Protein AF-A0A239QR92-F1 (afdb_monomer_lite)

Foldseek 3Di:
DDDDDDDDDDDDDDDDDDDDDDDDDDDPDDPVPVVVLLVVLLVQLVVLLVLQDDDDPDPDDDDDPDPPPPDDLVVSQWWGDRPCWTDGFLFAIESDTDDDDPCLPPPPDAQLAAAQFPVNVVVVLVPDDSVVNSVSRNVRSVLCSLCVLLVVLLVCLLVQHDDRVCSQVVHDCSVVLCVLVVVDPTSQPPPDLFDWDFLDDDPPFAFAPDLNQLLLSQVLRLCCRQPPRNVPDDSDSVVSCVQQVQDRSHGYVSSSQVCCQVHSVRLCVLSPRKGKHACQPRDLSSLVSVQCSRCPVSVHKKWAWFWDAVVLWPQDDDNSDISQTGIKIFGIKTHHPVAIWTWIQGSDDPPPP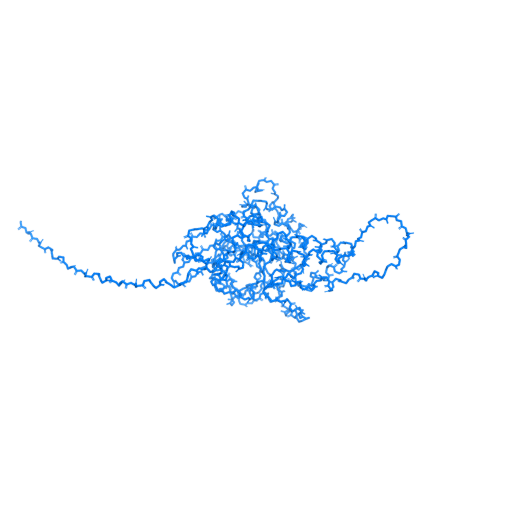GDSIDIGGSSSSQVRLVVNVSRNIIID

Sequence (380 aa):
MFTRRFRSRAAGVMAVSFAIVLTGGPATASSSDADSRVEEVTAALEDAIAALPEFVNTGSPAISSHSAKEFSLDTALTCIPVEDLFYCPLDAWREQPLVRTNDEGRSTSVHTSGDLTWNQYTSGLRALPVEEQVELLREDLEGAISSVGKVLADTAVLRGEALDAELIEGLPGAADYLADFSDSASVVPMIDPNFTHRLMTSTSAKKQEKPNYCGPASLAFMSYHDPKVKNDITHKQSDWAGFVKTDASGSSITYMTKVINDKLKGYSANVGDYAIAGISSWSEGTWQARFYTTTYVKKSPILLHPVLTKKNSSYIPSASWNTGGHFNVGVGFKTQSSGSHAWIFEPYAADGSISKFVWESMKNVRQQNLDNTGHRNIAY

Radius of gyration: 24.18 Å; chains: 1; bounding box: 58×57×105 Å

Structure (mmCIF, N/CA/C/O backbone):
data_AF-A0A239QR92-F1
#
_entry.id   AF-A0A239QR92-F1
#
loop_
_atom_site.group_PDB
_atom_site.id
_atom_site.type_symbol
_atom_site.label_atom_id
_atom_site.label_alt_id
_atom_site.label_comp_id
_atom_site.label_asym_id
_atom_site.label_entity_id
_atom_site.label_seq_id
_atom_site.pdbx_PDB_ins_code
_atom_site.Cartn_x
_atom_site.Cartn_y
_atom_site.Cartn_z
_atom_site.occupancy
_atom_site.B_iso_or_equiv
_atom_site.auth_seq_id
_atom_site.auth_comp_id
_atom_site.auth_asym_id
_atom_site.auth_atom_id
_atom_site.pdbx_PDB_model_num
ATOM 1 N N . MET A 1 1 ? 6.874 27.045 70.118 1.00 38.62 1 MET A N 1
ATOM 2 C CA . MET A 1 1 ? 5.462 26.620 70.004 1.00 38.62 1 MET A CA 1
ATOM 3 C C . MET A 1 1 ? 4.738 27.649 69.135 1.00 38.62 1 MET A C 1
ATOM 5 O O . MET A 1 1 ? 4.414 28.717 69.624 1.00 38.62 1 MET A O 1
ATOM 9 N N . PHE A 1 2 ? 4.601 27.404 67.828 1.00 32.25 2 PHE A N 1
ATOM 10 C CA . PHE A 1 2 ? 3.885 28.289 66.895 1.00 32.25 2 PHE A CA 1
ATOM 11 C C . PHE A 1 2 ? 3.022 27.409 65.989 1.00 32.25 2 PHE A C 1
ATOM 13 O O . PHE A 1 2 ? 3.547 26.621 65.208 1.00 32.25 2 PHE A O 1
ATOM 20 N N . THR A 1 3 ? 1.702 27.512 66.117 1.00 38.44 3 THR A N 1
ATOM 21 C CA . THR A 1 3 ? 0.728 26.787 65.296 1.00 38.44 3 THR A CA 1
ATOM 22 C C . THR A 1 3 ? 0.234 27.700 64.172 1.00 38.44 3 THR A C 1
ATOM 24 O O . THR A 1 3 ? -0.434 28.704 64.409 1.00 38.44 3 THR A O 1
ATOM 27 N N . ARG A 1 4 ? 0.570 27.365 62.918 1.00 39.25 4 ARG A N 1
ATOM 28 C CA . ARG A 1 4 ? -0.011 27.995 61.720 1.00 39.25 4 ARG A CA 1
ATOM 29 C C . ARG A 1 4 ? -1.285 27.249 61.317 1.00 39.25 4 ARG A C 1
ATOM 31 O O . ARG A 1 4 ? -1.247 26.053 61.049 1.00 39.25 4 ARG A O 1
ATOM 38 N N . ARG A 1 5 ? -2.402 27.978 61.245 1.00 39.34 5 ARG A N 1
ATOM 39 C CA . ARG A 1 5 ? -3.668 27.536 60.639 1.00 39.34 5 ARG A CA 1
ATOM 40 C C . ARG A 1 5 ? -3.573 27.641 59.113 1.00 39.34 5 ARG A C 1
ATOM 42 O O . ARG A 1 5 ? -3.346 28.733 58.600 1.00 39.34 5 ARG A O 1
ATOM 49 N N . PHE A 1 6 ? -3.816 26.542 58.403 1.00 38.97 6 PHE A N 1
ATOM 50 C CA . PHE A 1 6 ? -4.138 26.552 56.973 1.00 38.97 6 PHE A CA 1
ATOM 51 C C . PHE A 1 6 ? -5.662 26.623 56.800 1.00 38.97 6 PHE A C 1
ATOM 53 O O . PHE A 1 6 ? -6.397 25.834 57.387 1.00 38.97 6 PHE A O 1
ATOM 60 N N . ARG A 1 7 ? -6.138 27.592 56.010 1.00 36.66 7 ARG A N 1
ATOM 61 C CA . ARG A 1 7 ? -7.524 27.682 55.523 1.00 36.66 7 ARG A CA 1
ATOM 62 C C . ARG A 1 7 ? -7.589 27.003 54.153 1.00 36.66 7 ARG A C 1
ATOM 64 O O . ARG A 1 7 ? -6.932 27.478 53.231 1.00 36.66 7 ARG A O 1
ATOM 71 N N . SER A 1 8 ? -8.388 25.945 54.003 1.00 33.28 8 SER A N 1
ATOM 72 C CA . SER A 1 8 ? -8.743 25.396 52.689 1.00 33.28 8 SER A CA 1
ATOM 73 C C . SER A 1 8 ? -9.857 26.234 52.062 1.00 33.28 8 SER A C 1
ATOM 75 O O . SER A 1 8 ? -10.903 26.447 52.677 1.00 33.28 8 SER A O 1
ATOM 77 N N . ARG A 1 9 ? -9.649 26.701 50.830 1.00 35.09 9 ARG A N 1
ATOM 78 C CA . ARG A 1 9 ? -10.721 27.198 49.962 1.00 35.09 9 ARG A CA 1
ATOM 79 C C . ARG A 1 9 ? -11.268 26.010 49.173 1.00 35.09 9 ARG A C 1
ATOM 81 O O . ARG A 1 9 ? -10.519 25.386 48.431 1.00 35.09 9 ARG A O 1
ATOM 88 N N . ALA A 1 10 ? -12.547 25.703 49.360 1.00 33.88 10 ALA A N 1
ATOM 89 C CA . ALA A 1 10 ? -13.284 24.776 48.513 1.00 33.88 10 ALA A CA 1
ATOM 90 C C . ALA A 1 10 ? -13.608 25.475 47.183 1.00 33.88 10 ALA A C 1
ATOM 92 O O . ALA A 1 10 ? -14.219 26.544 47.184 1.00 33.88 10 ALA A O 1
ATOM 93 N N . ALA A 1 11 ? -13.173 24.893 46.066 1.00 37.09 11 ALA A N 1
ATOM 94 C CA . ALA A 1 11 ? -13.649 25.245 44.735 1.00 37.09 11 ALA A CA 1
ATOM 95 C C . ALA A 1 11 ? -14.834 24.326 44.410 1.00 37.09 11 ALA A C 1
ATOM 97 O O . ALA A 1 11 ? -14.697 23.104 44.436 1.00 37.09 11 ALA A O 1
ATOM 98 N N . GLY A 1 12 ? -16.004 24.920 44.177 1.00 29.88 12 GLY A N 1
ATOM 99 C CA . GLY A 1 12 ? -17.200 24.203 43.751 1.00 29.88 12 GLY A CA 1
ATOM 100 C C . GLY A 1 12 ? -17.048 23.726 42.310 1.00 29.88 12 GLY A C 1
ATOM 101 O O . GLY A 1 12 ? -16.786 24.525 41.415 1.00 29.88 12 GLY A O 1
ATOM 102 N N . VAL A 1 13 ? -17.217 22.424 42.099 1.00 34.22 13 VAL A N 1
ATOM 103 C CA . VAL A 1 13 ? -17.363 21.816 40.776 1.00 34.22 13 VAL A CA 1
ATOM 104 C C . VAL A 1 13 ? -18.846 21.895 40.411 1.00 34.22 13 VAL A C 1
ATOM 106 O O . VAL A 1 13 ? -19.678 21.285 41.080 1.00 34.22 13 VAL A O 1
ATOM 109 N N . MET A 1 14 ? -19.193 22.679 39.385 1.00 31.28 14 MET A N 1
ATOM 110 C CA . MET A 1 14 ? -20.515 22.607 38.759 1.00 31.28 14 MET A CA 1
ATOM 111 C C . MET A 1 14 ? -20.598 21.317 37.942 1.00 31.28 14 MET A C 1
ATOM 113 O O . MET A 1 14 ? -19.871 21.154 36.964 1.00 31.28 14 MET A O 1
ATOM 117 N N . ALA A 1 15 ? -21.498 20.419 38.330 1.00 30.00 15 ALA A N 1
ATOM 118 C CA . ALA A 1 15 ? -21.910 19.299 37.500 1.00 30.00 15 ALA A CA 1
ATOM 119 C C . ALA A 1 15 ? -22.884 19.810 36.426 1.00 30.00 15 ALA A C 1
ATOM 121 O O . ALA A 1 15 ? -24.020 20.174 36.729 1.00 30.00 15 ALA A O 1
ATOM 122 N N . VAL A 1 16 ? -22.436 19.854 35.171 1.00 29.50 16 VAL A N 1
ATOM 123 C CA . VAL A 1 16 ? -23.316 20.042 34.012 1.00 29.50 16 VAL A CA 1
ATOM 124 C C . VAL A 1 16 ? -23.932 18.682 33.699 1.00 29.50 16 VAL A C 1
ATOM 126 O O . VAL A 1 16 ? -23.247 17.776 33.233 1.00 29.50 16 VAL A O 1
ATOM 129 N N . SER A 1 17 ? -25.218 18.521 34.006 1.00 27.19 17 SER A N 1
ATOM 130 C CA . SER A 1 17 ? -25.990 17.342 33.606 1.00 27.19 17 SER A CA 1
ATOM 131 C C . SER A 1 17 ? -26.412 17.511 32.148 1.00 27.19 17 SER A C 1
ATOM 133 O O . SER A 1 17 ? -27.256 18.352 31.847 1.00 27.19 17 SER A O 1
ATOM 135 N N . PHE A 1 18 ? -25.813 16.740 31.240 1.00 29.80 18 PHE A N 1
ATOM 136 C CA . PHE A 1 18 ? -26.317 16.594 29.877 1.00 29.80 18 PHE A CA 1
ATOM 137 C C . PHE A 1 18 ? -27.488 15.608 29.889 1.00 29.80 18 PHE A C 1
ATOM 139 O O . PHE A 1 18 ? -27.337 14.453 30.281 1.00 29.80 18 PHE A O 1
ATOM 146 N N . ALA A 1 19 ? -28.663 16.080 29.478 1.00 28.61 19 ALA A N 1
ATOM 147 C CA . ALA A 1 19 ? -29.805 15.225 29.203 1.00 28.61 19 ALA A CA 1
ATOM 148 C C . ALA A 1 19 ? -29.523 14.421 27.924 1.00 28.61 19 ALA A C 1
ATOM 150 O O . ALA A 1 19 ? -29.350 14.997 26.850 1.00 28.61 19 ALA A O 1
ATOM 151 N N . ILE A 1 20 ? -29.463 13.096 28.053 1.00 28.94 20 ILE A N 1
ATOM 152 C CA . ILE A 1 20 ? -29.404 12.165 26.925 1.00 28.94 20 ILE A CA 1
ATOM 153 C C . ILE A 1 20 ? -30.806 12.106 26.314 1.00 28.94 20 ILE A C 1
ATOM 155 O O . ILE A 1 20 ? -31.747 11.612 26.933 1.00 28.94 20 ILE A O 1
ATOM 159 N N . VAL A 1 21 ? -30.945 12.635 25.101 1.00 28.62 21 VAL A N 1
ATOM 160 C CA . VAL A 1 21 ? -32.123 12.431 24.256 1.00 28.62 21 VAL A CA 1
ATOM 161 C C . VAL A 1 21 ? -31.959 11.070 23.577 1.00 28.62 21 VAL A C 1
ATOM 163 O O . VAL A 1 21 ? -31.150 10.918 22.668 1.00 28.62 21 VAL A O 1
ATOM 166 N N . LEU A 1 22 ? -32.695 10.066 24.054 1.00 32.28 22 LEU A N 1
ATOM 167 C CA . LEU A 1 22 ? -32.844 8.766 23.394 1.00 32.28 22 LEU A CA 1
ATOM 168 C C . LEU A 1 22 ? -33.882 8.907 22.274 1.00 32.28 22 LEU A C 1
ATOM 170 O O . LEU A 1 22 ? -35.082 8.786 22.515 1.00 32.28 22 LEU A O 1
ATOM 174 N N . THR A 1 23 ? -33.434 9.183 21.052 1.00 35.12 23 THR A N 1
ATOM 175 C CA . THR A 1 23 ? -34.278 9.126 19.850 1.00 35.12 23 THR A CA 1
ATOM 176 C C . THR A 1 23 ? -33.749 8.065 18.896 1.00 35.12 23 THR A C 1
ATOM 178 O O . THR A 1 23 ? -32.654 8.225 18.372 1.00 35.12 23 THR A O 1
ATOM 181 N N . GLY A 1 24 ? -34.565 7.033 18.654 1.00 31.94 24 GLY A N 1
ATOM 182 C CA . GLY A 1 24 ? -34.429 6.087 17.541 1.00 31.94 24 GLY A CA 1
ATOM 183 C C . GLY A 1 24 ? -33.430 4.956 17.774 1.00 31.94 24 GLY A C 1
ATOM 184 O O . GLY A 1 24 ? -32.230 5.150 17.629 1.00 31.94 24 GLY A O 1
ATOM 185 N N . GLY A 1 25 ? -33.925 3.756 18.090 1.00 33.69 25 GLY A N 1
ATOM 186 C CA . GLY A 1 25 ? -33.128 2.539 17.911 1.00 33.69 25 GLY A CA 1
ATOM 187 C C . GLY A 1 25 ? -32.833 2.317 16.419 1.00 33.69 25 GLY A C 1
ATOM 188 O O . GLY A 1 25 ? -33.662 2.709 15.591 1.00 33.69 25 GLY A O 1
ATOM 189 N N . PRO A 1 26 ? -31.678 1.732 16.058 1.00 42.12 26 PRO A N 1
ATOM 190 C CA . PRO A 1 26 ? -31.352 1.452 14.666 1.00 42.12 26 PRO A CA 1
ATOM 191 C C . PRO A 1 26 ? -32.401 0.507 14.071 1.00 42.12 26 PRO A C 1
ATOM 193 O O . PRO A 1 26 ? -32.810 -0.466 14.708 1.00 42.12 26 PRO A O 1
ATOM 196 N N . ALA A 1 27 ? -32.859 0.822 12.859 1.00 42.53 27 ALA A N 1
ATOM 197 C CA . ALA A 1 27 ? -33.640 -0.108 12.063 1.00 42.53 27 ALA A CA 1
ATOM 198 C C . ALA A 1 27 ? -32.787 -1.362 11.844 1.00 42.53 27 ALA A C 1
ATOM 200 O O . ALA A 1 27 ? -31.663 -1.270 11.358 1.00 42.53 27 ALA A O 1
ATOM 201 N N . THR A 1 28 ? -33.302 -2.518 12.247 1.00 42.19 28 THR A N 1
ATOM 202 C CA . THR A 1 28 ? -32.715 -3.814 11.914 1.00 42.19 28 THR A CA 1
ATOM 203 C C . THR A 1 28 ? -32.769 -3.967 10.397 1.00 42.19 28 THR A C 1
ATOM 205 O O . THR A 1 28 ? -33.862 -4.123 9.846 1.00 42.19 28 THR A O 1
ATOM 208 N N . ALA A 1 29 ? -31.617 -3.858 9.731 1.00 48.44 29 ALA A N 1
ATOM 209 C CA . ALA A 1 29 ? -31.462 -4.313 8.355 1.00 48.44 29 ALA A CA 1
ATOM 210 C C . ALA A 1 29 ? -31.889 -5.788 8.283 1.00 48.44 29 ALA A C 1
ATOM 212 O O . ALA A 1 29 ? -31.700 -6.537 9.245 1.00 48.44 29 ALA A O 1
ATOM 213 N N . SER A 1 30 ? -32.588 -6.166 7.213 1.00 46.25 30 SER A N 1
ATOM 214 C CA . SER A 1 30 ? -33.106 -7.524 7.063 1.00 46.25 30 SER A CA 1
ATOM 215 C C . SER A 1 30 ? -32.008 -8.437 6.535 1.00 46.25 30 SER A C 1
ATOM 217 O O . SER A 1 30 ? -31.258 -8.034 5.648 1.00 46.25 30 SER A O 1
ATOM 219 N N . SER A 1 31 ? -31.953 -9.668 7.044 1.00 50.00 31 SER A N 1
ATOM 220 C CA . SER A 1 31 ? -30.824 -10.571 6.815 1.00 50.00 31 SER A CA 1
ATOM 221 C C . SER A 1 31 ? -30.661 -11.114 5.397 1.00 50.00 31 SER A C 1
ATOM 223 O O . SER A 1 31 ? -29.825 -11.963 5.125 1.00 50.00 31 SER A O 1
ATOM 225 N N . SER A 1 32 ? -31.557 -10.732 4.491 1.00 54.75 32 SER A N 1
ATOM 226 C CA . SER A 1 32 ? -31.480 -11.100 3.079 1.00 54.75 32 SER A CA 1
ATOM 227 C C . SER A 1 32 ? -30.732 -10.065 2.248 1.00 54.75 32 SER A C 1
ATOM 229 O O . SER A 1 32 ? -30.344 -10.367 1.123 1.00 54.75 32 SER A O 1
ATOM 231 N N . ASP A 1 33 ? -30.556 -8.846 2.767 1.00 63.31 33 ASP A N 1
ATOM 232 C CA . ASP A 1 33 ? -29.992 -7.747 1.990 1.00 63.31 33 ASP A CA 1
ATOM 233 C C . ASP A 1 33 ? -28.455 -7.797 1.979 1.00 63.31 33 ASP A C 1
ATOM 235 O O . ASP A 1 33 ? -27.866 -7.567 0.926 1.00 63.31 33 ASP A O 1
ATOM 239 N N . ALA A 1 34 ? -27.793 -8.153 3.087 1.00 59.06 34 ALA A N 1
ATOM 240 C CA . ALA A 1 34 ? -26.327 -8.161 3.174 1.00 59.06 34 ALA A CA 1
ATOM 241 C C . ALA A 1 34 ? -25.673 -9.367 2.477 1.00 59.06 34 ALA A C 1
ATOM 243 O O . ALA A 1 34 ? -24.669 -9.199 1.782 1.00 59.06 34 ALA A O 1
ATOM 244 N N . ASP A 1 35 ? -26.264 -10.559 2.593 1.00 60.25 35 ASP A N 1
ATOM 245 C CA . ASP A 1 35 ? -25.806 -11.746 1.857 1.00 60.25 35 ASP A CA 1
ATOM 246 C C . ASP A 1 35 ? -25.904 -11.515 0.342 1.00 60.25 35 ASP A C 1
ATOM 248 O O . ASP A 1 35 ? -24.943 -11.753 -0.391 1.00 60.25 35 ASP A O 1
ATOM 252 N N . SER A 1 36 ? -27.017 -10.930 -0.126 1.00 67.81 36 SER A N 1
ATOM 253 C CA . SER A 1 36 ? -27.176 -10.595 -1.549 1.00 67.81 36 SER A CA 1
ATOM 254 C C . SER A 1 36 ? -26.146 -9.570 -2.032 1.00 67.81 36 SER A C 1
ATOM 256 O O . SER A 1 36 ? -25.708 -9.619 -3.178 1.00 67.81 36 SER A O 1
ATOM 258 N N . ARG A 1 37 ? -25.719 -8.670 -1.140 1.00 68.62 37 ARG A N 1
ATOM 259 C CA . ARG A 1 37 ? -24.745 -7.616 -1.421 1.00 68.62 37 ARG A CA 1
ATOM 260 C C . ARG A 1 37 ? -23.339 -8.166 -1.613 1.00 68.62 37 ARG A C 1
ATOM 262 O O . ARG A 1 37 ? -22.695 -7.854 -2.609 1.00 68.62 37 ARG A O 1
ATOM 269 N N . VAL A 1 38 ? -22.870 -9.022 -0.704 1.00 68.62 38 VAL A N 1
ATOM 270 C CA . VAL A 1 38 ? -21.552 -9.669 -0.836 1.00 68.62 38 VAL A CA 1
ATOM 271 C C . VAL A 1 38 ? -21.511 -10.590 -2.059 1.00 68.62 38 VAL A C 1
ATOM 273 O O . VAL A 1 38 ? -20.499 -10.616 -2.766 1.00 68.62 38 VAL A O 1
ATOM 276 N N . GLU A 1 39 ? -22.604 -11.303 -2.346 1.00 75.25 39 GLU A N 1
ATOM 277 C CA . GLU A 1 39 ? -22.735 -12.117 -3.558 1.00 75.25 39 GLU A CA 1
ATOM 278 C C . GLU A 1 39 ? -22.698 -11.257 -4.833 1.00 75.25 39 GLU A C 1
ATOM 280 O O . GLU A 1 39 ? -21.944 -11.579 -5.747 1.00 75.25 39 GLU A O 1
ATOM 285 N N . GLU A 1 40 ? -23.426 -10.135 -4.892 1.00 80.75 40 GLU A N 1
ATOM 286 C CA . GLU A 1 40 ? -23.439 -9.226 -6.054 1.00 80.75 40 GLU A CA 1
ATOM 287 C C . GLU A 1 40 ? -22.054 -8.610 -6.322 1.00 80.75 40 GLU A C 1
ATOM 289 O O . GLU A 1 40 ? -21.559 -8.591 -7.452 1.00 80.75 40 GLU A O 1
ATOM 294 N N . VAL A 1 41 ? -21.401 -8.150 -5.257 1.00 78.69 41 VAL A N 1
ATOM 295 C CA . VAL A 1 41 ? -20.043 -7.588 -5.249 1.00 78.69 41 VAL A CA 1
ATOM 296 C C . VAL A 1 41 ? -19.012 -8.591 -5.758 1.00 78.69 41 VAL A C 1
ATOM 298 O O . VAL A 1 41 ? -18.141 -8.243 -6.559 1.00 78.69 41 VAL A O 1
ATOM 301 N N . THR A 1 42 ? -19.100 -9.835 -5.290 1.00 83.94 42 THR A N 1
ATOM 302 C CA . THR A 1 42 ? -18.171 -10.902 -5.670 1.00 83.94 42 THR A CA 1
ATOM 303 C C . THR A 1 42 ? -18.434 -11.358 -7.105 1.00 83.94 42 THR A C 1
ATOM 305 O O . THR A 1 42 ? -17.486 -11.479 -7.882 1.00 83.94 42 THR A O 1
ATOM 308 N N . ALA A 1 43 ? -19.705 -11.481 -7.501 1.00 88.00 43 ALA A N 1
ATOM 309 C CA . ALA A 1 43 ? -20.113 -11.846 -8.855 1.00 88.00 43 ALA A CA 1
ATOM 310 C C . ALA A 1 43 ? -19.565 -10.881 -9.917 1.00 88.00 43 ALA A C 1
ATOM 312 O O . ALA A 1 43 ? -19.109 -11.330 -10.961 1.00 88.00 43 ALA A O 1
ATOM 313 N N . ALA A 1 44 ? -19.521 -9.569 -9.654 1.00 89.62 44 ALA A N 1
ATOM 314 C CA . ALA A 1 44 ? -18.961 -8.603 -10.606 1.00 89.62 44 ALA A CA 1
ATOM 315 C C . ALA A 1 44 ? -17.465 -8.844 -10.909 1.00 89.62 44 ALA A C 1
ATOM 317 O O . ALA A 1 44 ? -17.009 -8.640 -12.039 1.00 89.62 44 ALA A O 1
ATOM 318 N N . LEU A 1 45 ? -16.689 -9.280 -9.911 1.00 92.06 45 LEU A N 1
ATOM 319 C CA . LEU A 1 45 ? -15.276 -9.630 -10.079 1.00 92.06 45 LEU A CA 1
ATOM 320 C C . LEU A 1 45 ? -15.107 -11.018 -10.711 1.00 92.06 45 LEU A C 1
ATOM 322 O O . LEU A 1 45 ? -14.243 -11.194 -11.569 1.00 92.06 45 LEU A O 1
ATOM 326 N N . GLU A 1 46 ? -15.942 -11.987 -10.335 1.00 92.38 46 GLU A N 1
ATOM 327 C CA . GLU A 1 46 ? -15.966 -13.319 -10.950 1.00 92.38 46 GLU A CA 1
ATOM 328 C C . GLU A 1 46 ? -16.341 -13.250 -12.435 1.00 92.38 46 GLU A C 1
ATOM 330 O O . GLU A 1 46 ? -15.689 -13.886 -13.261 1.00 92.38 46 GLU A O 1
ATOM 335 N N . ASP A 1 47 ? -17.307 -12.406 -12.801 1.00 90.75 47 ASP A N 1
ATOM 336 C CA . ASP A 1 47 ? -17.671 -12.112 -14.188 1.00 90.75 47 ASP A CA 1
ATOM 337 C C . ASP A 1 47 ? -16.492 -11.499 -14.953 1.00 90.75 47 ASP A C 1
ATOM 339 O O . ASP A 1 47 ? -16.257 -11.832 -16.119 1.00 90.75 47 ASP A O 1
ATOM 343 N N . ALA A 1 48 ? -15.707 -10.629 -14.307 1.00 90.94 48 ALA A N 1
ATOM 344 C CA . ALA A 1 48 ? -14.500 -10.072 -14.907 1.00 90.94 48 ALA A CA 1
ATOM 345 C C . ALA A 1 48 ? -13.419 -11.142 -15.136 1.00 90.94 48 ALA A C 1
ATOM 347 O O . ALA A 1 48 ? -12.778 -11.128 -16.187 1.00 90.94 48 ALA A O 1
ATOM 348 N N . ILE A 1 49 ? -13.253 -12.097 -14.211 1.00 91.69 49 ILE A N 1
ATOM 349 C CA . ILE A 1 49 ? -12.365 -13.258 -14.388 1.00 91.69 49 ILE A CA 1
ATOM 350 C C . ILE A 1 49 ? -12.874 -14.158 -15.518 1.00 91.69 49 ILE A C 1
ATOM 352 O O . ILE A 1 49 ? -12.091 -14.546 -16.383 1.00 91.69 49 ILE A O 1
ATOM 356 N N . ALA A 1 50 ? -14.172 -14.464 -15.549 1.00 89.56 50 ALA A N 1
ATOM 357 C CA . ALA A 1 50 ? -14.797 -15.296 -16.577 1.00 89.56 50 ALA A CA 1
ATOM 358 C C . ALA A 1 50 ? -14.755 -14.644 -17.972 1.00 89.56 50 ALA A C 1
ATOM 360 O O . ALA A 1 50 ? -14.770 -15.336 -18.990 1.00 89.56 50 ALA A O 1
ATOM 361 N N . ALA A 1 51 ? -14.677 -13.311 -18.032 1.00 87.12 51 ALA A N 1
ATOM 362 C CA . ALA A 1 51 ? -14.474 -12.561 -19.266 1.00 87.12 51 ALA A CA 1
ATOM 363 C C . ALA A 1 51 ? -13.018 -12.585 -19.767 1.00 87.12 51 ALA A C 1
ATOM 365 O O . ALA A 1 51 ? -12.776 -12.240 -20.931 1.00 87.12 51 ALA A O 1
ATOM 366 N N . LEU A 1 52 ? -12.047 -12.987 -18.934 1.00 87.56 52 LEU A N 1
ATOM 367 C CA . LEU A 1 52 ? -10.685 -13.243 -19.397 1.00 87.56 52 LEU A CA 1
ATOM 368 C C . LEU A 1 52 ? -10.675 -14.515 -20.258 1.00 87.56 52 LEU A C 1
ATOM 370 O O . LEU A 1 52 ? -11.299 -15.513 -19.901 1.00 87.56 52 LEU A O 1
ATOM 374 N N . PRO A 1 53 ? -9.961 -14.526 -21.395 1.00 80.94 53 PRO A N 1
ATOM 375 C CA . PRO A 1 53 ? -9.929 -15.698 -22.259 1.00 80.94 53 PRO A CA 1
ATOM 376 C C . PRO A 1 53 ? -9.319 -16.909 -21.537 1.00 80.94 53 PRO A C 1
ATOM 378 O O . PRO A 1 53 ? -8.280 -16.814 -20.875 1.00 80.94 53 PRO A O 1
ATOM 381 N N . GLU A 1 54 ? -9.942 -18.073 -21.718 1.00 66.62 54 GLU A N 1
ATOM 382 C CA . GLU A 1 54 ? -9.364 -19.352 -21.316 1.00 66.62 54 GLU A CA 1
ATOM 383 C C . GLU A 1 54 ? -8.228 -19.725 -22.276 1.00 66.62 54 GLU A C 1
ATOM 385 O O . GLU A 1 54 ? -8.451 -20.108 -23.427 1.00 66.62 54 GLU A O 1
ATOM 390 N N . PHE A 1 55 ? -6.984 -19.637 -21.807 1.00 55.69 55 PHE A N 1
ATOM 391 C CA . PHE A 1 55 ? -5.839 -20.173 -22.536 1.00 55.69 55 PHE A CA 1
ATOM 392 C C . PHE A 1 55 ? -5.620 -21.627 -22.140 1.00 55.69 55 PHE A C 1
ATOM 394 O O . PHE A 1 55 ? -4.878 -21.943 -21.210 1.00 55.69 55 PHE A O 1
ATOM 401 N N . VAL A 1 56 ? -6.271 -22.542 -22.856 1.00 49.44 56 VAL A N 1
ATOM 402 C CA . VAL A 1 56 ? -5.972 -23.965 -22.700 1.00 49.44 56 VAL A CA 1
ATOM 403 C C . VAL A 1 56 ? -4.680 -24.258 -23.453 1.00 49.44 56 VAL A C 1
ATOM 405 O O . VAL A 1 56 ? -4.625 -24.164 -24.680 1.00 49.44 56 VAL A O 1
ATOM 408 N N . ASN A 1 57 ? -3.644 -24.635 -22.704 1.00 44.47 57 ASN A N 1
ATOM 409 C CA . ASN A 1 57 ? -2.323 -25.030 -23.189 1.00 44.47 57 ASN A CA 1
ATOM 410 C C . ASN A 1 57 ? -2.407 -26.376 -23.942 1.00 44.47 57 ASN A C 1
ATOM 412 O O . ASN A 1 57 ? -1.887 -27.404 -23.509 1.00 44.47 57 ASN A O 1
ATOM 416 N N . THR A 1 58 ? -3.155 -26.413 -25.043 1.00 40.03 58 THR A N 1
ATOM 417 C CA . THR A 1 58 ? -3.250 -27.586 -25.904 1.00 40.03 58 THR A CA 1
ATOM 418 C C . THR A 1 58 ? -2.198 -27.451 -26.990 1.00 40.03 58 THR A C 1
ATOM 420 O O . THR A 1 58 ? -2.288 -26.612 -27.881 1.00 40.03 58 THR A O 1
ATOM 423 N N . GLY A 1 59 ? -1.173 -28.299 -26.929 1.00 44.06 59 GLY A N 1
ATOM 424 C CA . GLY A 1 59 ? -0.225 -28.508 -28.022 1.00 44.06 59 GLY A CA 1
ATOM 425 C C . GLY A 1 59 ? -0.887 -29.161 -29.243 1.00 44.06 59 GLY A C 1
ATOM 426 O O . GLY A 1 59 ? -0.447 -30.216 -29.693 1.00 44.06 59 GLY A O 1
ATOM 427 N N . SER A 1 60 ? -1.975 -28.592 -29.766 1.00 36.66 60 SER A N 1
ATOM 428 C CA . SER A 1 60 ? -2.654 -29.066 -30.969 1.00 36.66 60 SER A CA 1
ATOM 429 C C . SER A 1 60 ? -3.200 -27.908 -31.807 1.00 36.66 60 SER A C 1
ATOM 431 O O . SER A 1 60 ? -3.962 -27.084 -31.307 1.00 36.66 60 SER A O 1
ATOM 433 N N . PRO A 1 61 ? -2.854 -27.851 -33.105 1.00 49.75 61 PRO A N 1
ATOM 434 C CA . PRO A 1 61 ? -3.384 -26.857 -34.018 1.00 49.75 61 PRO A CA 1
ATOM 435 C C . PRO A 1 61 ? -4.734 -27.344 -34.554 1.00 49.75 61 PRO A C 1
ATOM 437 O O . PRO A 1 61 ? -4.775 -28.101 -35.520 1.00 49.75 61 PRO A O 1
ATOM 440 N N . ALA A 1 62 ? -5.848 -26.931 -33.948 1.00 43.94 62 ALA A N 1
ATOM 441 C CA . ALA A 1 62 ? -7.165 -27.086 -34.570 1.00 43.94 62 ALA A CA 1
ATOM 442 C C . ALA A 1 62 ? -8.213 -26.121 -33.990 1.00 43.94 62 ALA A C 1
ATOM 444 O O . ALA A 1 62 ? -8.827 -26.382 -32.965 1.00 43.94 62 ALA A O 1
ATOM 445 N N . ILE A 1 63 ? -8.394 -25.006 -34.700 1.00 54.38 63 ILE A N 1
ATOM 446 C CA . ILE A 1 63 ? -9.665 -24.354 -35.058 1.00 54.38 63 ILE A CA 1
ATOM 447 C C . ILE A 1 63 ? -10.856 -24.610 -34.110 1.00 54.38 63 ILE A C 1
ATOM 449 O O . ILE A 1 63 ? -11.508 -25.649 -34.185 1.00 54.38 63 ILE A O 1
ATOM 453 N N . SER A 1 64 ? -11.293 -23.564 -33.404 1.00 39.84 64 SER A N 1
ATOM 454 C CA . SER A 1 64 ? -12.730 -23.300 -33.288 1.00 39.84 64 SER A CA 1
ATOM 455 C C . SER A 1 64 ? -13.001 -21.803 -33.453 1.00 39.84 64 SER A C 1
ATOM 457 O O . SER A 1 64 ? -12.461 -20.951 -32.754 1.00 39.84 64 SER A O 1
ATOM 459 N N . SER A 1 65 ? -13.793 -21.487 -34.472 1.00 39.56 65 SER A N 1
ATOM 460 C CA . SER A 1 65 ? -14.197 -20.148 -34.888 1.00 39.56 65 SER A CA 1
ATOM 461 C C . SER A 1 65 ? -15.392 -19.660 -34.070 1.00 39.56 65 SER A C 1
ATOM 463 O O . SER A 1 65 ? -16.451 -19.350 -34.618 1.00 39.56 65 SER A O 1
ATOM 465 N N . HIS A 1 66 ? -15.262 -19.634 -32.747 1.00 43.31 66 HIS A N 1
ATOM 466 C CA . HIS A 1 66 ? -16.042 -18.670 -31.981 1.00 43.31 66 HIS A CA 1
ATOM 467 C C . HIS A 1 66 ? -15.378 -17.316 -32.178 1.00 43.31 66 HIS A C 1
ATOM 469 O O . HIS A 1 66 ? -14.162 -17.242 -32.328 1.00 43.31 66 HIS A O 1
ATOM 475 N N . SER A 1 67 ? -16.184 -16.263 -32.283 1.00 41.81 67 SER A N 1
ATOM 476 C CA . SER A 1 67 ? -15.736 -14.872 -32.292 1.00 41.81 67 SER A CA 1
ATOM 477 C C . SER A 1 67 ? -14.962 -14.610 -30.995 1.00 41.81 67 SER A C 1
ATOM 479 O O . SER A 1 67 ? -15.514 -14.064 -30.040 1.00 41.81 67 SER A O 1
ATOM 481 N N . ALA A 1 68 ? -13.712 -15.062 -30.935 1.00 49.56 68 ALA A N 1
ATOM 482 C CA . ALA A 1 68 ? -12.795 -14.797 -29.855 1.00 49.56 68 ALA A CA 1
ATOM 483 C C . ALA A 1 68 ? -12.579 -13.295 -29.917 1.00 49.56 68 ALA A C 1
ATOM 485 O O . ALA A 1 68 ? -11.892 -12.798 -30.811 1.00 49.56 68 ALA A O 1
ATOM 486 N N . LYS A 1 69 ? -13.268 -12.557 -29.042 1.00 56.16 69 LYS A N 1
ATOM 487 C CA . LYS A 1 69 ? -12.899 -11.173 -28.787 1.00 56.16 69 LYS A CA 1
ATOM 488 C C . LYS A 1 69 ? -11.405 -11.211 -28.493 1.00 56.16 69 LYS A C 1
ATOM 490 O O . LYS A 1 69 ? -10.979 -11.904 -27.572 1.00 56.16 69 LYS A O 1
ATOM 495 N N . GLU A 1 70 ? -10.631 -10.556 -29.346 1.00 72.44 70 GLU A N 1
ATOM 496 C CA . GLU A 1 70 ? -9.199 -10.415 -29.146 1.00 72.44 70 GLU A CA 1
ATOM 497 C C . GLU A 1 70 ? -8.986 -9.805 -27.759 1.00 72.44 70 GLU A C 1
ATOM 499 O O . GLU A 1 70 ? -9.664 -8.839 -27.390 1.00 72.44 70 GLU A O 1
ATOM 504 N N . PHE A 1 71 ? -8.114 -10.419 -26.960 1.00 82.06 71 PHE A N 1
ATOM 505 C CA . PHE A 1 71 ? -7.824 -9.922 -25.625 1.00 82.06 71 PHE A CA 1
ATOM 506 C C . PHE A 1 71 ? -7.319 -8.480 -25.718 1.00 82.06 71 PHE A C 1
ATOM 508 O O . PHE A 1 71 ? -6.337 -8.190 -26.399 1.00 82.06 71 PHE A O 1
ATOM 515 N N . SER A 1 72 ? -7.996 -7.578 -25.014 1.00 86.56 72 SER A N 1
ATOM 516 C CA . SER A 1 72 ? -7.612 -6.176 -24.917 1.00 86.56 72 SER A CA 1
ATOM 517 C C . SER A 1 72 ? -7.242 -5.876 -23.474 1.00 86.56 72 SER A C 1
ATOM 519 O O . SER A 1 72 ? -8.123 -5.760 -22.620 1.00 86.56 72 SER A O 1
ATOM 521 N N . LEU A 1 73 ? -5.942 -5.705 -23.218 1.00 86.44 73 LEU A N 1
ATOM 522 C CA . LEU A 1 73 ? -5.442 -5.313 -21.901 1.00 86.44 73 LEU A CA 1
ATOM 523 C C . LEU A 1 73 ? -6.117 -4.022 -21.415 1.00 86.44 73 LEU A C 1
ATOM 525 O O . LEU A 1 73 ? -6.534 -3.940 -20.269 1.00 86.44 73 LEU A O 1
ATOM 529 N N . ASP A 1 74 ? -6.289 -3.029 -22.290 1.00 86.75 74 ASP A N 1
ATOM 530 C CA . ASP A 1 74 ? -6.911 -1.754 -21.912 1.00 86.75 74 ASP A CA 1
ATOM 531 C C . ASP A 1 74 ? -8.367 -1.929 -21.458 1.00 86.75 74 ASP A C 1
ATOM 533 O O . ASP A 1 74 ? -8.793 -1.283 -20.501 1.00 86.75 74 ASP A O 1
ATOM 537 N N . THR A 1 75 ? -9.110 -2.842 -22.095 1.00 87.19 75 THR A N 1
ATOM 538 C CA . THR A 1 75 ? -10.473 -3.193 -21.668 1.00 87.19 75 THR A CA 1
ATOM 539 C C . THR A 1 75 ? -10.445 -3.912 -20.321 1.00 87.19 75 THR A C 1
ATOM 541 O O . THR A 1 75 ? -11.190 -3.530 -19.422 1.00 87.19 75 THR A O 1
ATOM 544 N N . ALA A 1 76 ? -9.551 -4.894 -20.159 1.00 89.44 76 ALA A N 1
ATOM 545 C CA . ALA A 1 76 ? -9.414 -5.681 -18.933 1.00 89.44 76 ALA A CA 1
ATOM 546 C C . ALA A 1 76 ? -8.943 -4.854 -17.723 1.00 89.44 76 ALA A C 1
ATOM 548 O O . ALA A 1 76 ? -9.211 -5.218 -16.587 1.00 89.44 76 ALA A O 1
ATOM 549 N N . LEU A 1 77 ? -8.276 -3.721 -17.954 1.00 91.31 77 LEU A N 1
ATOM 550 C CA . LEU A 1 77 ? -7.850 -2.800 -16.901 1.00 91.31 77 LEU A CA 1
ATOM 551 C C . LEU A 1 77 ? -8.902 -1.729 -16.564 1.00 91.31 77 LEU A C 1
ATOM 553 O O . LEU A 1 77 ? -8.574 -0.780 -15.844 1.00 91.31 77 LEU A O 1
ATOM 557 N N . THR A 1 78 ? -10.118 -1.810 -17.110 1.00 91.44 78 THR A N 1
ATOM 558 C CA . THR A 1 78 ? -11.221 -0.903 -16.753 1.00 91.44 78 THR A CA 1
ATOM 559 C C . THR A 1 78 ? -11.656 -1.166 -15.316 1.00 91.44 78 THR A C 1
ATOM 561 O O . THR A 1 78 ? -11.710 -2.314 -14.888 1.00 91.44 78 THR A O 1
ATOM 564 N N . CYS A 1 79 ? -11.966 -0.110 -14.562 1.00 93.75 79 CYS A N 1
ATOM 565 C CA . CYS A 1 79 ? -12.444 -0.287 -13.196 1.00 93.75 79 CYS A CA 1
ATOM 566 C C . CYS A 1 79 ? -13.814 -0.973 -13.182 1.00 93.75 79 CYS A C 1
ATOM 568 O O . CYS A 1 79 ? -14.733 -0.561 -13.891 1.00 93.75 79 CYS A O 1
ATOM 570 N N . ILE A 1 80 ? -13.930 -1.990 -12.341 1.00 93.94 80 ILE A N 1
ATOM 571 C CA . ILE A 1 80 ? -15.122 -2.795 -12.124 1.00 93.94 80 ILE A CA 1
ATOM 572 C C . ILE A 1 80 ? -15.905 -2.131 -10.985 1.00 93.94 80 ILE A C 1
ATOM 574 O O . ILE A 1 80 ? -15.329 -1.924 -9.913 1.00 93.94 80 ILE A O 1
ATOM 578 N N . PRO A 1 81 ? -17.165 -1.719 -11.201 1.00 91.62 81 PRO A N 1
ATOM 579 C CA . PRO A 1 81 ? -18.001 -1.194 -10.129 1.00 91.62 81 PRO A CA 1
ATOM 580 C C . PRO A 1 81 ? -18.336 -2.311 -9.139 1.00 91.62 81 PRO A C 1
ATOM 582 O O . PRO A 1 81 ? -18.651 -3.428 -9.542 1.00 91.62 81 PRO A O 1
ATOM 585 N N . VAL A 1 82 ? -18.259 -1.994 -7.851 1.00 86.06 82 VAL A N 1
ATOM 586 C CA . VAL A 1 82 ? -18.481 -2.921 -6.744 1.00 86.06 82 VAL A CA 1
ATOM 587 C C . VAL A 1 82 ? -19.185 -2.140 -5.627 1.00 86.06 82 VAL A C 1
ATOM 589 O O . VAL A 1 82 ? -18.527 -1.473 -4.830 1.00 86.06 82 VAL A O 1
ATOM 592 N N . GLU A 1 83 ? -20.522 -2.162 -5.606 1.00 83.38 83 GLU A N 1
ATOM 593 C CA . GLU A 1 83 ? -21.360 -1.260 -4.787 1.00 83.38 83 GLU A CA 1
ATOM 594 C C . GLU A 1 83 ? -20.984 0.231 -4.959 1.00 83.38 83 GLU A C 1
ATOM 596 O O . GLU A 1 83 ? -20.971 0.759 -6.071 1.00 83.38 83 GLU A O 1
ATOM 601 N N . ASP A 1 84 ? -20.661 0.906 -3.850 1.00 82.88 84 ASP A N 1
ATOM 602 C CA . ASP A 1 84 ? -20.220 2.298 -3.762 1.00 82.88 84 ASP A CA 1
ATOM 603 C C . ASP A 1 84 ? -18.704 2.445 -3.986 1.00 82.88 84 ASP A C 1
ATOM 605 O O . ASP A 1 84 ? -18.126 3.516 -3.766 1.00 82.88 84 ASP A O 1
ATOM 609 N N . LEU A 1 85 ? -18.038 1.355 -4.368 1.00 89.94 85 LEU A N 1
ATOM 610 C CA . LEU A 1 85 ? -16.620 1.292 -4.668 1.00 89.94 85 LEU A CA 1
ATOM 611 C C . LEU A 1 85 ? -16.385 0.858 -6.116 1.00 89.94 85 LEU A C 1
ATOM 613 O O . LEU A 1 85 ? -17.273 0.487 -6.879 1.00 89.94 85 LEU A O 1
ATOM 617 N N . PHE A 1 86 ? -15.120 0.927 -6.495 1.00 93.75 86 PHE A N 1
ATOM 618 C CA . PHE A 1 86 ? -14.594 0.464 -7.759 1.00 93.75 86 PHE A CA 1
ATOM 619 C C . PHE A 1 86 ? -13.331 -0.328 -7.471 1.00 93.75 86 PHE A C 1
ATOM 621 O O . PHE A 1 86 ? -12.447 0.158 -6.761 1.00 93.75 86 PHE A O 1
ATOM 628 N N . TYR A 1 87 ? -13.203 -1.508 -8.060 1.00 95.06 87 TYR A N 1
ATOM 629 C CA . TYR A 1 87 ? -11.914 -2.170 -8.149 1.00 95.06 87 TYR A CA 1
ATOM 630 C C . TYR A 1 87 ? -11.269 -1.835 -9.488 1.00 95.06 87 TYR A C 1
ATOM 632 O O . TYR A 1 87 ? -11.834 -2.110 -10.542 1.00 95.06 87 TYR A O 1
ATOM 640 N N . CYS A 1 88 ? -10.097 -1.208 -9.470 1.00 94.31 88 CYS A N 1
ATOM 641 C CA . CYS A 1 88 ? -9.330 -0.914 -10.674 1.00 94.31 88 CYS A CA 1
ATOM 642 C C . CYS A 1 88 ? -8.191 -1.937 -10.795 1.00 94.31 88 CYS A C 1
ATOM 644 O O . CYS A 1 88 ? -7.241 -1.841 -10.009 1.00 94.31 88 CYS A O 1
ATOM 646 N N . PRO A 1 89 ? -8.257 -2.882 -11.758 1.00 93.62 89 PRO A N 1
ATOM 647 C CA . PRO A 1 89 ? -7.286 -3.967 -11.859 1.00 93.62 89 PRO A CA 1
ATOM 648 C C . PRO A 1 89 ? -5.842 -3.473 -11.961 1.00 93.62 89 PRO A C 1
ATOM 650 O O . PRO A 1 89 ? -5.539 -2.501 -12.668 1.00 93.62 89 PRO A O 1
ATOM 653 N N . LEU A 1 90 ? -4.970 -4.165 -11.230 1.00 91.25 90 LEU A N 1
ATOM 654 C CA . LEU A 1 90 ? -3.549 -3.918 -11.012 1.00 91.25 90 LEU A CA 1
ATOM 655 C C . LEU A 1 90 ? -3.227 -2.535 -10.433 1.00 91.25 90 LEU A C 1
ATOM 657 O O . LEU A 1 90 ? -2.088 -2.076 -10.545 1.00 91.25 90 LEU A O 1
ATOM 661 N N . ASP A 1 91 ? -4.206 -1.869 -9.822 1.00 91.25 91 ASP A N 1
ATOM 662 C CA . ASP A 1 91 ? -4.047 -0.561 -9.196 1.00 91.25 91 ASP A CA 1
ATOM 663 C C . ASP A 1 91 ? -4.568 -0.540 -7.754 1.00 91.25 91 ASP A C 1
ATOM 665 O O . ASP A 1 91 ? -3.751 -0.534 -6.834 1.00 91.25 91 ASP A O 1
ATOM 669 N N . ALA A 1 92 ? -5.888 -0.474 -7.531 1.00 93.94 92 ALA A N 1
ATOM 670 C CA . ALA A 1 92 ? -6.462 -0.314 -6.191 1.00 93.94 92 ALA A CA 1
ATOM 671 C C . ALA A 1 92 ? -7.993 -0.468 -6.135 1.00 93.94 92 ALA A C 1
ATOM 673 O O . ALA A 1 92 ? -8.701 -0.213 -7.110 1.00 93.94 92 ALA A O 1
ATOM 674 N N . TRP A 1 93 ? -8.499 -0.717 -4.926 1.00 94.44 93 TRP A N 1
ATOM 675 C CA . TRP A 1 93 ? -9.868 -0.398 -4.505 1.00 94.44 93 TRP A CA 1
ATOM 676 C C . TRP A 1 93 ? -10.064 1.116 -4.357 1.00 94.44 93 TRP A C 1
ATOM 678 O O . TRP A 1 93 ? -9.230 1.777 -3.741 1.00 94.44 93 TRP A O 1
ATOM 688 N N . ARG A 1 94 ? -11.143 1.705 -4.881 1.00 92.25 94 ARG A N 1
ATOM 689 C CA . ARG A 1 94 ? -11.366 3.165 -4.903 1.00 92.25 94 ARG A CA 1
ATOM 690 C C . ARG A 1 94 ? -12.828 3.538 -4.665 1.00 92.25 94 ARG A C 1
ATOM 692 O O . ARG A 1 94 ? -13.722 2.804 -5.042 1.00 92.25 94 ARG A O 1
ATOM 699 N N . GLU A 1 95 ? -13.069 4.734 -4.131 1.00 89.81 95 GLU A N 1
ATOM 700 C CA . GLU A 1 95 ? -14.426 5.314 -4.024 1.00 89.81 95 GLU A CA 1
ATOM 701 C C . GLU A 1 95 ? -14.911 5.974 -5.323 1.00 89.81 95 GLU A C 1
ATOM 703 O O . GLU A 1 95 ? -16.071 6.340 -5.464 1.00 89.81 95 GLU A O 1
ATOM 708 N N . GLN A 1 96 ? -13.998 6.198 -6.266 1.00 88.56 96 GLN A N 1
ATOM 709 C CA . GLN A 1 96 ? -14.290 6.784 -7.569 1.00 88.56 96 GLN A CA 1
ATOM 710 C C . GLN A 1 96 ? -13.501 6.023 -8.631 1.00 88.56 96 GLN A C 1
ATOM 712 O O . GLN A 1 96 ? -12.360 5.625 -8.358 1.00 88.56 96 GLN A O 1
ATOM 717 N N . PRO A 1 97 ? -14.058 5.850 -9.841 1.00 88.12 97 PRO A N 1
ATOM 718 C CA . PRO A 1 97 ? -13.350 5.162 -10.904 1.00 88.12 97 PRO A CA 1
ATOM 719 C C . PRO A 1 97 ? -12.078 5.935 -11.253 1.00 88.12 97 PRO A C 1
ATOM 721 O O . PRO A 1 97 ? -12.070 7.169 -11.324 1.00 88.12 97 PRO A O 1
ATOM 724 N N . LEU A 1 98 ? -10.984 5.207 -11.473 1.00 84.88 98 LEU A N 1
ATOM 725 C CA . LEU A 1 98 ? -9.731 5.814 -11.893 1.00 84.88 98 LEU A CA 1
ATOM 726 C C . LEU A 1 98 ? -9.877 6.359 -13.317 1.00 84.88 98 LEU A C 1
ATOM 728 O O . LEU A 1 98 ? -10.014 5.605 -14.280 1.00 84.88 98 LEU A O 1
ATOM 732 N N . VAL A 1 99 ? -9.782 7.679 -13.459 1.00 79.56 99 VAL A N 1
ATOM 733 C CA . VAL A 1 99 ? -9.662 8.324 -14.768 1.00 79.56 99 VAL A CA 1
ATOM 734 C C . VAL A 1 99 ? -8.184 8.404 -15.125 1.00 79.56 99 VAL A C 1
ATOM 736 O O . VAL A 1 99 ? -7.479 9.320 -14.702 1.00 79.56 99 VAL A O 1
ATOM 739 N N . ARG A 1 100 ? -7.712 7.435 -15.911 1.00 72.00 100 ARG A N 1
ATOM 740 C CA . ARG A 1 100 ? -6.340 7.426 -16.429 1.00 72.00 100 ARG A CA 1
ATOM 741 C C . ARG A 1 100 ? -6.213 8.486 -17.512 1.00 72.00 100 ARG A C 1
ATOM 743 O O . ARG A 1 100 ? -6.744 8.340 -18.611 1.00 72.00 100 ARG A O 1
ATOM 750 N N . THR A 1 101 ? -5.532 9.577 -17.192 1.00 58.16 101 THR A N 1
ATOM 751 C CA . THR A 1 101 ? -5.214 10.614 -18.178 1.00 58.16 101 THR A CA 1
ATOM 752 C C . THR A 1 101 ? -3.820 10.362 -18.737 1.00 58.16 101 THR A C 1
ATOM 754 O O . THR A 1 101 ? -2.881 10.114 -17.987 1.00 58.16 101 THR A O 1
ATOM 757 N N . ASN A 1 102 ? -3.657 10.472 -20.058 1.00 51.59 102 ASN A N 1
ATOM 758 C CA . ASN A 1 102 ? -2.355 10.312 -20.726 1.00 51.59 102 ASN A CA 1
ATOM 759 C C . ASN A 1 102 ? -1.285 11.325 -20.241 1.00 51.59 102 ASN A C 1
ATOM 761 O O . ASN A 1 102 ? -0.108 11.186 -20.570 1.00 51.59 102 ASN A O 1
ATOM 765 N N . ASP A 1 103 ? -1.677 12.329 -19.447 1.00 45.53 103 ASP A N 1
ATOM 766 C CA . ASP A 1 103 ? -0.805 13.343 -18.844 1.00 45.53 103 ASP A CA 1
ATOM 767 C C . ASP A 1 103 ? 0.038 12.834 -17.657 1.00 45.53 103 ASP A C 1
ATOM 769 O O . ASP A 1 103 ? 0.966 13.526 -17.232 1.00 45.53 103 ASP A O 1
ATOM 773 N N . GLU A 1 104 ? -0.176 11.603 -17.175 1.00 51.09 104 GLU A N 1
ATOM 774 C CA . GLU A 1 104 ? 0.717 10.950 -16.195 1.00 51.09 104 GLU A CA 1
ATOM 775 C C . GLU A 1 104 ? 2.159 10.764 -16.721 1.00 51.09 104 GLU A C 1
ATOM 777 O O . GLU A 1 104 ? 3.082 10.491 -15.957 1.00 51.09 104 GLU A O 1
ATOM 782 N N . GLY A 1 105 ? 2.387 10.974 -18.024 1.00 42.75 105 GLY A N 1
ATOM 783 C CA . GLY A 1 105 ? 3.711 11.015 -18.650 1.00 42.75 105 GLY A CA 1
ATOM 784 C C . GLY A 1 105 ? 4.493 12.323 -18.460 1.00 42.75 105 GLY A C 1
ATOM 785 O O . GLY A 1 105 ? 5.651 12.397 -18.873 1.00 42.75 105 GLY A O 1
ATOM 786 N N . ARG A 1 106 ? 3.926 13.370 -17.843 1.00 40.69 106 ARG A N 1
ATOM 787 C CA . ARG A 1 106 ? 4.616 14.662 -17.667 1.00 40.69 106 ARG A CA 1
ATOM 788 C C . ARG A 1 106 ? 5.467 14.701 -16.391 1.00 40.69 106 ARG A C 1
ATOM 790 O O . ARG A 1 106 ? 5.397 15.648 -15.612 1.00 40.69 106 ARG A O 1
ATOM 797 N N . SER A 1 107 ? 6.315 13.690 -16.191 1.00 42.31 107 SER A N 1
ATOM 798 C CA . SER A 1 107 ? 7.404 13.774 -15.213 1.00 42.31 107 SER A CA 1
ATOM 799 C C . SER A 1 107 ? 8.462 14.744 -15.737 1.00 42.31 107 SER A C 1
ATOM 801 O O . SER A 1 107 ? 9.300 14.424 -16.582 1.00 42.31 107 SER A O 1
ATOM 803 N N . THR A 1 108 ? 8.392 15.987 -15.274 1.00 37.59 108 THR A N 1
ATOM 804 C CA . THR A 1 108 ? 9.433 16.985 -15.499 1.00 37.59 108 THR A CA 1
ATOM 805 C C . THR A 1 108 ? 10.694 16.560 -14.744 1.00 37.59 108 THR A C 1
ATOM 807 O O . THR A 1 108 ? 10.791 16.802 -13.550 1.00 37.59 108 THR A O 1
ATOM 810 N N . SER A 1 109 ? 11.634 15.907 -15.430 1.00 36.97 109 SER A N 1
ATOM 811 C CA . SER A 1 109 ? 13.086 15.910 -15.160 1.00 36.97 109 SER A CA 1
ATOM 812 C C . SER A 1 109 ? 13.554 15.924 -13.688 1.00 36.97 109 SER A C 1
ATOM 814 O O . SER A 1 109 ? 14.444 16.704 -13.340 1.00 36.97 109 SER A O 1
ATOM 816 N N . VAL A 1 110 ? 13.001 15.077 -12.818 1.00 45.28 110 VAL A N 1
ATOM 817 C CA . VAL A 1 110 ? 13.514 14.863 -11.455 1.00 45.28 110 VAL A CA 1
ATOM 818 C C . VAL A 1 110 ? 13.445 13.373 -11.130 1.00 45.28 110 VAL A C 1
ATOM 820 O O . VAL A 1 110 ? 12.494 12.717 -11.530 1.00 45.28 110 VAL A O 1
ATOM 823 N N . HIS A 1 111 ? 14.483 12.849 -10.474 1.00 47.69 111 HIS A N 1
ATOM 824 C CA . HIS A 1 111 ? 14.716 11.441 -10.129 1.00 47.69 111 HIS A CA 1
ATOM 825 C C . HIS A 1 111 ? 13.442 10.637 -9.795 1.00 47.69 111 HIS A C 1
ATOM 827 O O . HIS A 1 111 ? 13.054 10.537 -8.639 1.00 47.69 111 HIS A O 1
ATOM 833 N N . THR A 1 112 ? 12.818 10.015 -10.799 1.00 52.25 112 THR A N 1
ATOM 834 C CA . THR A 1 112 ? 11.744 9.024 -10.629 1.00 52.25 112 THR A CA 1
ATOM 835 C C . THR A 1 112 ? 12.366 7.645 -10.445 1.00 52.25 112 THR A C 1
ATOM 837 O O . THR A 1 112 ? 12.245 6.781 -11.310 1.00 52.25 112 THR A O 1
ATOM 840 N N . SER A 1 113 ? 13.149 7.470 -9.382 1.00 59.09 113 SER A N 1
ATOM 841 C CA . SER A 1 113 ? 13.747 6.174 -9.060 1.00 59.09 113 SER A CA 1
ATOM 842 C C . SER A 1 113 ? 13.146 5.666 -7.759 1.00 59.09 113 SER A C 1
ATOM 844 O O . SER A 1 113 ? 13.414 6.230 -6.701 1.00 59.09 113 SER A O 1
ATOM 846 N N . GLY A 1 114 ? 12.361 4.597 -7.836 1.00 68.94 114 GLY A N 1
ATOM 847 C CA . GLY A 1 114 ? 11.746 3.957 -6.677 1.00 68.94 114 GLY A CA 1
ATOM 848 C C . GLY A 1 114 ? 10.394 3.311 -6.963 1.00 68.94 114 GLY A C 1
ATOM 849 O O . GLY A 1 114 ? 10.096 2.271 -6.377 1.00 68.94 114 GLY A O 1
ATOM 850 N N . ASP A 1 115 ? 9.644 3.866 -7.912 1.00 79.94 115 ASP A N 1
ATOM 851 C CA . ASP A 1 115 ? 8.288 3.458 -8.283 1.00 79.94 115 ASP A CA 1
ATOM 852 C C . ASP A 1 115 ? 8.130 3.387 -9.808 1.00 79.94 115 ASP A C 1
ATOM 854 O O . ASP A 1 115 ? 8.651 4.228 -10.547 1.00 79.94 115 ASP A O 1
ATOM 858 N N . LEU A 1 116 ? 7.409 2.367 -10.268 1.00 80.50 116 LEU A N 1
ATOM 859 C CA . LEU A 1 116 ? 6.998 2.241 -11.658 1.00 80.50 116 LEU A CA 1
ATOM 860 C C . LEU A 1 116 ? 5.736 3.063 -11.885 1.00 80.50 116 LEU A C 1
ATOM 862 O O . LEU A 1 116 ? 4.663 2.668 -11.440 1.00 80.50 116 LEU A O 1
ATOM 866 N N . THR A 1 117 ? 5.843 4.137 -12.673 1.00 77.62 117 THR A N 1
ATOM 867 C CA . THR A 1 117 ? 4.645 4.870 -13.107 1.00 77.62 117 THR A CA 1
ATOM 868 C C . THR A 1 117 ? 3.668 3.932 -13.813 1.00 77.62 117 THR A C 1
ATOM 870 O O . THR A 1 117 ? 4.080 2.974 -14.476 1.00 77.62 117 THR A O 1
ATOM 873 N N . TRP A 1 118 ? 2.374 4.250 -13.764 1.00 79.69 118 TRP A N 1
ATOM 874 C CA . TRP A 1 118 ? 1.333 3.477 -14.443 1.00 79.69 118 TRP A CA 1
ATOM 875 C C . TRP A 1 118 ? 1.655 3.177 -15.921 1.00 79.69 118 TRP A C 1
ATOM 877 O O . TRP A 1 118 ? 1.501 2.049 -16.396 1.00 79.69 118 TRP A O 1
ATOM 887 N N . ASN A 1 119 ? 2.182 4.162 -16.653 1.00 81.88 119 ASN A N 1
ATOM 888 C CA . ASN A 1 119 ? 2.574 3.991 -18.054 1.00 81.88 119 ASN A CA 1
ATOM 889 C C . ASN A 1 119 ? 3.752 3.025 -18.229 1.00 81.88 119 ASN A C 1
ATOM 891 O O . ASN A 1 119 ? 3.751 2.226 -19.165 1.00 81.88 119 ASN A O 1
ATOM 895 N N . GLN A 1 120 ? 4.751 3.073 -17.345 1.00 83.19 120 GLN A N 1
ATOM 896 C CA . GLN A 1 120 ? 5.883 2.141 -17.383 1.00 83.19 120 GLN A CA 1
ATOM 897 C C . GLN A 1 120 ? 5.434 0.726 -17.026 1.00 83.19 120 GLN A C 1
ATOM 899 O O . GLN A 1 120 ? 5.771 -0.218 -17.738 1.00 83.19 120 GLN A O 1
ATOM 904 N N . TYR A 1 121 ? 4.620 0.592 -15.979 1.00 83.31 121 TYR A N 1
ATOM 905 C CA . TYR A 1 121 ? 4.067 -0.683 -15.547 1.00 83.31 121 TYR A CA 1
ATOM 906 C C . TYR A 1 121 ? 3.219 -1.331 -16.650 1.00 83.31 121 TYR A C 1
ATOM 908 O O . TYR A 1 121 ? 3.497 -2.455 -17.063 1.00 83.31 121 TYR A O 1
ATOM 916 N N . THR A 1 122 ? 2.259 -0.597 -17.223 1.00 85.44 122 THR A N 1
ATOM 917 C CA . THR A 1 122 ? 1.418 -1.119 -18.314 1.00 85.44 122 THR A CA 1
ATOM 918 C C . THR A 1 122 ? 2.184 -1.358 -19.608 1.00 85.44 122 THR A C 1
ATOM 920 O O . THR A 1 122 ? 1.860 -2.294 -20.331 1.00 85.44 122 THR A O 1
ATOM 923 N N . SER A 1 123 ? 3.218 -0.572 -19.920 1.00 87.12 123 SER A N 1
ATOM 924 C CA . SER A 1 123 ? 4.100 -0.872 -21.060 1.00 87.12 123 SER A CA 1
ATOM 925 C C . SER A 1 123 ? 4.854 -2.186 -20.853 1.00 87.12 123 SER A C 1
ATOM 927 O O . SER A 1 123 ? 4.971 -2.970 -21.791 1.00 87.12 123 SER A O 1
ATOM 929 N N . GLY A 1 124 ? 5.308 -2.451 -19.623 1.00 87.31 124 GLY A N 1
ATOM 930 C CA . GLY A 1 124 ? 5.894 -3.734 -19.242 1.00 87.31 124 GLY A CA 1
ATOM 931 C C . GLY A 1 124 ? 4.906 -4.888 -19.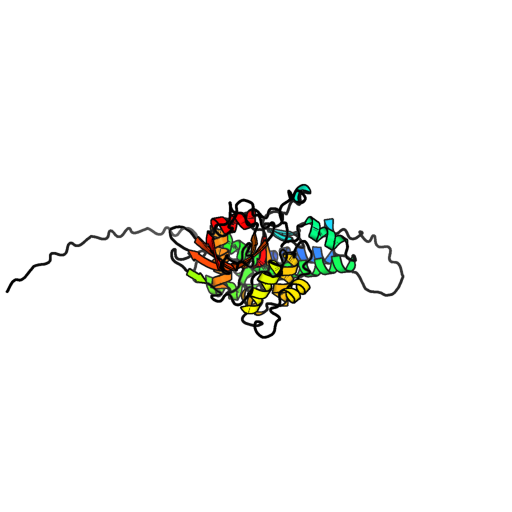396 1.00 87.31 124 GLY A C 1
ATOM 932 O O . GLY A 1 124 ? 5.254 -5.897 -19.999 1.00 87.31 124 GLY A O 1
ATOM 933 N N . LEU A 1 125 ? 3.661 -4.718 -18.937 1.00 89.62 125 LEU A N 1
ATOM 934 C CA . LEU A 1 125 ? 2.603 -5.720 -19.112 1.00 89.62 125 LEU A CA 1
ATOM 935 C C . LEU A 1 125 ? 2.304 -5.997 -20.588 1.00 89.62 125 LEU A C 1
ATOM 937 O O . LEU A 1 125 ? 2.267 -7.155 -20.984 1.00 89.62 125 LEU A O 1
ATOM 941 N N . ARG A 1 126 ? 2.165 -4.957 -21.422 1.00 90.00 126 ARG A N 1
ATOM 942 C CA . ARG A 1 126 ? 1.918 -5.107 -22.871 1.00 90.00 126 ARG A CA 1
ATOM 943 C C . ARG A 1 126 ? 3.043 -5.843 -23.602 1.00 90.00 126 ARG A C 1
ATOM 945 O O . ARG A 1 126 ? 2.810 -6.364 -24.687 1.00 90.00 126 ARG A O 1
ATOM 952 N N . ALA A 1 127 ? 4.252 -5.852 -23.042 1.00 90.00 127 ALA A N 1
ATOM 953 C CA . ALA A 1 127 ? 5.390 -6.569 -23.603 1.00 90.00 127 ALA A CA 1
ATOM 954 C C . ALA A 1 127 ? 5.423 -8.061 -23.220 1.00 90.00 127 ALA A C 1
ATOM 956 O O . ALA A 1 127 ? 6.212 -8.806 -23.801 1.00 90.00 127 ALA A O 1
ATOM 957 N N . LEU A 1 128 ? 4.603 -8.501 -22.258 1.00 88.62 128 LEU A N 1
ATOM 958 C CA . LEU A 1 128 ? 4.491 -9.910 -21.880 1.00 88.62 128 LEU A CA 1
ATOM 959 C C . LEU A 1 128 ? 3.661 -10.698 -22.908 1.00 88.62 128 LEU A C 1
ATOM 961 O O . LEU A 1 128 ? 2.796 -10.115 -23.569 1.00 88.62 128 LEU A O 1
ATOM 965 N N . PRO A 1 129 ? 3.857 -12.025 -23.015 1.00 91.69 129 PRO A N 1
ATOM 966 C CA . PRO A 1 129 ? 2.908 -12.904 -23.694 1.00 91.69 129 PRO A CA 1
ATOM 967 C C . PRO A 1 129 ? 1.486 -12.711 -23.154 1.00 91.69 129 PRO A C 1
ATOM 969 O O . PRO A 1 129 ? 1.299 -12.432 -21.968 1.00 91.69 129 PRO A O 1
ATOM 972 N N . VAL A 1 130 ? 0.477 -12.855 -24.013 1.00 88.62 130 VAL A N 1
ATOM 973 C CA . VAL A 1 130 ? -0.927 -12.612 -23.637 1.00 88.62 130 VAL A CA 1
ATOM 974 C C . VAL A 1 130 ? -1.363 -13.538 -22.499 1.00 88.62 130 VAL A C 1
ATOM 976 O O . VAL A 1 130 ? -2.103 -13.124 -21.611 1.00 88.62 130 VAL A O 1
ATOM 979 N N . GLU A 1 131 ? -0.847 -14.763 -22.480 1.00 89.00 131 GLU A N 1
ATOM 980 C CA . GLU A 1 131 ? -1.100 -15.754 -21.439 1.00 89.00 131 GLU A CA 1
ATOM 981 C C . GLU A 1 131 ? -0.609 -15.263 -20.070 1.00 89.00 131 GLU A C 1
ATOM 983 O O . GLU A 1 131 ? -1.326 -15.372 -19.077 1.00 89.00 131 GLU A O 1
ATOM 988 N N . GLU A 1 132 ? 0.581 -14.657 -20.020 1.00 90.25 132 GLU A N 1
ATOM 989 C CA . GLU A 1 132 ? 1.131 -14.077 -18.791 1.00 90.25 132 GLU A CA 1
ATOM 990 C C . GLU A 1 132 ? 0.363 -12.822 -18.360 1.00 90.25 132 GLU A C 1
ATOM 992 O O . GLU A 1 132 ? 0.178 -12.599 -17.165 1.00 90.25 132 GLU A O 1
ATOM 997 N N . GLN A 1 133 ? -0.114 -12.008 -19.309 1.00 91.38 133 GLN A N 1
ATOM 998 C CA . GLN A 1 133 ? -0.961 -10.850 -18.995 1.00 91.38 133 GLN A CA 1
ATOM 999 C C . GLN A 1 133 ? -2.274 -11.286 -18.340 1.00 91.38 133 GLN A C 1
ATOM 1001 O O . GLN A 1 133 ? -2.677 -10.716 -17.328 1.00 91.38 133 GLN A O 1
ATOM 1006 N N . VAL A 1 134 ? -2.928 -12.302 -18.907 1.00 91.75 134 VAL A N 1
ATOM 1007 C CA . VAL A 1 134 ? -4.190 -12.837 -18.389 1.00 91.75 134 VAL A CA 1
ATOM 1008 C C . VAL A 1 134 ? -4.011 -13.494 -17.031 1.00 91.75 134 VAL A C 1
ATOM 1010 O O . VAL A 1 134 ? -4.846 -13.281 -16.159 1.00 91.75 134 VAL A O 1
ATOM 1013 N N . GLU A 1 135 ? -2.928 -14.241 -16.822 1.00 91.38 135 GLU A N 1
ATOM 1014 C CA . GLU A 1 135 ? -2.659 -14.838 -15.515 1.00 91.38 135 GLU A CA 1
ATOM 1015 C C . GLU A 1 135 ? -2.429 -13.773 -14.438 1.00 91.38 135 GLU A C 1
ATOM 1017 O O . GLU A 1 135 ? -3.030 -13.848 -13.372 1.00 91.38 135 GLU A O 1
ATOM 1022 N N . LEU A 1 136 ? -1.651 -12.725 -14.731 1.00 91.50 136 LEU A N 1
ATOM 1023 C CA . LEU A 1 136 ? -1.444 -11.624 -13.785 1.00 91.50 136 LEU A CA 1
ATOM 1024 C C . LEU A 1 136 ? -2.750 -10.902 -13.428 1.00 91.50 136 LEU A C 1
ATOM 1026 O O . LEU A 1 136 ? -2.942 -10.535 -12.272 1.00 91.50 136 LEU A O 1
ATOM 1030 N N . LEU A 1 137 ? -3.637 -10.693 -14.405 1.00 93.56 137 LEU A N 1
ATOM 1031 C CA . LEU A 1 137 ? -4.954 -10.096 -14.169 1.00 93.56 137 LEU A CA 1
ATOM 1032 C C . LEU A 1 137 ? -5.862 -11.011 -13.351 1.00 93.56 137 LEU A C 1
ATOM 1034 O O . LEU A 1 137 ? -6.566 -10.530 -12.471 1.00 93.56 137 LEU A O 1
ATOM 1038 N N . ARG A 1 138 ? -5.844 -12.318 -13.627 1.00 94.06 138 ARG A N 1
ATOM 1039 C CA . ARG A 1 138 ? -6.615 -13.304 -12.869 1.00 94.06 138 ARG A CA 1
ATOM 1040 C C . ARG A 1 138 ? -6.181 -13.322 -11.409 1.00 94.06 138 ARG A C 1
ATOM 1042 O O . ARG A 1 138 ? -7.022 -13.145 -10.542 1.00 94.06 138 ARG A O 1
ATOM 1049 N N . GLU A 1 139 ? -4.882 -13.453 -11.148 1.00 92.12 139 GLU A N 1
ATOM 1050 C CA . GLU A 1 139 ? -4.340 -13.457 -9.784 1.00 92.12 139 GLU A CA 1
ATOM 1051 C C . GLU A 1 139 ? -4.677 -12.163 -9.017 1.00 92.12 139 GLU A C 1
ATOM 1053 O O . GLU A 1 139 ? -4.929 -12.194 -7.813 1.00 92.12 139 GLU A O 1
ATOM 1058 N N . ASP A 1 140 ? -4.665 -11.014 -9.698 1.00 93.56 140 ASP A N 1
ATOM 1059 C CA . ASP A 1 140 ? -5.029 -9.718 -9.119 1.00 93.56 140 ASP A CA 1
ATOM 1060 C C . ASP A 1 140 ? -6.525 -9.634 -8.782 1.00 93.56 140 ASP A C 1
ATOM 1062 O O . ASP A 1 140 ? -6.875 -9.268 -7.661 1.00 93.56 140 ASP A O 1
ATOM 1066 N N . LEU A 1 141 ? -7.401 -10.063 -9.697 1.00 94.44 141 LEU A N 1
ATOM 1067 C CA . LEU A 1 141 ? -8.849 -10.129 -9.473 1.00 94.44 141 LEU A CA 1
ATOM 1068 C C . LEU A 1 141 ? -9.224 -11.138 -8.379 1.00 94.44 141 LEU A C 1
ATOM 1070 O O . LEU A 1 141 ? -10.090 -10.850 -7.558 1.00 94.44 141 LEU A O 1
ATOM 1074 N N . GLU A 1 142 ? -8.553 -12.286 -8.304 1.00 92.44 142 GLU A N 1
ATOM 1075 C CA . GLU A 1 142 ? -8.728 -13.255 -7.215 1.00 92.44 142 GLU A CA 1
ATOM 1076 C C . GLU A 1 142 ? -8.307 -12.658 -5.862 1.00 92.44 142 GLU A C 1
ATOM 1078 O O . GLU A 1 142 ? -9.000 -12.831 -4.857 1.00 92.44 142 GLU A O 1
ATOM 1083 N N . GLY A 1 143 ? -7.211 -11.891 -5.833 1.00 90.56 143 GLY A N 1
ATOM 1084 C CA . GLY A 1 143 ? -6.811 -11.114 -4.656 1.00 90.56 143 GLY A CA 1
ATOM 1085 C C . GLY A 1 143 ? -7.797 -9.989 -4.311 1.00 90.56 143 GLY A C 1
ATOM 1086 O O . GLY A 1 143 ? -7.988 -9.648 -3.140 1.00 90.56 143 GLY A O 1
ATOM 1087 N N . ALA A 1 144 ? -8.465 -9.412 -5.310 1.00 92.12 144 ALA A N 1
ATOM 1088 C CA . ALA A 1 144 ? -9.563 -8.479 -5.091 1.00 92.12 144 ALA A CA 1
ATOM 1089 C C . ALA A 1 144 ? -10.727 -9.195 -4.401 1.00 92.12 144 ALA A C 1
ATOM 1091 O O . ALA A 1 144 ? -11.126 -8.777 -3.318 1.00 92.12 144 ALA A O 1
ATOM 1092 N N . ILE A 1 145 ? -11.193 -10.319 -4.953 1.00 90.50 145 ILE A N 1
ATOM 1093 C CA . ILE A 1 145 ? -12.270 -11.136 -4.377 1.00 90.50 145 ILE A CA 1
ATOM 1094 C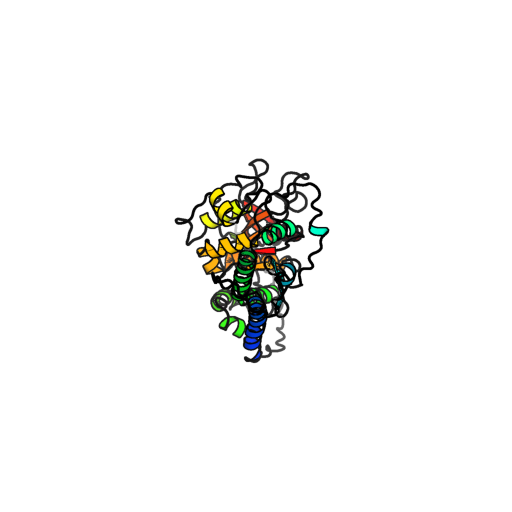 C . ILE A 1 145 ? -11.959 -11.500 -2.921 1.00 90.50 145 ILE A C 1
ATOM 1096 O O . ILE A 1 145 ? -12.790 -11.279 -2.041 1.00 90.50 145 ILE A O 1
ATOM 1100 N N . SER A 1 146 ? -10.739 -11.964 -2.627 1.00 86.19 146 SER A N 1
ATOM 1101 C CA . SER A 1 146 ? -10.356 -12.336 -1.257 1.00 86.19 146 SER A CA 1
ATOM 1102 C C . SER A 1 146 ? -10.316 -11.151 -0.280 1.00 86.19 146 SER A C 1
ATOM 1104 O O . SER A 1 146 ? -10.425 -11.346 0.932 1.00 86.19 146 SER A O 1
ATOM 1106 N N . SER A 1 147 ? -10.182 -9.920 -0.786 1.00 87.19 147 SER A N 1
ATOM 1107 C CA . SER A 1 147 ? -10.104 -8.694 0.017 1.00 87.19 147 SER A CA 1
ATOM 1108 C C . SER A 1 147 ? -11.392 -7.870 0.057 1.00 87.19 147 SER A C 1
ATOM 1110 O O . SER A 1 147 ? -11.473 -6.973 0.900 1.00 87.19 147 SER A O 1
ATOM 1112 N N . VAL A 1 148 ? -12.397 -8.189 -0.771 1.00 85.38 148 VAL A N 1
ATOM 1113 C CA . VAL A 1 148 ? -13.718 -7.529 -0.838 1.00 85.38 148 VAL A CA 1
ATOM 1114 C C . VAL A 1 148 ? -14.238 -7.218 0.554 1.00 85.38 148 VAL A C 1
ATOM 1116 O O . VAL A 1 148 ? -14.491 -6.066 0.910 1.00 85.38 148 VAL A O 1
ATOM 1119 N N . GLY A 1 149 ? -14.331 -8.259 1.374 1.00 78.31 149 GLY A N 1
ATOM 1120 C CA . GLY A 1 149 ? -14.960 -8.140 2.663 1.00 78.31 149 GLY A CA 1
ATOM 1121 C C . GLY A 1 149 ? -14.234 -7.201 3.608 1.00 78.31 149 GLY A C 1
ATOM 1122 O O . GLY A 1 149 ? -14.817 -6.292 4.201 1.00 78.31 149 GLY A O 1
ATOM 1123 N N . LYS A 1 150 ? -12.924 -7.414 3.713 1.00 81.75 150 LYS A N 1
ATOM 1124 C CA . LYS A 1 150 ? -12.028 -6.561 4.486 1.00 81.75 150 LYS A CA 1
ATOM 1125 C C . LYS A 1 150 ? -12.158 -5.106 4.049 1.00 81.75 150 LYS A C 1
ATOM 1127 O O . LYS A 1 150 ? -12.202 -4.233 4.909 1.00 81.75 150 LYS A O 1
ATOM 1132 N N . VAL A 1 151 ? -12.191 -4.838 2.744 1.00 86.00 151 VAL A N 1
ATOM 1133 C CA . VAL A 1 151 ? -12.248 -3.478 2.196 1.00 86.00 151 VAL A CA 1
ATOM 1134 C C . VAL A 1 151 ? -13.589 -2.819 2.486 1.00 86.00 151 VAL A C 1
ATOM 1136 O O . VAL A 1 151 ? -13.594 -1.655 2.887 1.00 86.00 151 VAL A O 1
ATOM 1139 N N . LEU A 1 152 ? -14.704 -3.536 2.345 1.00 81.38 152 LEU A N 1
ATOM 1140 C CA . LEU A 1 152 ? -16.030 -3.020 2.690 1.00 81.38 152 LEU A CA 1
ATOM 1141 C C . LEU A 1 152 ? -16.129 -2.715 4.188 1.00 81.38 152 LEU A C 1
ATOM 1143 O O . LEU A 1 152 ? -16.495 -1.600 4.561 1.00 81.38 152 LEU A O 1
ATOM 1147 N N . ALA A 1 153 ? -15.705 -3.651 5.043 1.00 77.69 153 ALA A N 1
ATOM 1148 C CA . ALA A 1 153 ? -15.694 -3.452 6.489 1.00 77.69 153 ALA A CA 1
ATOM 1149 C C . ALA A 1 153 ? -14.810 -2.260 6.879 1.00 77.69 153 ALA A C 1
ATOM 1151 O O . ALA A 1 153 ? -15.247 -1.337 7.561 1.00 77.69 153 ALA A O 1
ATOM 1152 N N . ASP A 1 154 ? -13.576 -2.217 6.383 1.00 79.44 154 ASP A N 1
ATOM 1153 C CA . ASP A 1 154 ? -12.674 -1.108 6.655 1.00 79.44 154 ASP A CA 1
ATOM 1154 C C . ASP A 1 154 ? -13.219 0.231 6.120 1.00 79.44 154 ASP A C 1
ATOM 1156 O O . ASP A 1 154 ? -13.015 1.266 6.753 1.00 79.44 154 ASP A O 1
ATOM 1160 N N . THR A 1 155 ? -13.916 0.241 4.981 1.00 81.25 155 THR A N 1
ATOM 1161 C CA . THR A 1 155 ? -14.542 1.453 4.428 1.00 81.25 155 THR A CA 1
ATOM 1162 C C . THR A 1 155 ? -15.653 1.958 5.342 1.00 81.25 155 THR A C 1
ATOM 1164 O O . THR A 1 155 ? -15.643 3.137 5.700 1.00 81.25 155 THR A O 1
ATOM 1167 N N . ALA A 1 156 ? -16.546 1.075 5.791 1.00 78.31 156 ALA A N 1
ATOM 1168 C CA . ALA A 1 156 ? -17.596 1.413 6.748 1.00 78.31 156 ALA A CA 1
ATOM 1169 C C . ALA A 1 156 ? -17.003 1.959 8.061 1.00 78.31 156 ALA A C 1
ATOM 1171 O O . ALA A 1 156 ? -17.404 3.029 8.529 1.00 78.31 156 ALA A O 1
ATOM 1172 N N . VAL A 1 157 ? -15.949 1.319 8.594 1.00 76.00 157 VAL A N 1
ATOM 1173 C CA . VAL A 1 157 ? -15.216 1.813 9.775 1.00 76.00 157 VAL A CA 1
ATOM 1174 C C . VAL A 1 157 ? -14.673 3.217 9.568 1.00 76.00 157 VAL A C 1
ATOM 1176 O O . VAL A 1 157 ? -14.853 4.101 10.408 1.00 76.00 157 VAL A O 1
ATOM 1179 N N . LEU A 1 158 ? -14.021 3.448 8.433 1.00 77.50 158 LEU A N 1
ATOM 1180 C CA . LEU A 1 158 ? -13.424 4.736 8.104 1.00 77.50 158 LEU A CA 1
ATOM 1181 C C . LEU A 1 158 ? -14.458 5.846 7.863 1.00 77.50 158 LEU A C 1
ATOM 1183 O O . LEU A 1 158 ? -14.129 7.018 8.069 1.00 77.50 158 LEU A O 1
ATOM 1187 N N . ARG A 1 159 ? -15.682 5.494 7.454 1.00 76.94 159 ARG A N 1
ATOM 1188 C CA . ARG A 1 159 ? -16.822 6.412 7.291 1.00 76.94 159 ARG A CA 1
ATOM 1189 C C . ARG A 1 159 ? -17.622 6.619 8.580 1.00 76.94 159 ARG A C 1
ATOM 1191 O O . ARG A 1 159 ? -18.440 7.534 8.644 1.00 76.94 159 ARG A O 1
ATOM 1198 N N . GLY A 1 160 ? -17.352 5.833 9.623 1.00 72.94 160 GLY A N 1
ATOM 1199 C CA . GLY A 1 160 ? -18.132 5.854 10.860 1.00 72.94 160 GLY A CA 1
ATOM 1200 C C . GLY A 1 160 ? -19.525 5.238 10.700 1.00 72.94 160 GLY A C 1
ATOM 1201 O O . GLY A 1 160 ? -20.425 5.561 11.473 1.00 72.94 160 GLY A O 1
ATOM 1202 N N . GLU A 1 161 ? -19.706 4.389 9.692 1.00 76.81 161 GLU A N 1
ATOM 1203 C CA . GLU A 1 161 ? -20.947 3.675 9.401 1.00 76.81 161 GLU A CA 1
ATOM 1204 C C . GLU A 1 161 ? -21.022 2.403 10.245 1.00 76.81 161 GLU A C 1
ATOM 1206 O O . GLU A 1 161 ? -19.999 1.771 10.508 1.00 76.81 161 GLU A O 1
ATOM 1211 N N . ALA A 1 162 ? -22.229 2.026 10.679 1.00 69.69 162 ALA A N 1
ATOM 1212 C CA . ALA A 1 162 ? -22.432 0.770 11.391 1.00 69.69 162 ALA A CA 1
ATOM 1213 C C . ALA A 1 162 ? -21.988 -0.404 10.509 1.00 69.69 162 ALA A C 1
ATOM 1215 O O . ALA A 1 162 ? -22.367 -0.482 9.342 1.00 69.69 162 ALA A O 1
ATOM 1216 N N . LEU A 1 163 ? -21.191 -1.308 11.079 1.00 64.94 163 LEU A N 1
ATOM 1217 C CA . LEU A 1 163 ? -20.828 -2.541 10.398 1.00 64.94 163 LEU A CA 1
ATOM 1218 C C . LEU A 1 163 ? -22.030 -3.479 10.396 1.00 64.94 163 LEU A C 1
ATOM 1220 O O . LEU A 1 163 ? -22.641 -3.719 11.438 1.00 64.94 163 LEU A O 1
ATOM 1224 N N . ASP A 1 164 ? -22.358 -3.982 9.216 1.00 67.50 164 ASP A N 1
ATOM 1225 C CA . ASP A 1 164 ? -23.430 -4.944 9.029 1.00 67.50 164 ASP A CA 1
ATOM 1226 C C . ASP A 1 164 ? -23.031 -6.293 9.650 1.00 67.50 164 ASP A C 1
ATOM 1228 O O . ASP A 1 164 ? -21.988 -6.849 9.304 1.00 67.50 164 ASP A O 1
ATOM 1232 N N . ALA A 1 165 ? -23.822 -6.795 10.604 1.00 65.56 165 ALA A N 1
ATOM 1233 C CA . ALA A 1 165 ? -23.522 -8.024 11.344 1.00 65.56 165 ALA A CA 1
ATOM 1234 C C . ALA A 1 165 ? -23.341 -9.241 10.421 1.00 65.56 165 ALA A C 1
ATOM 1236 O O . ALA A 1 165 ? -22.582 -10.149 10.744 1.00 65.56 165 ALA A O 1
ATOM 1237 N N . GLU A 1 166 ? -23.962 -9.225 9.247 1.00 62.00 166 GLU A N 1
ATOM 1238 C CA . GLU A 1 166 ? -23.807 -10.273 8.237 1.00 62.00 166 GLU A CA 1
ATOM 1239 C C . GLU A 1 166 ? -22.544 -10.100 7.401 1.00 62.00 166 GLU A C 1
ATOM 1241 O O . GLU A 1 166 ? -21.847 -11.078 7.150 1.00 62.00 166 GLU A O 1
ATOM 1246 N N . LEU A 1 167 ? -22.151 -8.861 7.081 1.00 63.44 167 LEU A N 1
ATOM 1247 C CA . LEU A 1 167 ? -20.813 -8.580 6.545 1.00 63.44 167 LEU A CA 1
ATOM 1248 C C . LEU A 1 167 ? -19.749 -9.116 7.522 1.00 63.44 167 LEU A C 1
ATOM 1250 O O . LEU A 1 167 ? -18.719 -9.643 7.132 1.00 63.44 167 LEU A O 1
ATOM 1254 N N . ILE A 1 168 ? -20.005 -9.052 8.821 1.00 63.00 168 ILE A N 1
ATOM 1255 C CA . ILE A 1 168 ? -19.085 -9.555 9.842 1.00 63.00 168 ILE A CA 1
ATOM 1256 C C . ILE A 1 168 ? -19.021 -11.094 9.866 1.00 63.00 168 ILE A C 1
ATOM 1258 O O . ILE A 1 168 ? -17.937 -11.652 10.051 1.00 63.00 168 ILE A O 1
ATOM 1262 N N . GLU A 1 169 ? -20.155 -11.781 9.714 1.00 58.25 169 GLU A N 1
ATOM 1263 C CA . GLU A 1 169 ? -20.240 -13.248 9.779 1.00 58.25 169 GLU A CA 1
ATOM 1264 C C . GLU A 1 169 ? -19.859 -13.936 8.457 1.00 58.25 169 GLU A C 1
ATOM 1266 O O . GLU A 1 169 ? -19.250 -15.008 8.477 1.00 58.25 169 GLU A O 1
ATOM 1271 N N . GLY A 1 170 ? -20.166 -13.313 7.316 1.00 54.53 170 GLY A N 1
ATOM 1272 C CA . GLY A 1 170 ? -19.930 -13.852 5.975 1.00 54.53 170 GLY A CA 1
ATOM 1273 C C . GLY A 1 170 ? -18.508 -13.650 5.447 1.00 54.53 170 GLY A C 1
ATOM 1274 O O . GLY A 1 170 ? -18.123 -14.269 4.454 1.00 54.53 170 GLY A O 1
ATOM 1275 N N . LEU A 1 171 ? -17.697 -12.812 6.101 1.00 54.47 171 LEU A N 1
ATOM 1276 C CA . LEU A 1 171 ? -16.366 -12.466 5.614 1.00 54.47 171 LEU A CA 1
ATOM 1277 C C . LEU A 1 171 ? -15.233 -13.126 6.410 1.00 54.47 171 LEU A C 1
ATOM 1279 O O . LEU A 1 171 ? -15.118 -12.924 7.626 1.00 54.47 171 LEU A O 1
ATOM 1283 N N . PRO A 1 172 ? -14.299 -13.820 5.733 1.00 49.50 172 PRO A N 1
ATOM 1284 C CA . PRO A 1 172 ? -13.083 -14.317 6.364 1.00 49.50 172 PRO A CA 1
ATOM 1285 C C . PRO A 1 172 ? -12.325 -13.198 7.103 1.00 49.50 172 PRO A C 1
ATOM 1287 O O . PRO A 1 172 ? -11.885 -12.220 6.502 1.00 49.50 172 PRO A O 1
ATOM 1290 N N . GLY A 1 173 ? -12.161 -13.343 8.422 1.00 48.66 173 GLY A N 1
ATOM 1291 C CA . GLY A 1 173 ? -11.400 -12.412 9.267 1.00 48.66 173 GLY A CA 1
ATOM 1292 C C . GLY A 1 173 ? -12.165 -11.190 9.796 1.00 48.66 173 GLY A C 1
ATOM 1293 O O . GLY A 1 173 ? -11.591 -10.423 10.570 1.00 48.66 173 GLY A O 1
ATOM 1294 N N . ALA A 1 174 ? -13.445 -11.000 9.451 1.00 53.69 174 ALA A N 1
ATOM 1295 C CA . ALA A 1 174 ? -14.237 -9.874 9.963 1.00 53.69 174 ALA A CA 1
ATOM 1296 C C . ALA A 1 174 ? -14.702 -10.063 11.425 1.00 53.69 174 ALA A C 1
ATOM 1298 O O . ALA A 1 174 ? -14.785 -9.091 12.178 1.00 53.69 174 ALA A O 1
ATOM 1299 N N . ALA A 1 175 ? -14.908 -11.305 11.873 1.00 53.25 175 ALA A N 1
ATOM 1300 C CA . ALA A 1 175 ? -15.213 -11.610 13.274 1.00 53.25 175 ALA A CA 1
ATOM 1301 C C . ALA A 1 175 ? -14.041 -11.287 14.228 1.00 53.25 175 ALA A C 1
ATOM 1303 O O . ALA A 1 175 ? -14.244 -10.648 15.262 1.00 53.25 175 ALA A O 1
ATOM 1304 N N . ASP A 1 176 ? -12.806 -11.654 13.856 1.00 52.09 176 ASP A N 1
ATOM 1305 C CA . ASP A 1 176 ? -11.593 -11.296 14.612 1.00 52.09 176 ASP A CA 1
ATOM 1306 C C . ASP A 1 176 ? -11.360 -9.779 14.597 1.00 52.09 176 ASP A C 1
ATOM 1308 O O . ASP A 1 176 ? -10.954 -9.197 15.601 1.00 52.09 176 ASP A O 1
ATOM 1312 N N . TYR A 1 177 ? -11.672 -9.125 13.471 1.00 52.81 177 TYR A N 1
ATOM 1313 C CA . TYR A 1 177 ? -11.603 -7.673 13.334 1.00 52.81 177 TYR A CA 1
ATOM 1314 C C . TYR A 1 177 ? -12.523 -6.962 14.325 1.00 52.81 177 TYR A C 1
ATOM 1316 O O . TYR A 1 177 ? -12.093 -6.021 14.984 1.00 52.81 177 TYR A O 1
ATOM 1324 N N . LEU A 1 178 ? -13.770 -7.415 14.463 1.00 56.09 178 LEU A N 1
ATOM 1325 C CA . LEU A 1 178 ? -14.744 -6.799 15.357 1.00 56.09 178 LEU A CA 1
ATOM 1326 C C . LEU A 1 178 ? -14.536 -7.046 16.839 1.00 56.09 178 LEU A C 1
ATOM 1328 O O . LEU A 1 178 ? -14.982 -6.217 17.633 1.00 56.09 178 LEU A O 1
ATOM 1332 N N . ALA A 1 179 ? -13.943 -8.175 17.224 1.00 57.72 179 ALA A N 1
ATOM 1333 C CA . ALA A 1 179 ? -13.680 -8.459 18.632 1.00 57.72 179 ALA A CA 1
ATOM 1334 C C . ALA A 1 179 ? -12.874 -7.320 19.289 1.00 57.72 179 ALA A C 1
ATOM 1336 O O . ALA A 1 179 ? -13.020 -7.055 20.480 1.00 57.72 179 ALA A O 1
ATOM 1337 N N . ASP A 1 180 ? -12.099 -6.587 18.484 1.00 50.84 180 ASP A N 1
ATOM 1338 C CA . ASP A 1 180 ? -11.342 -5.413 18.905 1.00 50.84 180 ASP A CA 1
ATOM 1339 C C . ASP A 1 180 ? -12.145 -4.085 18.882 1.00 50.84 180 ASP A C 1
ATOM 1341 O O . ASP A 1 180 ? -11.692 -3.094 19.459 1.00 50.84 180 ASP A O 1
ATOM 1345 N N . PHE A 1 181 ? -13.338 -4.036 18.265 1.00 54.12 181 PHE A N 1
ATOM 1346 C CA . PHE A 1 181 ? -14.226 -2.853 18.206 1.00 54.12 181 PHE A CA 1
ATOM 1347 C C . PHE A 1 181 ? -15.538 -2.995 18.999 1.00 54.12 181 PHE A C 1
ATOM 1349 O O . PHE A 1 181 ? -16.241 -1.998 19.180 1.00 54.12 181 PHE A O 1
ATOM 1356 N N . SER A 1 182 ? -15.878 -4.189 19.495 1.00 48.47 182 SER A N 1
ATOM 1357 C CA . SER A 1 182 ? -17.202 -4.525 20.049 1.00 48.47 182 SER A CA 1
ATOM 1358 C C . SER A 1 182 ? -17.637 -3.727 21.289 1.00 48.47 182 SER A C 1
ATOM 1360 O O . SER A 1 182 ? -18.818 -3.729 21.623 1.00 48.47 182 SER A O 1
ATOM 1362 N N . ASP A 1 183 ? -16.727 -3.008 21.953 1.00 46.88 183 ASP A N 1
ATOM 1363 C CA . ASP A 1 183 ? -17.050 -2.125 23.088 1.00 46.88 183 ASP A CA 1
ATOM 1364 C C . ASP A 1 183 ? -17.407 -0.681 22.675 1.00 46.88 183 ASP A C 1
ATOM 1366 O O . ASP A 1 183 ? -17.780 0.140 23.517 1.00 46.88 183 ASP A O 1
ATOM 1370 N N . SER A 1 184 ? -17.307 -0.336 21.387 1.00 42.81 184 SER A N 1
ATOM 1371 C CA . SER A 1 184 ? -17.478 1.036 20.901 1.00 42.81 184 SER A CA 1
ATOM 1372 C C . SER A 1 184 ? -18.649 1.132 19.927 1.00 42.81 184 SER A C 1
ATOM 1374 O O . SER A 1 184 ? -18.508 0.865 18.741 1.00 42.81 184 SER A O 1
ATOM 1376 N N . ALA A 1 185 ? -19.798 1.634 20.386 1.00 40.41 185 ALA A N 1
ATOM 1377 C CA . ALA A 1 185 ? -20.940 2.001 19.529 1.00 40.41 185 ALA A CA 1
ATOM 1378 C C . ALA A 1 185 ? -20.644 3.166 18.542 1.00 40.41 185 ALA A C 1
ATOM 1380 O O . ALA A 1 185 ? -21.554 3.725 17.936 1.00 40.41 185 ALA A O 1
ATOM 1381 N N . SER A 1 186 ? -19.373 3.555 18.401 1.00 42.75 186 SER A N 1
ATOM 1382 C CA . SER A 1 186 ? -18.850 4.522 17.441 1.00 42.75 186 SER A CA 1
ATOM 1383 C C . SER A 1 186 ? -17.743 3.836 16.652 1.00 42.75 186 SER A C 1
ATOM 1385 O O . SER A 1 186 ? -16.741 3.415 17.227 1.00 42.75 186 SER A O 1
ATOM 1387 N N . VAL A 1 187 ? -17.936 3.731 15.340 1.00 51.94 187 VAL A N 1
ATOM 1388 C CA . VAL A 1 187 ? -17.117 2.870 14.478 1.00 51.94 187 VAL A CA 1
ATOM 1389 C C . VAL A 1 187 ? -15.745 3.490 14.182 1.00 51.94 187 VAL A C 1
ATOM 1391 O O . VAL A 1 187 ? -14.765 2.776 14.003 1.00 51.94 187 VAL A O 1
ATOM 1394 N N . VAL A 1 188 ? -15.613 4.818 14.281 1.00 56.53 188 VAL A N 1
ATOM 1395 C CA . VAL A 1 188 ? -14.290 5.449 14.395 1.00 56.53 188 VAL A CA 1
ATOM 1396 C C . VAL A 1 188 ? -13.842 5.350 15.857 1.00 56.53 188 VAL A C 1
ATOM 1398 O O . VAL A 1 188 ? -14.490 5.965 16.715 1.00 56.53 188 VAL A O 1
ATOM 1401 N N . PRO A 1 189 ? -12.751 4.625 16.174 1.00 58.75 189 PRO A N 1
ATOM 1402 C CA . PRO A 1 189 ? -12.282 4.515 17.545 1.00 58.75 189 PRO A CA 1
ATOM 1403 C C . PRO A 1 189 ? -11.959 5.909 18.076 1.00 58.75 189 PRO A C 1
ATOM 1405 O O . PRO A 1 189 ? -11.242 6.683 17.436 1.00 58.75 189 PRO A O 1
ATOM 1408 N N . MET A 1 190 ? -12.497 6.247 19.248 1.00 62.34 190 MET A N 1
ATOM 1409 C CA . MET A 1 190 ? -12.156 7.492 19.926 1.00 62.34 190 MET A CA 1
ATOM 1410 C C . MET A 1 190 ? -10.716 7.366 20.434 1.00 62.34 190 MET A C 1
ATOM 1412 O O . MET A 1 190 ? -10.463 6.880 21.533 1.00 62.34 190 MET A O 1
ATOM 1416 N N . ILE A 1 191 ? -9.752 7.736 19.590 1.00 72.88 191 ILE A N 1
ATOM 1417 C CA . ILE A 1 191 ? -8.334 7.625 19.923 1.00 72.88 191 ILE A CA 1
ATOM 1418 C C . ILE A 1 191 ? -8.030 8.618 21.049 1.00 72.88 191 ILE A C 1
ATOM 1420 O O . ILE A 1 191 ? -8.267 9.819 20.898 1.00 72.88 191 ILE A O 1
ATOM 1424 N N . ASP A 1 192 ? -7.486 8.124 22.168 1.00 78.81 192 ASP A N 1
ATOM 1425 C CA . ASP A 1 192 ? -7.038 8.970 23.280 1.00 78.81 192 ASP A CA 1
ATOM 1426 C C . ASP A 1 192 ? -6.139 10.095 22.730 1.00 78.81 192 ASP A C 1
ATOM 1428 O O . ASP A 1 192 ? -5.207 9.808 21.973 1.00 78.81 192 ASP A O 1
ATOM 1432 N N . PRO A 1 193 ? -6.378 11.375 23.072 1.00 79.69 193 PRO A N 1
ATOM 1433 C CA . PRO A 1 193 ? -5.589 12.500 22.574 1.00 79.69 193 PRO A CA 1
ATOM 1434 C C . PRO A 1 193 ? -4.099 12.463 22.957 1.00 79.69 193 PRO A C 1
ATOM 1436 O O . PRO A 1 193 ? -3.358 13.314 22.476 1.00 79.69 193 PRO A O 1
ATOM 1439 N N . ASN A 1 194 ? -3.647 11.525 23.794 1.00 85.44 194 ASN A N 1
ATOM 1440 C CA . ASN A 1 194 ? -2.245 11.297 24.160 1.00 85.44 194 ASN A CA 1
ATOM 1441 C C . ASN A 1 194 ? -1.754 9.871 23.848 1.00 85.44 194 ASN A C 1
ATOM 1443 O O . ASN A 1 194 ? -0.737 9.422 24.390 1.00 85.44 194 ASN A O 1
ATOM 1447 N N . PHE A 1 195 ? -2.455 9.145 22.983 1.00 87.88 195 PHE A N 1
ATOM 1448 C CA . PHE A 1 195 ? -2.088 7.791 22.601 1.00 87.88 195 PHE A CA 1
ATOM 1449 C C . PHE A 1 195 ? -0.737 7.750 21.875 1.00 87.88 195 PHE A C 1
ATOM 1451 O O . PHE A 1 195 ? -0.454 8.565 21.000 1.00 87.88 195 PHE A O 1
ATOM 1458 N N . THR A 1 196 ? 0.113 6.774 22.203 1.00 91.12 196 THR A N 1
ATOM 1459 C CA . THR A 1 196 ? 1.374 6.514 21.492 1.00 91.12 196 THR A CA 1
ATOM 1460 C C . THR A 1 196 ? 1.546 5.018 21.282 1.00 91.12 196 THR A C 1
ATOM 1462 O O . THR A 1 196 ? 1.573 4.259 22.247 1.00 91.12 196 THR A O 1
ATOM 1465 N N . HIS A 1 197 ? 1.751 4.604 20.033 1.00 90.44 197 HIS A N 1
ATOM 1466 C CA . HIS A 1 197 ? 2.086 3.225 19.691 1.00 90.44 197 HIS A CA 1
ATOM 1467 C C . HIS A 1 197 ? 3.177 3.159 18.632 1.00 90.44 197 HIS A C 1
ATOM 1469 O O . HIS A 1 197 ? 3.253 3.982 17.717 1.00 90.44 197 HIS A O 1
ATOM 1475 N N . ARG A 1 198 ? 4.008 2.126 18.738 1.00 91.88 198 ARG A N 1
ATOM 1476 C CA . ARG A 1 198 ? 5.004 1.790 17.733 1.00 91.88 198 ARG A CA 1
ATOM 1477 C C . ARG A 1 198 ? 5.172 0.279 17.677 1.00 91.88 198 ARG A C 1
ATOM 1479 O O . ARG A 1 198 ? 5.639 -0.326 18.635 1.00 91.88 198 ARG A O 1
ATOM 1486 N N . LEU A 1 199 ? 4.821 -0.302 16.535 1.00 90.62 199 LEU A N 1
ATOM 1487 C CA . LEU A 1 199 ? 4.908 -1.733 16.263 1.00 90.62 199 LEU A CA 1
ATOM 1488 C C . LEU A 1 199 ? 6.359 -2.232 16.301 1.00 90.62 199 LEU A C 1
ATOM 1490 O O . LEU A 1 199 ? 6.630 -3.315 16.807 1.00 90.62 199 LEU A O 1
ATOM 1494 N N . MET A 1 200 ? 7.299 -1.432 15.787 1.00 88.62 200 MET A N 1
ATOM 1495 C CA . MET A 1 200 ? 8.704 -1.827 15.634 1.00 88.62 200 MET A CA 1
ATOM 1496 C C . MET A 1 200 ? 9.643 -0.781 16.220 1.00 88.62 200 MET A C 1
ATOM 1498 O O . MET A 1 200 ? 9.670 0.359 15.759 1.00 88.62 200 MET A O 1
ATOM 1502 N N . THR A 1 201 ? 10.455 -1.161 17.206 1.00 80.56 201 THR A N 1
ATOM 1503 C CA . THR A 1 201 ? 11.392 -0.247 17.886 1.00 80.56 201 THR A CA 1
ATOM 1504 C C . THR A 1 201 ? 12.824 -0.318 17.345 1.00 80.56 201 THR A C 1
ATOM 1506 O O . THR A 1 201 ? 13.552 0.674 17.429 1.00 80.56 201 THR A O 1
ATOM 1509 N N . SER A 1 202 ? 13.221 -1.444 16.741 1.00 80.56 202 SER A N 1
ATOM 1510 C CA . SER A 1 202 ? 14.559 -1.647 16.165 1.00 80.56 202 SER A CA 1
ATOM 1511 C C . SER A 1 202 ? 14.641 -1.222 14.699 1.00 80.56 202 SER A C 1
ATOM 1513 O O . SER A 1 202 ? 13.674 -1.325 13.957 1.00 80.56 202 SER A O 1
ATOM 1515 N N . THR A 1 203 ? 15.829 -0.774 14.281 1.00 70.00 203 THR A N 1
ATOM 1516 C CA . THR A 1 203 ? 16.153 -0.379 12.901 1.00 70.00 203 THR A CA 1
ATOM 1517 C C . THR A 1 203 ? 16.975 -1.440 12.161 1.00 70.00 203 THR A C 1
ATOM 1519 O O . THR A 1 203 ? 17.851 -1.099 11.362 1.00 70.00 203 THR A O 1
ATOM 1522 N N . SER A 1 204 ? 16.767 -2.724 12.465 1.00 76.00 204 SER A N 1
ATOM 1523 C CA . SER A 1 204 ? 17.649 -3.822 12.031 1.00 76.00 204 SER A CA 1
ATOM 1524 C C . SER A 1 204 ? 17.878 -3.888 10.510 1.00 76.00 204 SER A C 1
ATOM 1526 O O . SER A 1 204 ? 18.897 -4.419 10.075 1.00 76.00 204 SER A O 1
ATOM 1528 N N . ALA A 1 205 ? 17.012 -3.273 9.699 1.00 73.44 205 ALA A N 1
ATOM 1529 C CA . ALA A 1 205 ? 17.195 -3.143 8.257 1.00 73.44 205 ALA A CA 1
ATOM 1530 C C . ALA A 1 205 ? 18.170 -2.036 7.842 1.00 73.44 205 ALA A C 1
ATOM 1532 O O . ALA A 1 205 ? 18.305 -0.997 8.490 1.00 73.44 205 ALA A O 1
ATOM 1533 N N . LYS A 1 206 ? 18.849 -2.239 6.714 1.00 81.94 206 LYS A N 1
ATOM 1534 C CA . LYS A 1 206 ? 19.717 -1.227 6.100 1.00 81.94 206 LYS A CA 1
ATOM 1535 C C . LYS A 1 206 ? 18.897 -0.196 5.318 1.00 81.94 206 LYS A C 1
ATOM 1537 O O . LYS A 1 206 ? 17.763 -0.453 4.932 1.00 81.94 206 LYS A O 1
ATOM 1542 N N . LYS A 1 207 ? 19.518 0.958 5.069 1.00 86.88 207 LYS A N 1
ATOM 1543 C CA . LYS A 1 207 ? 19.054 1.948 4.084 1.00 86.88 207 LYS A CA 1
ATOM 1544 C C . LYS A 1 207 ? 19.046 1.321 2.685 1.00 86.88 207 LYS A C 1
ATOM 1546 O O . LYS A 1 207 ? 19.742 0.324 2.482 1.00 86.88 207 LYS A O 1
ATOM 1551 N N . GLN A 1 208 ? 18.295 1.883 1.741 1.00 89.38 208 GLN A N 1
ATOM 1552 C CA . GLN A 1 208 ? 18.275 1.384 0.364 1.00 89.38 208 GLN A CA 1
ATOM 1553 C C . GLN A 1 208 ? 19.688 1.364 -0.244 1.00 89.38 208 GLN A C 1
ATOM 1555 O O . GLN A 1 208 ? 20.444 2.326 -0.119 1.00 89.38 208 GLN A O 1
ATOM 1560 N N . GLU A 1 209 ? 20.055 0.254 -0.881 1.00 89.81 209 GLU A N 1
ATOM 1561 C CA . GLU A 1 209 ? 21.399 0.026 -1.435 1.00 89.81 209 GLU A CA 1
ATOM 1562 C C . GLU A 1 209 ? 21.578 0.656 -2.825 1.00 89.81 209 GLU A C 1
ATOM 1564 O O . GLU A 1 209 ? 22.704 0.887 -3.263 1.00 89.81 209 GLU A O 1
ATOM 1569 N N . LYS A 1 210 ? 20.471 0.951 -3.518 1.00 89.44 210 LYS A N 1
ATOM 1570 C CA . LYS A 1 210 ? 20.440 1.601 -4.835 1.00 89.44 210 LYS A CA 1
ATOM 1571 C C . LYS A 1 210 ? 19.344 2.673 -4.890 1.00 89.44 210 LYS A C 1
ATOM 1573 O O . LYS A 1 210 ? 18.388 2.580 -4.118 1.00 89.44 210 LYS A O 1
ATOM 1578 N N . PRO A 1 211 ? 19.421 3.667 -5.794 1.00 87.38 211 PRO A N 1
ATOM 1579 C CA . PRO A 1 211 ? 18.416 4.737 -5.897 1.00 87.38 211 PRO A CA 1
ATOM 1580 C C . PRO A 1 211 ? 16.975 4.251 -6.130 1.00 87.38 211 PRO A C 1
ATOM 1582 O O . PRO A 1 211 ? 16.037 4.834 -5.605 1.00 87.38 211 PRO A O 1
ATOM 1585 N N . ASN A 1 212 ? 16.805 3.140 -6.840 1.00 89.75 212 ASN A N 1
ATOM 1586 C CA . ASN A 1 212 ? 15.529 2.506 -7.182 1.00 89.75 212 ASN A CA 1
ATOM 1587 C C . ASN A 1 212 ? 15.084 1.410 -6.186 1.00 89.75 212 ASN A C 1
ATOM 1589 O O . ASN A 1 212 ? 14.165 0.652 -6.479 1.00 89.75 212 ASN A O 1
ATOM 1593 N N . TYR A 1 213 ? 15.755 1.267 -5.034 1.00 93.06 213 TYR A N 1
ATOM 1594 C CA . TYR A 1 213 ? 15.555 0.150 -4.092 1.00 93.06 213 TYR A CA 1
ATOM 1595 C C . TYR A 1 213 ? 14.722 0.510 -2.847 1.00 93.06 213 TYR A C 1
ATOM 1597 O O . TYR A 1 213 ? 14.757 -0.225 -1.863 1.00 93.06 213 TYR A O 1
ATOM 1605 N N . CYS A 1 214 ? 13.957 1.606 -2.846 1.00 93.44 214 CYS A N 1
ATOM 1606 C CA . CYS A 1 214 ? 13.104 1.942 -1.696 1.00 93.44 214 CYS A CA 1
ATOM 1607 C C . CYS A 1 214 ? 12.051 0.854 -1.396 1.00 93.44 214 CYS A C 1
ATOM 1609 O O . CYS A 1 214 ? 11.871 0.492 -0.233 1.00 93.44 214 CYS A O 1
ATOM 1611 N N . GLY A 1 215 ? 11.445 0.250 -2.426 1.00 94.62 215 GLY A N 1
ATOM 1612 C CA . GLY A 1 215 ? 10.554 -0.911 -2.290 1.00 94.62 215 GLY A CA 1
ATOM 1613 C C . GLY A 1 215 ? 11.260 -2.137 -1.686 1.00 94.62 215 GLY A C 1
ATOM 1614 O O . GLY A 1 215 ? 10.909 -2.559 -0.582 1.00 94.62 215 GLY A O 1
ATOM 1615 N N . PRO A 1 216 ? 12.320 -2.670 -2.324 1.00 95.38 216 PRO A N 1
ATOM 1616 C CA . PRO A 1 216 ? 13.106 -3.781 -1.782 1.00 95.38 216 PRO A CA 1
ATOM 1617 C C . PRO A 1 216 ? 13.636 -3.556 -0.360 1.00 95.38 216 PRO A C 1
ATOM 1619 O O . PRO A 1 216 ? 13.639 -4.476 0.456 1.00 95.38 216 PRO A O 1
ATOM 1622 N N . ALA A 1 217 ? 14.067 -2.335 -0.033 1.00 94.38 217 ALA A N 1
ATOM 1623 C CA . ALA A 1 217 ? 14.501 -1.975 1.313 1.00 94.38 217 ALA A CA 1
ATOM 1624 C C . ALA A 1 217 ? 13.348 -1.989 2.326 1.00 94.38 217 ALA A C 1
ATOM 1626 O O . ALA A 1 217 ? 13.529 -2.481 3.442 1.00 94.38 217 ALA A O 1
ATOM 1627 N N . SER A 1 218 ? 12.168 -1.504 1.934 1.00 95.44 218 SER A N 1
ATOM 1628 C CA . SER A 1 218 ? 10.949 -1.551 2.748 1.00 95.44 218 SER A CA 1
ATOM 1629 C C . SER A 1 218 ? 10.510 -2.987 3.037 1.00 95.44 218 SER A C 1
ATOM 1631 O O . SER A 1 218 ? 10.251 -3.318 4.193 1.00 95.44 218 SER A O 1
ATOM 1633 N N . LEU A 1 219 ? 10.518 -3.876 2.036 1.00 96.00 219 LEU A N 1
ATOM 1634 C CA . LEU A 1 219 ? 10.179 -5.290 2.244 1.00 96.00 219 LEU A CA 1
ATOM 1635 C C . LEU A 1 219 ? 11.225 -6.032 3.071 1.00 96.00 219 LEU A C 1
ATOM 1637 O O . LEU A 1 219 ? 10.866 -6.795 3.965 1.00 96.00 219 LEU A O 1
ATOM 1641 N N . ALA A 1 220 ? 12.515 -5.763 2.846 1.00 94.88 220 ALA A N 1
ATOM 1642 C CA . ALA A 1 220 ? 13.567 -6.299 3.702 1.00 94.88 220 ALA A CA 1
ATOM 1643 C C . ALA A 1 220 ? 13.350 -5.869 5.161 1.00 94.88 220 ALA A C 1
ATOM 1645 O O . ALA A 1 220 ? 13.454 -6.698 6.066 1.00 94.88 220 ALA A O 1
ATOM 1646 N N . PHE A 1 221 ? 12.983 -4.606 5.400 1.00 94.38 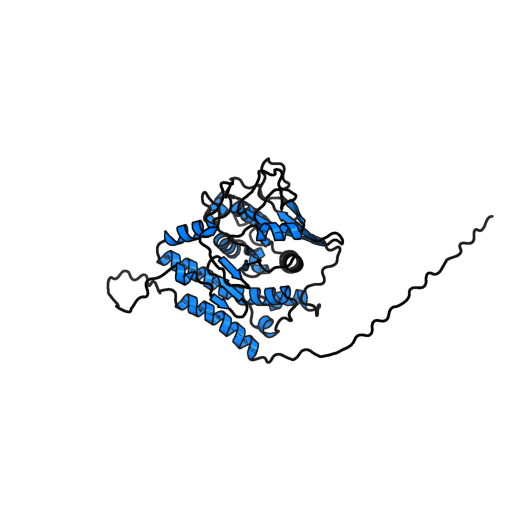221 PHE A N 1
ATOM 1647 C CA . PHE A 1 221 ? 12.632 -4.118 6.731 1.00 94.38 221 PHE A CA 1
ATOM 1648 C C . PHE A 1 221 ? 11.420 -4.825 7.331 1.00 94.38 221 PHE A C 1
ATOM 1650 O O . PHE A 1 221 ? 11.521 -5.320 8.451 1.00 94.38 221 PHE A O 1
ATOM 1657 N N . MET A 1 222 ? 10.316 -4.944 6.594 1.00 95.25 222 MET A N 1
ATOM 1658 C CA . MET A 1 222 ? 9.149 -5.689 7.068 1.00 95.25 222 MET A CA 1
ATOM 1659 C C . MET A 1 222 ? 9.527 -7.144 7.393 1.00 95.25 222 MET A C 1
ATOM 1661 O O . MET A 1 222 ? 9.199 -7.635 8.468 1.00 95.25 222 MET A O 1
ATOM 1665 N N . SER A 1 223 ? 10.320 -7.806 6.545 1.00 94.44 223 SER A N 1
ATOM 1666 C CA . SER A 1 223 ? 10.751 -9.193 6.760 1.00 94.44 223 SER A CA 1
ATOM 1667 C C . SER A 1 223 ? 11.572 -9.397 8.037 1.00 94.44 223 SER A C 1
ATOM 1669 O O . SER A 1 223 ? 11.398 -10.400 8.719 1.00 94.44 223 SER A O 1
ATOM 1671 N N . TYR A 1 224 ? 12.420 -8.431 8.414 1.00 92.56 224 TYR A N 1
ATOM 1672 C CA . TYR A 1 224 ? 13.191 -8.477 9.664 1.00 92.56 224 TYR A CA 1
ATOM 1673 C C . TYR A 1 224 ? 12.307 -8.479 10.914 1.00 92.56 224 TYR A C 1
ATOM 1675 O O . TYR A 1 224 ? 12.752 -8.874 11.996 1.00 92.56 224 TYR A O 1
ATOM 1683 N N . HIS A 1 225 ? 11.084 -7.977 10.784 1.00 93.19 225 HIS A N 1
ATOM 1684 C CA . HIS A 1 225 ? 10.174 -7.755 11.894 1.00 93.19 225 HIS A CA 1
ATOM 1685 C C . HIS A 1 225 ? 8.920 -8.626 11.824 1.00 93.19 225 HIS A C 1
ATOM 1687 O O . HIS A 1 225 ? 8.147 -8.625 12.786 1.00 93.19 225 HIS A O 1
ATOM 1693 N N . ASP A 1 226 ? 8.725 -9.379 10.740 1.00 94.62 226 ASP A N 1
ATOM 1694 C CA . ASP A 1 226 ? 7.594 -10.285 10.605 1.00 94.62 226 ASP A CA 1
ATOM 1695 C C . ASP A 1 226 ? 7.714 -11.411 11.652 1.00 94.62 226 ASP A C 1
ATOM 1697 O O . ASP A 1 226 ? 8.728 -12.118 11.707 1.00 94.62 226 ASP A O 1
ATOM 1701 N N . PRO A 1 227 ? 6.704 -11.593 12.521 1.00 91.94 227 PRO A N 1
ATOM 1702 C CA . PRO A 1 227 ? 6.795 -12.523 13.640 1.00 91.94 227 PRO A CA 1
ATOM 1703 C C . PRO A 1 227 ? 6.907 -13.991 13.213 1.00 91.94 227 PRO A C 1
ATOM 1705 O O . PRO A 1 227 ? 7.402 -14.792 14.007 1.00 91.94 227 PRO A O 1
ATOM 1708 N N . LYS A 1 228 ? 6.469 -14.342 11.997 1.00 94.25 228 LYS A N 1
ATOM 1709 C CA . LYS A 1 228 ? 6.453 -15.721 11.499 1.00 94.25 228 LYS A CA 1
ATOM 1710 C C . LYS A 1 228 ? 7.635 -16.053 10.599 1.00 94.25 228 LYS A C 1
ATOM 1712 O O . LYS A 1 228 ? 8.047 -17.203 10.615 1.00 94.25 228 LYS A O 1
ATOM 1717 N N . VAL A 1 229 ? 8.171 -15.096 9.834 1.00 94.81 229 VAL A N 1
ATOM 1718 C CA . VAL A 1 229 ? 9.186 -15.415 8.803 1.00 94.81 229 VAL A CA 1
ATOM 1719 C C . VAL A 1 229 ? 10.569 -14.816 9.040 1.00 94.81 229 VAL A C 1
ATOM 1721 O O . VAL A 1 229 ? 11.497 -15.157 8.313 1.00 94.81 229 VAL A O 1
ATOM 1724 N N . LYS A 1 230 ? 10.760 -13.962 10.056 1.00 90.88 230 LYS A N 1
ATOM 1725 C CA . LYS A 1 230 ? 12.029 -13.234 10.279 1.00 90.88 230 LYS A CA 1
ATOM 1726 C C . LYS A 1 230 ? 13.301 -14.086 10.363 1.00 90.88 230 LYS A C 1
ATOM 1728 O O . LYS A 1 230 ? 14.380 -13.529 10.231 1.00 90.88 230 LYS A O 1
ATOM 1733 N N . ASN A 1 231 ? 13.204 -15.387 10.636 1.00 92.50 231 ASN A N 1
ATOM 1734 C CA . ASN A 1 231 ? 14.364 -16.283 10.707 1.00 92.50 231 ASN A CA 1
ATOM 1735 C C . ASN A 1 231 ? 14.531 -17.160 9.454 1.00 92.50 231 ASN A C 1
ATOM 1737 O O . ASN A 1 231 ? 15.578 -17.781 9.294 1.00 92.50 231 ASN A O 1
ATOM 1741 N N . ASP A 1 232 ? 13.523 -17.199 8.581 1.00 92.50 232 ASP A N 1
ATOM 1742 C CA . ASP A 1 232 ? 13.392 -18.191 7.507 1.00 92.50 232 ASP A CA 1
ATOM 1743 C C . ASP A 1 232 ? 13.421 -17.560 6.108 1.00 92.50 232 ASP A C 1
ATOM 1745 O O . ASP A 1 232 ? 13.405 -18.261 5.096 1.00 92.50 232 ASP A O 1
ATOM 1749 N N . ILE A 1 233 ? 13.482 -16.229 6.034 1.00 92.38 233 ILE A N 1
ATOM 1750 C CA . ILE A 1 233 ? 13.513 -15.482 4.781 1.00 92.38 233 ILE A CA 1
ATOM 1751 C C . ILE A 1 233 ? 14.781 -14.643 4.648 1.00 92.38 233 ILE A C 1
ATOM 1753 O O . ILE A 1 233 ? 15.381 -14.191 5.621 1.00 92.38 233 ILE A O 1
ATOM 1757 N N . THR A 1 234 ? 15.196 -14.417 3.405 1.00 9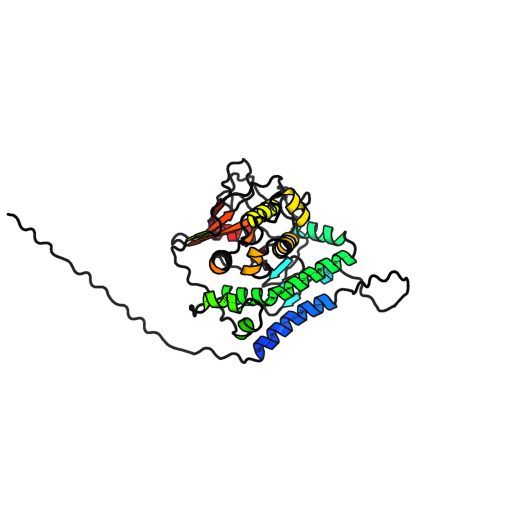0.56 234 THR A N 1
ATOM 1758 C CA . THR A 1 234 ? 16.296 -13.502 3.105 1.00 90.56 234 THR A CA 1
ATOM 1759 C C . THR A 1 234 ? 15.975 -12.073 3.531 1.00 90.56 234 THR A C 1
ATOM 1761 O O . THR A 1 234 ? 14.856 -11.580 3.393 1.00 90.56 234 THR A O 1
ATOM 1764 N N . HIS A 1 235 ? 17.007 -11.363 3.967 1.00 87.00 235 HIS A N 1
ATOM 1765 C CA . HIS A 1 235 ? 16.935 -9.937 4.263 1.00 87.00 235 HIS A CA 1
ATOM 1766 C C . HIS A 1 235 ? 17.772 -9.081 3.306 1.00 87.00 235 HIS A C 1
ATOM 1768 O O . HIS A 1 235 ? 17.988 -7.890 3.540 1.00 87.00 235 HIS A O 1
ATOM 1774 N N . LYS A 1 236 ? 18.296 -9.686 2.235 1.00 91.88 236 LYS A N 1
ATOM 1775 C CA . LYS A 1 236 ? 19.091 -8.979 1.230 1.00 91.88 236 LYS A CA 1
ATOM 1776 C C . LYS A 1 236 ? 18.165 -8.233 0.281 1.00 91.88 236 LYS A C 1
ATOM 1778 O O . LYS A 1 236 ? 17.291 -8.842 -0.330 1.00 91.88 236 LYS A O 1
ATOM 1783 N N . GLN A 1 237 ? 18.397 -6.936 0.089 1.00 94.44 237 GLN A N 1
ATOM 1784 C CA . GLN A 1 237 ? 17.583 -6.130 -0.828 1.00 94.44 237 GLN A CA 1
ATOM 1785 C C . GLN A 1 237 ? 17.665 -6.626 -2.277 1.00 94.44 237 GLN A C 1
ATOM 1787 O O . GLN A 1 237 ? 16.705 -6.469 -3.018 1.00 94.44 237 GLN A O 1
ATOM 1792 N N . SER A 1 238 ? 18.773 -7.260 -2.680 1.00 95.75 238 SER A N 1
ATOM 1793 C CA . SER A 1 238 ? 18.904 -7.897 -3.998 1.00 95.75 238 SER A CA 1
ATOM 1794 C C . SER A 1 238 ? 17.858 -8.977 -4.250 1.00 95.75 238 SER A C 1
ATOM 1796 O O . SER A 1 238 ? 17.338 -9.070 -5.357 1.00 95.75 238 SER A O 1
ATOM 1798 N N . ASP A 1 239 ? 17.551 -9.776 -3.232 1.00 96.38 239 ASP A N 1
ATOM 1799 C CA . ASP A 1 239 ? 16.642 -10.909 -3.369 1.00 96.38 239 ASP A CA 1
ATOM 1800 C C . ASP A 1 239 ? 15.198 -10.392 -3.411 1.00 96.38 239 ASP A C 1
ATOM 1802 O O . ASP A 1 239 ? 14.423 -10.779 -4.283 1.00 96.38 239 ASP A O 1
ATOM 1806 N N . TRP A 1 240 ? 14.876 -9.414 -2.553 1.00 96.56 240 TRP A N 1
ATOM 1807 C CA . TRP A 1 240 ? 13.598 -8.698 -2.587 1.00 96.56 240 TRP A CA 1
ATOM 1808 C C . TRP A 1 240 ? 13.368 -7.973 -3.912 1.00 96.56 240 TRP A C 1
ATOM 1810 O O . TRP A 1 240 ? 12.268 -8.051 -4.446 1.00 96.56 240 TRP A O 1
ATOM 1820 N N . ALA A 1 241 ? 14.401 -7.342 -4.480 1.00 96.50 241 ALA A N 1
ATOM 1821 C CA . ALA A 1 241 ? 14.334 -6.721 -5.801 1.00 96.50 241 ALA A CA 1
ATOM 1822 C C . ALA A 1 241 ? 13.986 -7.730 -6.905 1.00 96.50 241 ALA A C 1
ATOM 1824 O O . ALA A 1 241 ? 13.224 -7.408 -7.812 1.00 96.50 241 ALA A O 1
ATOM 1825 N N . GLY A 1 242 ? 14.490 -8.965 -6.804 1.00 96.50 242 GLY A N 1
ATOM 1826 C CA . GLY A 1 242 ? 14.079 -10.061 -7.681 1.00 96.50 242 GLY A CA 1
ATOM 1827 C C . GLY A 1 242 ? 12.604 -10.430 -7.503 1.00 96.50 242 GLY A C 1
ATOM 1828 O O . GLY A 1 242 ? 11.890 -10.571 -8.492 1.00 96.50 242 GLY A O 1
ATOM 1829 N N . PHE A 1 243 ? 12.126 -10.532 -6.258 1.00 95.81 243 PHE A N 1
ATOM 1830 C CA . PHE A 1 243 ? 10.731 -10.890 -5.971 1.00 95.81 243 PHE A CA 1
ATOM 1831 C C . PHE A 1 243 ? 9.722 -9.863 -6.493 1.00 95.81 243 PHE A C 1
ATOM 1833 O O . PHE A 1 243 ? 8.704 -10.260 -7.052 1.00 95.81 243 PHE A O 1
ATOM 1840 N N . VAL A 1 244 ? 9.999 -8.562 -6.354 1.00 94.50 244 VAL A N 1
ATOM 1841 C CA . VAL A 1 244 ? 9.078 -7.497 -6.801 1.00 94.50 244 VAL A CA 1
ATOM 1842 C C . VAL A 1 244 ? 9.362 -6.981 -8.212 1.00 94.50 244 VAL A C 1
ATOM 1844 O O . VAL A 1 244 ? 8.836 -5.940 -8.604 1.00 94.50 244 VAL A O 1
ATOM 1847 N N . LYS A 1 245 ? 10.203 -7.698 -8.970 1.00 92.94 245 LYS A N 1
ATOM 1848 C CA . LYS A 1 245 ? 10.603 -7.358 -10.342 1.00 92.94 245 LYS A CA 1
ATOM 1849 C C . LYS A 1 245 ? 11.119 -5.914 -10.477 1.00 92.94 245 LYS A C 1
ATOM 1851 O O . LYS A 1 245 ? 10.743 -5.202 -11.403 1.00 92.94 245 LYS A O 1
ATOM 1856 N N . THR A 1 246 ? 11.979 -5.475 -9.552 1.00 92.56 246 THR A N 1
ATOM 1857 C CA . THR A 1 246 ? 12.553 -4.122 -9.578 1.00 92.56 246 THR A CA 1
ATOM 1858 C C . THR A 1 246 ? 13.408 -3.904 -10.829 1.00 92.56 246 THR A C 1
ATOM 1860 O O . THR A 1 246 ? 14.367 -4.645 -11.060 1.00 92.56 246 THR A O 1
ATOM 1863 N N . ASP A 1 247 ? 13.136 -2.837 -11.579 1.00 89.81 247 ASP A N 1
ATOM 1864 C CA . ASP A 1 247 ? 13.929 -2.406 -12.735 1.00 89.81 247 ASP A CA 1
ATOM 1865 C C . ASP A 1 247 ? 14.618 -1.053 -12.482 1.00 89.81 247 ASP A C 1
ATOM 1867 O O . ASP A 1 247 ? 14.643 -0.560 -11.356 1.00 89.81 247 ASP A O 1
ATOM 1871 N N . ALA A 1 248 ? 15.198 -0.432 -13.516 1.00 86.75 248 ALA A N 1
ATOM 1872 C CA . ALA A 1 248 ? 15.871 0.867 -13.397 1.00 86.75 248 ALA A CA 1
ATOM 1873 C C . ALA A 1 248 ? 14.979 2.005 -12.851 1.00 86.75 248 ALA A C 1
ATOM 1875 O O . ALA A 1 248 ? 15.508 2.968 -12.293 1.00 86.75 248 ALA A O 1
ATOM 1876 N N . SER A 1 249 ? 13.659 1.889 -12.992 1.00 84.31 249 SER A N 1
ATOM 1877 C CA . SER A 1 249 ? 12.663 2.868 -12.558 1.00 84.31 249 SER A CA 1
ATOM 1878 C C . SER A 1 249 ? 12.146 2.567 -11.149 1.00 84.31 249 SER A C 1
ATOM 1880 O O . SER A 1 249 ? 11.921 3.496 -10.381 1.00 84.31 249 SER A O 1
ATOM 1882 N N . GLY A 1 250 ? 12.035 1.297 -10.752 1.00 90.69 250 GLY A N 1
ATOM 1883 C CA . GLY A 1 250 ? 11.598 0.930 -9.403 1.00 90.69 250 GLY A CA 1
ATOM 1884 C C . GLY A 1 250 ? 10.793 -0.358 -9.358 1.00 90.69 250 GLY A C 1
ATOM 1885 O O . GLY A 1 250 ? 11.041 -1.276 -10.133 1.00 90.69 250 GLY A O 1
ATOM 1886 N N . SER A 1 251 ? 9.859 -0.440 -8.410 1.00 91.94 251 SER A N 1
ATOM 1887 C CA . SER A 1 251 ? 8.912 -1.560 -8.270 1.00 91.94 251 SER A CA 1
ATOM 1888 C C . SER A 1 251 ? 7.484 -1.024 -8.326 1.00 91.94 251 SER A C 1
ATOM 1890 O O . SER A 1 251 ? 7.260 0.110 -7.926 1.00 91.94 251 SER A O 1
ATOM 1892 N N . SER A 1 252 ? 6.515 -1.816 -8.784 1.00 90.81 252 SER A N 1
ATOM 1893 C CA . SER A 1 252 ? 5.095 -1.436 -8.703 1.00 90.81 252 SER A CA 1
ATOM 1894 C C . SER A 1 252 ? 4.514 -1.816 -7.342 1.00 90.81 252 SER A C 1
ATOM 1896 O O . SER A 1 252 ? 4.842 -2.895 -6.833 1.00 90.81 252 SER A O 1
ATOM 1898 N N . ILE A 1 253 ? 3.566 -1.037 -6.819 1.00 92.12 253 ILE A N 1
ATOM 1899 C CA . ILE A 1 253 ? 2.839 -1.399 -5.592 1.00 92.12 253 ILE A CA 1
ATOM 1900 C C . ILE A 1 253 ? 2.111 -2.752 -5.710 1.00 92.12 253 ILE A C 1
ATOM 1902 O O . ILE A 1 253 ? 2.084 -3.507 -4.747 1.00 92.12 253 ILE A O 1
ATOM 1906 N N . THR A 1 254 ? 1.631 -3.126 -6.897 1.00 90.88 254 THR A N 1
ATOM 1907 C CA . THR A 1 254 ? 0.972 -4.417 -7.167 1.00 90.88 254 THR A CA 1
ATOM 1908 C C . THR A 1 254 ? 1.897 -5.601 -6.887 1.00 90.88 254 THR A C 1
ATOM 1910 O O . THR A 1 254 ? 1.574 -6.471 -6.077 1.00 90.88 254 THR A O 1
ATOM 1913 N N . TYR A 1 255 ? 3.110 -5.601 -7.457 1.00 92.81 255 TYR A N 1
ATOM 1914 C CA . TYR A 1 255 ? 4.124 -6.610 -7.126 1.00 92.81 255 TYR A CA 1
ATOM 1915 C C . TYR A 1 255 ? 4.545 -6.574 -5.655 1.00 92.81 255 TYR A C 1
ATOM 1917 O O . TYR A 1 255 ? 4.766 -7.631 -5.066 1.00 92.81 255 TYR A O 1
ATOM 1925 N N . MET A 1 256 ? 4.640 -5.386 -5.051 1.00 95.38 256 MET A N 1
ATOM 1926 C CA . MET A 1 256 ? 4.959 -5.259 -3.628 1.00 95.38 256 MET A CA 1
ATOM 1927 C C . MET A 1 256 ? 3.902 -5.958 -2.763 1.00 95.38 256 MET A C 1
ATOM 1929 O O . MET A 1 256 ? 4.260 -6.792 -1.936 1.00 95.38 256 MET A O 1
ATOM 1933 N N . THR A 1 257 ? 2.616 -5.685 -2.993 1.00 95.31 257 THR A N 1
ATOM 1934 C CA . THR A 1 257 ? 1.489 -6.293 -2.270 1.00 95.31 257 THR A CA 1
ATOM 1935 C C . THR A 1 257 ? 1.420 -7.801 -2.485 1.00 95.31 257 THR A C 1
ATOM 1937 O O . THR A 1 257 ? 1.345 -8.546 -1.509 1.00 95.31 257 THR A O 1
ATOM 1940 N N . LYS A 1 258 ? 1.558 -8.277 -3.733 1.00 94.19 258 LYS A N 1
ATOM 1941 C CA . LYS A 1 258 ? 1.617 -9.719 -4.034 1.00 94.19 258 LYS A CA 1
ATOM 1942 C C . LYS A 1 258 ? 2.718 -10.409 -3.227 1.00 94.19 258 LYS A C 1
ATOM 1944 O O . LYS A 1 258 ? 2.494 -11.455 -2.624 1.00 94.19 258 LYS A O 1
ATOM 1949 N N . VAL A 1 259 ? 3.911 -9.815 -3.184 1.00 96.12 259 VAL A N 1
ATOM 1950 C CA . VAL A 1 259 ? 5.053 -10.369 -2.445 1.00 96.12 259 VAL A CA 1
ATOM 1951 C C . VAL A 1 259 ? 4.857 -10.292 -0.929 1.00 96.12 259 VAL A C 1
ATOM 1953 O O . VAL A 1 259 ? 5.297 -11.204 -0.230 1.00 96.12 259 VAL A O 1
ATOM 1956 N N . ILE A 1 260 ? 4.192 -9.258 -0.405 1.00 96.31 260 ILE A N 1
ATOM 1957 C CA . ILE A 1 260 ? 3.812 -9.194 1.014 1.00 96.31 260 ILE A CA 1
ATOM 1958 C C . ILE A 1 260 ? 2.904 -10.381 1.359 1.00 96.31 260 ILE A C 1
ATOM 1960 O O . ILE A 1 260 ? 3.231 -11.132 2.277 1.00 96.31 260 ILE A O 1
ATOM 1964 N N . ASN A 1 261 ? 1.849 -10.610 0.577 1.00 94.44 261 ASN A N 1
ATOM 1965 C CA . ASN A 1 261 ? 0.894 -11.694 0.823 1.00 94.44 261 ASN A CA 1
ATOM 1966 C C . ASN A 1 261 ? 1.543 -13.069 0.666 1.00 94.44 261 ASN A C 1
ATOM 1968 O O . ASN A 1 261 ? 1.323 -13.971 1.475 1.00 94.44 261 ASN A O 1
ATOM 1972 N N . ASP A 1 262 ? 2.420 -13.236 -0.325 1.00 95.06 262 ASP A N 1
ATOM 1973 C CA . ASP A 1 262 ? 3.147 -14.485 -0.547 1.00 95.06 262 ASP A CA 1
ATOM 1974 C C . ASP A 1 262 ? 4.181 -14.770 0.555 1.00 95.06 262 ASP A C 1
ATOM 1976 O O . ASP A 1 262 ? 4.280 -15.897 1.037 1.00 95.06 262 ASP A O 1
ATOM 1980 N N . LYS A 1 263 ? 4.948 -13.767 0.994 1.00 96.31 263 LYS A N 1
ATOM 1981 C CA . LYS A 1 263 ? 6.168 -14.002 1.785 1.00 96.31 263 LYS A CA 1
ATOM 1982 C C . LYS A 1 263 ? 6.098 -13.547 3.235 1.00 96.31 263 LYS A C 1
ATOM 1984 O O . LYS A 1 263 ? 6.794 -14.118 4.069 1.00 96.31 263 LYS A O 1
ATOM 1989 N N . LEU A 1 264 ? 5.285 -12.547 3.563 1.00 95.44 264 LEU A N 1
ATOM 1990 C CA . LEU A 1 264 ? 5.179 -11.963 4.906 1.00 95.44 264 LEU A CA 1
ATOM 1991 C C . LEU A 1 264 ? 3.932 -12.496 5.619 1.00 95.44 264 LEU A C 1
ATOM 1993 O O . LEU A 1 264 ? 2.955 -11.790 5.888 1.00 95.44 264 LEU A O 1
ATOM 1997 N N . LYS A 1 265 ? 3.958 -13.807 5.884 1.00 93.75 265 LYS A N 1
ATOM 1998 C CA . LYS A 1 265 ? 2.814 -14.561 6.416 1.00 93.75 265 LYS A CA 1
ATOM 1999 C C . LYS A 1 265 ? 2.438 -14.186 7.849 1.00 93.75 265 LYS A C 1
ATOM 2001 O O . LYS A 1 265 ? 1.344 -14.533 8.288 1.00 93.75 265 LYS A O 1
ATOM 2006 N N . GLY A 1 266 ? 3.321 -13.540 8.613 1.00 92.19 266 GLY A N 1
ATOM 2007 C CA . GLY A 1 266 ? 2.988 -13.061 9.951 1.00 92.19 266 GLY A CA 1
ATOM 2008 C C . GLY A 1 266 ? 2.089 -11.844 9.886 1.00 92.19 266 GLY A C 1
ATOM 2009 O O . GLY A 1 266 ? 1.043 -11.841 10.525 1.00 92.19 266 GLY A O 1
ATOM 2010 N N . TYR A 1 267 ? 2.450 -10.854 9.072 1.00 92.12 267 TYR A N 1
ATOM 2011 C CA . TYR A 1 267 ? 1.611 -9.670 8.902 1.00 92.12 267 TYR A CA 1
ATOM 2012 C C . TYR A 1 267 ? 0.312 -9.967 8.167 1.00 92.12 267 TYR A C 1
ATOM 2014 O O . TYR A 1 267 ? -0.742 -9.534 8.631 1.00 92.12 267 TYR A O 1
ATOM 2022 N N . SER A 1 268 ? 0.373 -10.762 7.097 1.00 87.69 268 SER A N 1
ATOM 2023 C CA . SER A 1 268 ? -0.824 -11.157 6.340 1.00 87.69 268 SER A CA 1
ATOM 2024 C C . SER A 1 268 ? -1.780 -12.005 7.191 1.00 87.69 268 SER A C 1
ATOM 2026 O O . SER A 1 268 ? -2.991 -11.919 7.065 1.00 87.69 268 SER A O 1
ATOM 2028 N N . ALA A 1 269 ? -1.277 -12.775 8.159 1.00 86.38 269 ALA A N 1
ATOM 2029 C CA . ALA A 1 269 ? -2.164 -13.482 9.083 1.00 86.38 269 ALA A CA 1
ATOM 2030 C C . ALA A 1 269 ? -2.927 -12.555 10.044 1.00 86.38 269 ALA A C 1
ATOM 2032 O O . ALA A 1 269 ? -3.958 -12.971 10.556 1.00 86.38 269 ALA A O 1
ATOM 2033 N N . ASN A 1 270 ? -2.439 -11.337 10.307 1.00 85.44 270 ASN A N 1
ATOM 2034 C CA . ASN A 1 270 ? -3.124 -10.419 11.217 1.00 85.44 270 ASN A CA 1
ATOM 2035 C C . ASN A 1 270 ? -4.099 -9.472 10.502 1.00 85.44 270 ASN A C 1
ATOM 2037 O O . ASN A 1 270 ? -5.054 -9.005 11.113 1.00 85.44 270 ASN A O 1
ATOM 2041 N N . VAL A 1 271 ? -3.829 -9.121 9.239 1.00 83.25 271 VAL A N 1
ATOM 2042 C CA . VAL A 1 271 ? -4.675 -8.195 8.459 1.00 83.25 271 VAL A CA 1
ATOM 2043 C C . VAL A 1 271 ? -5.493 -8.896 7.379 1.00 83.25 271 VAL A C 1
ATOM 2045 O O . VAL A 1 271 ? -6.193 -8.204 6.643 1.00 83.25 271 VAL A O 1
ATOM 2048 N N . GLY A 1 272 ? -5.386 -10.220 7.255 1.00 84.75 272 GLY A N 1
ATOM 2049 C CA . GLY A 1 272 ? -5.700 -10.919 6.010 1.00 84.75 272 GLY A CA 1
ATOM 2050 C C . GLY A 1 272 ? -4.674 -10.587 4.924 1.00 84.75 272 GLY A C 1
ATOM 2051 O O . GLY A 1 272 ? -3.640 -9.966 5.185 1.00 84.75 272 GLY A O 1
ATOM 2052 N N . ASP A 1 273 ? -4.963 -10.952 3.682 1.00 88.81 273 ASP A N 1
ATOM 2053 C CA . ASP A 1 273 ? -4.147 -10.481 2.568 1.00 88.81 273 ASP A CA 1
ATOM 2054 C C . ASP A 1 273 ? -4.169 -8.944 2.509 1.00 88.81 273 ASP A C 1
ATOM 2056 O O . ASP A 1 273 ? -5.198 -8.284 2.711 1.00 88.81 273 ASP A O 1
ATOM 2060 N N . TYR A 1 274 ? -3.000 -8.349 2.287 1.00 93.38 274 TYR A N 1
ATOM 2061 C CA . TYR A 1 274 ? -2.867 -6.925 2.038 1.00 93.38 274 TYR A CA 1
ATOM 2062 C C . TYR A 1 274 ? -3.661 -6.557 0.791 1.00 93.38 274 TYR A C 1
ATOM 2064 O O . TYR A 1 274 ? -3.551 -7.223 -0.240 1.00 93.38 274 TYR A O 1
ATOM 2072 N N . ALA A 1 275 ? -4.400 -5.457 0.888 1.00 93.56 275 ALA A N 1
ATOM 2073 C CA . ALA A 1 275 ? -5.144 -4.878 -0.220 1.00 93.56 275 ALA A CA 1
ATOM 2074 C C . ALA A 1 275 ? -4.600 -3.485 -0.532 1.00 93.56 275 ALA A C 1
ATOM 2076 O O . ALA A 1 275 ? -4.176 -2.757 0.370 1.00 93.56 275 ALA A O 1
ATOM 2077 N N . ILE A 1 276 ? -4.626 -3.100 -1.808 1.00 95.31 276 ILE A N 1
ATOM 2078 C CA . ILE A 1 276 ? -4.264 -1.744 -2.218 1.00 95.31 276 ILE A CA 1
ATOM 2079 C C . ILE A 1 276 ? -5.524 -0.884 -2.208 1.00 95.31 276 ILE A C 1
ATOM 2081 O O . ILE A 1 276 ? -6.509 -1.221 -2.864 1.00 95.31 276 ILE A O 1
ATOM 2085 N N . ALA A 1 277 ? -5.491 0.239 -1.495 1.00 94.25 277 ALA A N 1
ATOM 2086 C CA . ALA A 1 277 ? -6.604 1.181 -1.449 1.00 94.25 277 ALA A CA 1
ATOM 2087 C C . ALA A 1 277 ? -6.208 2.551 -1.986 1.00 94.25 277 ALA A C 1
ATOM 2089 O O . ALA A 1 277 ? -5.151 3.085 -1.651 1.00 94.25 277 ALA A O 1
ATOM 2090 N N . GLY A 1 278 ? -7.108 3.145 -2.758 1.00 93.19 278 GLY A N 1
ATOM 2091 C CA . GLY A 1 278 ? -7.076 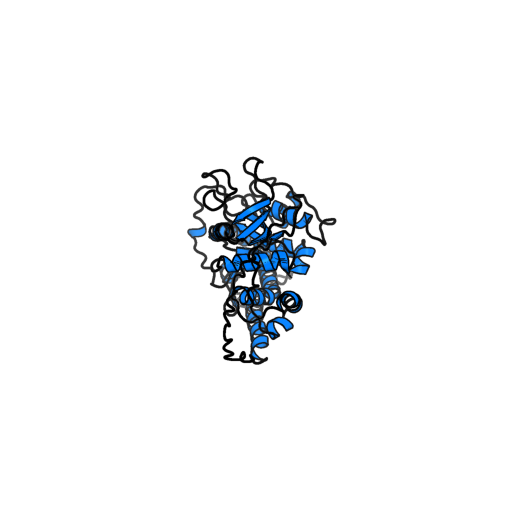4.526 -3.190 1.00 93.19 278 GLY A CA 1
ATOM 2092 C C . GLY A 1 278 ? -7.455 5.457 -2.045 1.00 93.19 278 GLY A C 1
ATOM 2093 O O . GLY A 1 278 ? -8.476 5.298 -1.386 1.00 93.19 278 GLY A O 1
ATOM 2094 N N . ILE A 1 279 ? -6.633 6.477 -1.842 1.00 92.88 279 ILE A N 1
ATOM 2095 C CA . ILE A 1 279 ? -6.687 7.367 -0.668 1.00 92.88 279 ILE A CA 1
ATOM 2096 C C . ILE A 1 279 ? -7.137 8.793 -1.011 1.00 92.88 279 ILE A C 1
ATOM 2098 O O . ILE A 1 279 ? -6.998 9.707 -0.199 1.00 92.88 279 ILE A O 1
ATOM 2102 N N . SER A 1 280 ? -7.617 9.024 -2.237 1.00 90.38 280 SER A N 1
ATOM 2103 C CA . SER A 1 280 ? -7.837 10.381 -2.771 1.00 90.38 280 SER A CA 1
ATOM 2104 C C . SER A 1 280 ? -8.847 11.202 -1.962 1.00 90.38 280 SER A C 1
ATOM 2106 O O . SER A 1 280 ? -8.677 12.410 -1.807 1.00 90.38 280 SER A O 1
ATOM 2108 N N . SER A 1 281 ? -9.873 10.550 -1.425 1.00 88.75 281 SER A N 1
ATOM 2109 C CA . SER A 1 281 ? -10.941 11.152 -0.622 1.00 88.75 281 SER A CA 1
ATOM 2110 C C . SER A 1 281 ? -10.658 11.145 0.881 1.00 88.75 281 SER A C 1
ATOM 2112 O O . SER A 1 281 ? -11.389 11.768 1.650 1.00 88.75 281 SER A O 1
ATOM 2114 N N . TRP A 1 282 ? -9.595 10.472 1.328 1.00 90.00 282 TRP A N 1
ATOM 2115 C CA . TRP A 1 282 ? -9.365 10.253 2.749 1.00 90.00 282 TRP A CA 1
ATOM 2116 C C . TRP A 1 282 ? -9.057 11.563 3.474 1.00 90.00 282 TRP A C 1
ATOM 2118 O O . TRP A 1 282 ? -8.176 12.345 3.085 1.00 90.00 282 TRP A O 1
ATOM 2128 N N . SER A 1 283 ? -9.775 11.796 4.570 1.00 88.50 283 SER A N 1
ATOM 2129 C CA . SER A 1 283 ? -9.514 12.902 5.490 1.00 88.50 283 SER A CA 1
ATOM 2130 C C . SER A 1 283 ? -8.284 12.611 6.358 1.00 88.50 283 SER A C 1
ATOM 2132 O O . SER A 1 283 ? -7.805 11.480 6.420 1.00 88.50 283 SER A O 1
ATOM 2134 N N . GLU A 1 284 ? -7.762 13.609 7.077 1.00 87.94 284 GLU A N 1
ATOM 2135 C CA . GLU A 1 284 ? -6.709 13.341 8.068 1.00 87.94 284 GLU A CA 1
ATOM 2136 C C . GLU A 1 284 ? -7.187 12.358 9.152 1.00 87.94 284 GLU A C 1
ATOM 2138 O O . GLU A 1 284 ? -6.430 11.473 9.540 1.00 87.94 284 GLU A O 1
ATOM 2143 N N . GLY A 1 285 ? -8.450 12.451 9.587 1.00 86.00 285 GLY A N 1
ATOM 2144 C CA . GLY A 1 285 ? -9.039 11.512 10.547 1.00 86.00 285 GLY A CA 1
ATOM 2145 C C . GLY A 1 285 ? -9.075 10.077 10.017 1.00 86.00 285 GLY A C 1
ATOM 2146 O O . GLY A 1 285 ? -8.711 9.149 10.733 1.00 86.00 285 GLY A O 1
ATOM 2147 N N . THR A 1 286 ? -9.396 9.905 8.733 1.00 88.25 286 THR A N 1
ATOM 2148 C CA . THR A 1 286 ? -9.362 8.610 8.035 1.00 88.25 286 THR A CA 1
ATOM 2149 C C . THR A 1 286 ? -7.955 8.002 8.058 1.00 88.25 286 THR A C 1
ATOM 2151 O O . THR A 1 286 ? -7.781 6.828 8.376 1.00 88.25 286 THR A O 1
ATOM 2154 N N . TRP A 1 287 ? -6.922 8.812 7.807 1.00 90.88 287 TRP A N 1
ATOM 2155 C CA . TRP A 1 287 ? -5.527 8.378 7.922 1.00 90.88 287 TRP A CA 1
ATOM 2156 C C . TRP A 1 287 ? -5.143 7.977 9.349 1.00 90.88 287 TRP A C 1
ATOM 2158 O O . TRP A 1 287 ? -4.488 6.954 9.546 1.00 90.88 287 TRP A O 1
ATOM 2168 N N . GLN A 1 288 ? -5.564 8.749 10.354 1.00 88.44 288 GLN A N 1
ATOM 2169 C CA . GLN A 1 288 ? -5.315 8.420 11.761 1.00 88.44 288 GLN A CA 1
ATOM 2170 C C . GLN A 1 288 ? -5.966 7.086 12.145 1.00 88.44 288 GLN A C 1
ATOM 2172 O O . GLN A 1 288 ? -5.293 6.219 12.705 1.00 88.44 288 GLN A O 1
ATOM 2177 N N . ALA A 1 289 ? -7.237 6.896 11.782 1.00 85.44 289 ALA A N 1
ATOM 2178 C CA . ALA A 1 289 ? -7.961 5.650 12.000 1.00 85.44 289 ALA A CA 1
ATOM 2179 C C . ALA A 1 289 ? -7.272 4.475 11.291 1.00 85.44 289 ALA A C 1
ATOM 2181 O O . ALA A 1 289 ? -7.046 3.436 11.908 1.00 85.44 289 ALA A O 1
ATOM 2182 N N . ARG A 1 290 ? -6.827 4.643 10.040 1.00 90.38 290 ARG A N 1
ATOM 2183 C CA . ARG A 1 290 ? -6.078 3.609 9.308 1.00 90.38 290 ARG A CA 1
ATOM 2184 C C . ARG A 1 290 ? -4.786 3.198 10.019 1.00 90.38 290 ARG A C 1
ATOM 2186 O O . ARG A 1 290 ? -4.510 2.006 10.163 1.00 90.38 290 ARG A O 1
ATOM 2193 N N . PHE A 1 291 ? -3.990 4.165 10.474 1.00 91.81 291 PHE A N 1
ATOM 2194 C CA . PHE A 1 291 ? -2.759 3.880 11.215 1.00 91.81 291 PHE A CA 1
ATOM 2195 C C . PHE A 1 291 ? -3.039 3.166 12.537 1.00 91.81 291 PHE A C 1
ATOM 2197 O O . PHE A 1 291 ? -2.336 2.207 12.863 1.00 91.81 291 PHE A O 1
ATOM 2204 N N . TYR A 1 292 ? -4.061 3.593 13.279 1.00 86.69 292 TYR A N 1
ATOM 2205 C CA . TYR A 1 292 ? -4.464 2.935 14.519 1.00 86.69 292 TYR A CA 1
ATOM 2206 C C . TYR A 1 292 ? -4.899 1.492 14.279 1.00 86.69 292 TYR A C 1
ATOM 2208 O O . TYR A 1 292 ? -4.310 0.566 14.834 1.00 86.69 292 TYR A O 1
ATOM 2216 N N . THR A 1 293 ? -5.872 1.292 13.397 1.00 84.00 293 THR A N 1
ATOM 2217 C CA . THR A 1 293 ? -6.427 -0.034 13.114 1.00 84.00 293 THR A CA 1
ATOM 2218 C C . THR A 1 293 ? -5.367 -0.991 12.574 1.00 84.00 293 THR A C 1
ATOM 2220 O O . THR A 1 293 ? -5.237 -2.104 13.065 1.00 84.00 293 THR A O 1
ATOM 2223 N N . THR A 1 294 ? -4.516 -0.568 11.642 1.00 88.81 294 THR A N 1
ATOM 2224 C CA . THR A 1 294 ? -3.536 -1.493 11.046 1.00 88.81 294 THR A CA 1
ATOM 2225 C C . THR A 1 294 ? -2.357 -1.761 11.985 1.00 88.81 294 THR A C 1
ATOM 2227 O O . THR A 1 294 ? -2.012 -2.910 12.255 1.00 88.81 294 THR A O 1
ATOM 2230 N N . THR A 1 295 ? -1.741 -0.709 12.537 1.00 91.50 295 THR A N 1
ATOM 2231 C CA . THR A 1 295 ? -0.481 -0.866 13.288 1.00 91.50 295 THR A CA 1
ATOM 2232 C C . THR A 1 295 ? -0.690 -1.241 14.748 1.00 91.50 295 THR A C 1
ATOM 2234 O O . THR A 1 295 ? 0.138 -1.961 15.317 1.00 91.50 295 THR A O 1
ATOM 2237 N N . TYR A 1 296 ? -1.761 -0.746 15.375 1.00 87.25 296 TYR A N 1
ATOM 2238 C CA . TYR A 1 296 ? -2.055 -1.013 16.777 1.00 87.25 296 TYR A CA 1
ATOM 2239 C C . TYR A 1 296 ? -3.034 -2.160 16.958 1.00 87.25 296 TYR A C 1
ATOM 2241 O O . TYR A 1 296 ? -2.722 -3.030 17.761 1.00 87.25 296 TYR A O 1
ATOM 2249 N N . VAL A 1 297 ? -4.159 -2.190 16.249 1.00 82.06 297 VAL A N 1
ATOM 2250 C CA . VAL A 1 297 ? -5.141 -3.273 16.418 1.00 82.06 297 VAL A CA 1
ATOM 2251 C C . VAL A 1 297 ? -4.619 -4.539 15.735 1.00 82.06 297 VAL A C 1
ATOM 2253 O O . VAL A 1 297 ? -4.168 -5.461 16.409 1.00 82.06 297 VAL A O 1
ATOM 2256 N N . LYS A 1 298 ? -4.458 -4.502 14.407 1.00 84.31 298 LYS A N 1
ATOM 2257 C CA . LYS A 1 298 ? -4.008 -5.641 13.587 1.00 84.31 298 LYS A CA 1
ATOM 2258 C C . LYS A 1 298 ? -2.499 -5.931 13.665 1.00 84.31 298 LYS A C 1
ATOM 2260 O O . LYS A 1 298 ? -2.003 -6.817 12.988 1.00 84.31 298 LYS A O 1
ATOM 2265 N N . LYS A 1 299 ? -1.721 -5.185 14.457 1.00 90.12 299 LYS A N 1
ATOM 2266 C CA . LYS A 1 299 ? -0.265 -5.396 14.649 1.00 90.12 299 LYS A CA 1
ATOM 2267 C C . LYS A 1 299 ? 0.535 -5.597 13.347 1.00 90.12 299 LYS A C 1
ATOM 2269 O O . LYS A 1 299 ? 1.503 -6.360 13.329 1.00 90.12 299 LYS A O 1
ATOM 2274 N N . SER A 1 300 ? 0.171 -4.884 12.286 1.00 93.38 300 SER A N 1
ATOM 2275 C CA . SER A 1 300 ? 0.817 -4.990 10.977 1.00 93.38 300 SER A CA 1
ATOM 2276 C C . SER A 1 300 ? 1.257 -3.621 10.454 1.00 93.38 300 SER A C 1
ATOM 2278 O O . SER A 1 300 ? 0.630 -2.603 10.750 1.00 93.38 300 SER A O 1
ATOM 2280 N N . PRO A 1 301 ? 2.378 -3.545 9.722 1.00 96.69 301 PRO A N 1
ATOM 2281 C CA . PRO A 1 301 ? 2.820 -2.304 9.102 1.00 96.69 301 PRO A CA 1
ATOM 2282 C C . PRO A 1 301 ? 1.942 -1.916 7.909 1.00 96.69 301 PRO A C 1
ATOM 2284 O O . PRO A 1 301 ? 1.351 -2.772 7.259 1.00 96.69 301 PRO A O 1
ATOM 2287 N N . ILE A 1 302 ? 1.940 -0.630 7.569 1.00 97.50 302 ILE A N 1
ATOM 2288 C CA . ILE A 1 302 ? 1.340 -0.112 6.333 1.00 97.50 302 ILE A CA 1
ATOM 2289 C C . ILE A 1 302 ? 2.463 0.134 5.328 1.00 97.50 302 ILE A C 1
ATOM 2291 O O . ILE A 1 302 ? 3.431 0.826 5.657 1.00 97.50 302 ILE A O 1
ATOM 2295 N N . LEU A 1 303 ? 2.331 -0.379 4.105 1.00 97.69 303 LEU A N 1
ATOM 2296 C CA . LEU A 1 303 ? 3.191 0.033 2.999 1.00 97.69 303 LEU A CA 1
ATOM 2297 C C . LEU A 1 303 ? 2.631 1.336 2.416 1.00 97.69 303 LEU A C 1
ATOM 2299 O O . LEU A 1 303 ? 1.533 1.364 1.861 1.00 97.69 303 LEU A O 1
ATOM 2303 N N . LEU A 1 304 ? 3.382 2.421 2.569 1.00 97.25 304 LEU A N 1
ATOM 2304 C CA . LEU A 1 304 ? 3.020 3.740 2.061 1.00 97.25 304 LEU A CA 1
ATOM 2305 C C . LEU A 1 304 ? 3.632 3.950 0.675 1.00 97.25 304 LEU A C 1
ATOM 2307 O O . LEU A 1 304 ? 4.684 3.382 0.367 1.00 97.25 304 LEU A O 1
ATOM 2311 N N . HIS A 1 305 ? 3.005 4.816 -0.122 1.00 94.19 305 HIS A N 1
ATOM 2312 C CA . HIS A 1 305 ? 3.445 5.124 -1.480 1.00 94.19 305 HIS A CA 1
ATOM 2313 C C . HIS A 1 305 ? 3.578 6.644 -1.745 1.00 94.19 305 HIS A C 1
ATOM 2315 O O . HIS A 1 305 ? 2.898 7.196 -2.620 1.00 94.19 305 HIS A O 1
ATOM 2321 N N . PRO A 1 306 ? 4.403 7.373 -0.965 1.00 93.81 306 PRO A N 1
ATOM 2322 C CA . PRO A 1 306 ? 4.502 8.827 -1.056 1.00 93.81 306 PRO A CA 1
ATOM 2323 C C . PRO A 1 306 ? 5.310 9.359 -2.249 1.00 93.81 306 PRO A C 1
ATOM 2325 O O . PRO A 1 306 ? 6.157 8.681 -2.821 1.00 93.81 306 PRO A O 1
ATOM 2328 N N . VAL A 1 307 ? 5.130 10.655 -2.518 1.00 91.12 307 VAL A N 1
ATOM 2329 C CA . VAL A 1 307 ? 6.126 11.535 -3.143 1.00 91.12 307 VAL A CA 1
ATOM 2330 C C . VAL A 1 307 ? 6.664 12.488 -2.078 1.00 91.12 307 VAL A C 1
ATOM 2332 O O . VAL A 1 307 ? 5.920 13.283 -1.494 1.00 91.12 307 VAL A O 1
ATOM 2335 N N . LEU A 1 308 ? 7.970 12.432 -1.819 1.00 89.75 308 LEU A N 1
ATOM 2336 C CA . LEU A 1 308 ? 8.617 13.217 -0.772 1.00 89.75 308 LEU A CA 1
ATOM 2337 C C . LEU A 1 308 ? 9.387 14.393 -1.369 1.00 89.75 308 LEU A C 1
ATOM 2339 O O . LEU A 1 308 ? 10.265 14.235 -2.217 1.00 89.75 308 LEU A O 1
ATOM 2343 N N . THR A 1 309 ? 9.099 15.587 -0.864 1.00 89.12 309 THR A N 1
ATOM 2344 C CA . THR A 1 309 ? 9.794 16.833 -1.195 1.00 89.12 309 THR A CA 1
ATOM 2345 C C . THR A 1 309 ? 10.076 17.619 0.079 1.00 89.12 309 THR A C 1
ATOM 2347 O O . THR A 1 309 ? 9.462 17.395 1.121 1.00 89.12 309 THR A O 1
ATOM 2350 N N . LYS A 1 310 ? 10.936 18.638 0.005 1.00 87.38 310 LYS A N 1
ATOM 2351 C CA . LYS A 1 310 ? 11.133 19.546 1.148 1.00 87.38 310 LYS A CA 1
ATOM 2352 C C . LYS A 1 310 ? 9.863 20.284 1.585 1.00 87.38 310 LYS A C 1
ATOM 2354 O O . LYS A 1 310 ? 9.792 20.746 2.718 1.00 87.38 310 LYS A O 1
ATOM 2359 N N . LYS A 1 311 ? 8.891 20.457 0.681 1.00 89.12 311 LYS A N 1
ATOM 2360 C CA . LYS A 1 311 ? 7.660 21.217 0.951 1.00 89.12 311 LYS A CA 1
ATOM 2361 C C . LYS A 1 311 ? 6.660 20.420 1.784 1.00 89.12 311 LYS A C 1
ATOM 2363 O O . LYS A 1 311 ? 5.938 21.019 2.573 1.00 89.12 311 LYS A O 1
ATOM 2368 N N . ASN A 1 312 ? 6.609 19.105 1.581 1.00 90.81 312 ASN A N 1
ATOM 2369 C CA . ASN A 1 312 ? 5.614 18.223 2.190 1.00 90.81 312 ASN A CA 1
ATOM 2370 C C . ASN A 1 312 ? 6.218 17.227 3.196 1.00 90.81 312 ASN A C 1
ATOM 2372 O O . ASN A 1 312 ? 5.462 16.515 3.846 1.00 90.81 312 ASN A O 1
ATOM 2376 N N . SER A 1 313 ? 7.544 17.176 3.356 1.00 90.81 313 SER A N 1
ATOM 2377 C CA . SER A 1 313 ? 8.232 16.329 4.333 1.00 90.81 313 SER A CA 1
ATOM 2378 C C . SER A 1 313 ? 9.186 17.134 5.213 1.00 90.81 313 SER A C 1
ATOM 2380 O O . SER A 1 313 ? 9.995 17.940 4.744 1.00 90.81 313 SER A O 1
ATOM 2382 N N . SER A 1 314 ? 9.107 16.880 6.516 1.00 89.44 314 SER A N 1
ATOM 2383 C CA . SER A 1 314 ? 9.944 17.499 7.546 1.00 89.44 314 SER A CA 1
ATOM 2384 C C . SER A 1 314 ? 11.382 16.971 7.549 1.00 89.44 314 SER A C 1
ATOM 2386 O O . SER A 1 314 ? 12.299 17.687 7.960 1.00 89.44 314 SER A O 1
ATOM 2388 N N . TYR A 1 315 ? 11.591 15.750 7.052 1.00 86.56 315 TYR A N 1
ATOM 2389 C CA . TYR A 1 315 ? 12.859 15.025 7.137 1.00 86.56 315 TYR A CA 1
ATOM 2390 C C . TYR A 1 315 ? 13.642 14.979 5.815 1.00 86.56 315 TYR A C 1
ATOM 2392 O O . TYR A 1 315 ? 14.795 14.551 5.804 1.00 86.56 315 TYR A O 1
ATOM 2400 N N . ILE A 1 316 ? 13.073 15.470 4.707 1.00 85.31 316 ILE A N 1
ATOM 2401 C CA . ILE A 1 316 ? 13.827 15.683 3.464 1.00 85.31 316 ILE A CA 1
ATOM 2402 C C . ILE A 1 316 ? 14.750 16.907 3.630 1.00 85.31 316 ILE A C 1
ATOM 2404 O O . ILE A 1 316 ? 14.282 17.973 4.045 1.00 85.31 316 ILE A O 1
ATOM 2408 N N . PRO A 1 317 ? 16.063 16.809 3.338 1.00 74.31 317 PRO A N 1
ATOM 2409 C CA . PRO A 1 317 ? 17.020 17.859 3.697 1.00 74.31 317 PRO A CA 1
ATOM 2410 C C . PRO A 1 317 ? 17.044 19.052 2.727 1.00 74.31 317 PRO A C 1
ATOM 2412 O O . PRO A 1 317 ? 17.193 20.186 3.179 1.00 74.31 317 PRO A O 1
ATOM 2415 N N . SER A 1 318 ? 16.859 18.838 1.418 1.00 75.94 318 SER A N 1
ATOM 2416 C CA . SER A 1 318 ? 17.055 19.875 0.387 1.00 75.94 318 SER A CA 1
ATOM 2417 C C . SER A 1 318 ? 15.791 20.192 -0.411 1.00 75.94 318 SER A C 1
ATOM 2419 O O . SER A 1 318 ? 15.056 19.291 -0.805 1.00 75.94 318 SER A O 1
ATOM 2421 N N . ALA A 1 319 ? 15.589 21.477 -0.725 1.00 69.25 319 ALA A N 1
ATOM 2422 C CA . ALA A 1 319 ? 14.499 21.973 -1.572 1.00 69.25 319 ALA A CA 1
ATOM 2423 C C . ALA A 1 319 ? 14.597 21.546 -3.045 1.00 69.25 319 ALA A C 1
ATOM 2425 O O . ALA A 1 319 ? 13.581 21.529 -3.734 1.00 69.25 319 ALA A O 1
ATOM 2426 N N . SER A 1 320 ? 15.792 21.183 -3.517 1.00 67.56 320 SER A N 1
ATOM 2427 C CA . SER A 1 320 ? 15.983 20.590 -4.846 1.00 67.56 320 SER A CA 1
ATOM 2428 C C . SER A 1 320 ? 15.603 19.110 -4.897 1.00 67.56 320 SER A C 1
ATOM 2430 O O . SER A 1 320 ? 15.623 18.517 -5.973 1.00 67.56 320 SER A O 1
ATOM 2432 N N . TRP A 1 321 ? 15.299 18.503 -3.746 1.00 73.00 321 TRP A N 1
ATOM 2433 C CA . TRP A 1 321 ? 15.070 17.075 -3.652 1.00 73.00 321 TRP A CA 1
ATOM 2434 C C . TRP A 1 321 ? 13.596 16.718 -3.815 1.00 73.00 321 TRP A C 1
ATOM 2436 O O . TRP A 1 321 ? 12.720 17.274 -3.144 1.00 73.00 321 TRP A O 1
ATOM 2446 N N . ASN A 1 322 ? 13.358 15.751 -4.691 1.00 81.19 322 ASN A N 1
ATOM 2447 C CA . ASN A 1 322 ? 12.088 15.082 -4.905 1.00 81.19 322 ASN A CA 1
ATOM 2448 C C . ASN A 1 322 ? 12.408 13.606 -5.160 1.00 81.19 322 ASN A C 1
ATOM 2450 O O . ASN A 1 322 ? 13.279 13.307 -5.978 1.00 81.19 322 ASN A O 1
ATOM 2454 N N . THR A 1 323 ? 11.754 12.704 -4.433 1.00 77.25 323 THR A N 1
ATOM 2455 C CA . THR A 1 323 ? 11.970 11.257 -4.580 1.00 77.25 323 THR A CA 1
ATOM 2456 C C . THR A 1 323 ? 11.310 10.661 -5.821 1.00 77.25 323 THR A C 1
ATOM 2458 O O . THR A 1 323 ? 11.577 9.505 -6.130 1.00 77.25 323 THR A O 1
ATOM 2461 N N . GLY A 1 324 ? 10.413 11.396 -6.487 1.00 83.38 324 GLY A N 1
ATOM 2462 C CA . GLY A 1 324 ? 9.381 10.767 -7.307 1.00 83.38 324 GLY A CA 1
ATOM 2463 C C . GLY A 1 324 ? 8.505 9.853 -6.443 1.00 83.38 324 GLY A C 1
ATOM 2464 O O . GLY A 1 324 ? 8.459 10.026 -5.218 1.00 83.38 324 GLY A O 1
ATOM 2465 N N . GLY A 1 325 ? 7.827 8.889 -7.072 1.00 85.62 325 GLY A N 1
ATOM 2466 C CA . GLY A 1 325 ? 7.145 7.818 -6.346 1.00 85.62 325 GLY A CA 1
ATOM 2467 C C . GLY A 1 325 ? 8.144 7.007 -5.512 1.00 85.62 325 GLY A C 1
ATOM 2468 O O . GLY A 1 325 ? 9.267 6.725 -5.942 1.00 85.62 325 GLY A O 1
ATOM 2469 N N . HIS A 1 326 ? 7.766 6.711 -4.273 1.00 92.06 326 HIS A N 1
ATOM 2470 C CA . HIS A 1 326 ? 8.653 6.167 -3.256 1.00 92.06 326 HIS A CA 1
ATOM 2471 C C . HIS A 1 326 ? 7.899 5.211 -2.330 1.00 92.06 326 HIS A C 1
ATOM 2473 O O . HIS A 1 326 ? 6.732 5.437 -2.045 1.00 92.06 326 HIS A O 1
ATOM 2479 N N . PHE A 1 327 ? 8.576 4.193 -1.795 1.00 94.75 327 PHE A N 1
ATOM 2480 C CA . PHE A 1 327 ? 8.009 3.286 -0.794 1.00 94.75 327 PHE A CA 1
ATOM 2481 C C . PHE A 1 327 ? 8.699 3.447 0.550 1.00 94.75 327 PHE A C 1
ATOM 2483 O O . PHE A 1 327 ? 9.919 3.312 0.643 1.00 94.75 327 PHE A O 1
ATOM 2490 N N . ASN A 1 328 ? 7.897 3.650 1.589 1.00 95.12 328 ASN A N 1
ATOM 2491 C CA . ASN A 1 328 ? 8.330 3.601 2.978 1.00 95.12 328 ASN A CA 1
ATOM 2492 C C . ASN A 1 328 ? 7.256 2.914 3.840 1.00 95.12 328 ASN A C 1
ATOM 2494 O O . ASN A 1 328 ? 6.200 2.522 3.338 1.00 95.12 328 ASN A O 1
ATOM 2498 N N . VAL A 1 329 ? 7.544 2.664 5.121 1.00 96.69 329 VAL A N 1
ATOM 2499 C CA . VAL A 1 329 ? 6.700 1.778 5.946 1.00 96.69 329 VAL A CA 1
ATOM 2500 C C . VAL A 1 329 ? 6.172 2.504 7.175 1.00 96.69 329 VAL A C 1
ATOM 2502 O O . VAL A 1 329 ? 6.942 2.897 8.050 1.00 96.69 329 VAL A O 1
ATOM 2505 N N . GLY A 1 330 ? 4.852 2.637 7.285 1.00 96.69 330 GLY A N 1
ATOM 2506 C CA . GLY A 1 330 ? 4.182 3.113 8.491 1.00 96.69 330 GLY A CA 1
ATOM 2507 C C . GLY A 1 330 ? 4.183 2.034 9.575 1.00 96.69 330 GLY A C 1
ATOM 2508 O O . GLY A 1 330 ? 3.622 0.959 9.384 1.00 96.69 330 GLY A O 1
ATOM 2509 N N . VAL A 1 331 ? 4.802 2.310 10.724 1.00 95.56 331 VAL A N 1
ATOM 2510 C CA . VAL A 1 331 ? 4.994 1.322 11.810 1.00 95.56 331 VAL A CA 1
ATOM 2511 C C . VAL A 1 331 ? 4.373 1.738 13.137 1.00 95.56 331 VAL A C 1
ATOM 2513 O O . VAL A 1 331 ? 4.568 1.079 14.156 1.00 95.56 331 VAL A O 1
ATOM 2516 N N . GLY A 1 332 ? 3.684 2.865 13.185 1.00 92.88 332 GLY A N 1
ATOM 2517 C CA . GLY A 1 332 ? 3.092 3.351 14.417 1.00 92.88 332 GLY A CA 1
ATOM 2518 C C . GLY A 1 332 ? 2.593 4.765 14.270 1.00 92.88 332 GLY A C 1
ATOM 2519 O O . GLY A 1 332 ? 2.750 5.397 13.225 1.00 92.88 332 GLY A O 1
ATOM 2520 N N . PHE A 1 333 ? 2.009 5.270 15.342 1.00 91.56 333 PHE A N 1
ATOM 2521 C CA . PHE A 1 333 ? 1.447 6.603 15.354 1.00 91.56 333 PHE A CA 1
ATOM 2522 C C . PHE A 1 333 ? 1.343 7.136 16.784 1.00 91.56 333 PHE A C 1
ATOM 2524 O O . PHE A 1 333 ? 1.450 6.400 17.769 1.00 91.56 333 PHE A O 1
ATOM 2531 N N . LYS A 1 334 ? 1.140 8.443 16.891 1.00 91.06 334 LYS A N 1
ATOM 2532 C CA . LYS A 1 334 ? 0.863 9.130 18.146 1.00 91.06 334 LYS A CA 1
ATOM 2533 C C . LYS A 1 334 ? -0.111 10.261 17.914 1.00 91.06 334 LYS A C 1
ATOM 2535 O O . LYS A 1 334 ? 0.043 11.025 16.964 1.00 91.06 334 LYS A O 1
ATOM 2540 N N . THR A 1 335 ? -1.055 10.398 18.821 1.00 87.06 335 THR A N 1
ATOM 2541 C CA . THR A 1 335 ? -1.958 11.539 18.922 1.00 87.06 335 THR A CA 1
ATOM 2542 C C . THR A 1 335 ? -1.461 12.466 20.025 1.00 87.06 335 THR A C 1
ATOM 2544 O O . THR A 1 335 ? -0.922 12.033 21.047 1.00 87.06 335 THR A O 1
ATOM 2547 N N . GLN A 1 336 ? -1.568 13.767 19.775 1.00 84.00 336 GLN A N 1
ATOM 2548 C CA . GLN A 1 336 ? -1.338 14.830 20.752 1.00 84.00 336 GLN A CA 1
ATOM 2549 C C . GLN A 1 336 ? -2.359 15.936 20.503 1.00 84.00 336 GLN A C 1
ATOM 2551 O O . GLN A 1 336 ? -2.844 16.090 19.381 1.00 84.00 336 GLN A O 1
ATOM 2556 N N . SER A 1 337 ? -2.607 16.785 21.500 1.00 78.38 337 SER A N 1
ATOM 2557 C CA . SER A 1 337 ? -3.434 17.990 21.328 1.00 78.38 337 SER A CA 1
ATOM 2558 C C . SER A 1 337 ? -2.936 18.924 20.215 1.00 78.38 337 SER A C 1
ATOM 2560 O O . SER A 1 337 ? -3.724 19.654 19.624 1.00 78.38 337 SER A O 1
ATOM 2562 N N . SER A 1 338 ? -1.635 18.890 19.908 1.00 80.38 338 SER A N 1
ATOM 2563 C CA . SER A 1 338 ? -1.001 19.654 18.827 1.00 80.38 338 SER A CA 1
ATOM 2564 C C . SER A 1 338 ? -1.090 18.995 17.445 1.00 80.38 338 SER A C 1
ATOM 2566 O O . SER A 1 338 ? -0.601 19.575 16.478 1.00 80.38 338 SER A O 1
ATOM 2568 N N . GLY A 1 339 ? -1.649 17.787 17.346 1.00 84.81 339 GLY A N 1
ATOM 2569 C CA . GLY A 1 339 ? -1.792 17.035 16.101 1.00 84.81 339 GLY A CA 1
ATOM 2570 C C . GLY A 1 339 ? -1.219 15.620 16.160 1.00 84.81 339 GLY A C 1
ATOM 2571 O O . GLY A 1 339 ? -0.364 15.284 16.989 1.00 84.81 339 GLY A O 1
ATOM 2572 N N . SER A 1 340 ? -1.695 14.787 15.241 1.00 91.62 340 SER A N 1
ATOM 2573 C CA . SER A 1 340 ? -1.313 13.381 15.133 1.00 91.62 340 SER A CA 1
ATOM 2574 C C . SER A 1 340 ? -0.116 13.197 14.213 1.00 91.62 340 SER A C 1
ATOM 2576 O O . SER A 1 340 ? 0.094 13.962 13.272 1.00 91.62 340 SER A O 1
ATOM 2578 N N . HIS A 1 341 ? 0.672 12.166 14.478 1.00 94.31 341 HIS A N 1
ATOM 2579 C CA . HIS A 1 341 ? 1.901 11.883 13.757 1.00 94.31 341 HIS A CA 1
ATOM 2580 C C . HIS A 1 341 ? 2.069 10.386 13.522 1.00 94.31 341 HIS A C 1
ATOM 2582 O O . HIS A 1 341 ? 1.620 9.573 14.330 1.00 94.31 341 HIS A O 1
ATOM 2588 N N . ALA A 1 342 ? 2.756 10.038 12.442 1.00 94.88 342 ALA A N 1
ATOM 2589 C CA . ALA A 1 342 ? 3.143 8.682 12.105 1.00 94.88 342 ALA A CA 1
ATOM 2590 C C . ALA A 1 342 ? 4.622 8.437 12.426 1.00 94.88 342 ALA A C 1
ATOM 2592 O O . ALA A 1 342 ? 5.481 9.300 12.226 1.00 94.88 342 ALA A O 1
ATOM 2593 N N . TRP A 1 343 ? 4.910 7.217 12.869 1.00 94.19 343 TRP A N 1
ATOM 2594 C CA . TRP A 1 343 ? 6.249 6.645 12.844 1.00 94.19 343 TRP A CA 1
ATOM 2595 C C . TRP A 1 343 ? 6.449 5.925 11.518 1.00 94.19 343 TRP A C 1
ATOM 2597 O O . TRP A 1 343 ? 5.709 4.988 11.211 1.00 94.19 343 TRP A O 1
ATOM 2607 N N . ILE A 1 344 ? 7.467 6.327 10.765 1.00 94.62 344 ILE A N 1
ATOM 2608 C CA . ILE A 1 344 ? 7.743 5.781 9.436 1.00 94.62 344 ILE A CA 1
ATOM 2609 C C . ILE A 1 344 ? 9.164 5.237 9.413 1.00 94.62 344 ILE A C 1
ATOM 2611 O O . ILE A 1 344 ? 10.092 5.927 9.830 1.00 94.62 344 ILE A O 1
ATOM 2615 N N . PHE A 1 345 ? 9.346 4.002 8.950 1.00 93.88 345 PHE A N 1
ATOM 2616 C CA . PHE A 1 345 ? 10.651 3.541 8.498 1.00 93.88 345 PHE A CA 1
ATOM 2617 C C . PHE A 1 345 ? 10.921 4.132 7.120 1.00 93.88 345 PHE A C 1
ATOM 2619 O O . PHE A 1 345 ? 10.196 3.830 6.176 1.00 93.88 345 PHE A O 1
ATOM 2626 N N . GLU A 1 346 ? 11.960 4.952 7.029 1.00 92.50 346 GLU A N 1
ATOM 2627 C CA . GLU A 1 346 ? 12.381 5.638 5.815 1.00 92.50 346 GLU A CA 1
ATOM 2628 C C . GLU A 1 346 ? 13.644 4.952 5.265 1.00 92.50 346 GLU A C 1
ATOM 2630 O O . GLU A 1 346 ? 14.726 5.093 5.857 1.00 92.50 346 GLU A O 1
ATOM 2635 N N . PRO A 1 347 ? 13.537 4.158 4.177 1.00 89.38 347 PRO A N 1
ATOM 2636 C CA . PRO A 1 347 ? 14.692 3.480 3.597 1.00 89.38 347 PRO A CA 1
ATOM 2637 C C . PRO A 1 347 ? 15.669 4.454 2.932 1.00 89.38 347 PRO A C 1
ATOM 2639 O O . PRO A 1 347 ? 16.840 4.103 2.744 1.00 89.38 347 PRO A O 1
ATOM 2642 N N . TYR A 1 348 ? 15.221 5.657 2.575 1.00 80.75 348 TYR A N 1
ATOM 2643 C CA . TYR A 1 348 ? 16.040 6.648 1.907 1.00 80.75 348 TYR A CA 1
ATOM 2644 C C . TYR A 1 348 ? 17.021 7.353 2.854 1.00 80.75 348 TYR A C 1
ATOM 2646 O O . TYR A 1 348 ? 16.709 7.717 3.988 1.00 80.75 348 TYR A O 1
ATOM 2654 N N . ALA A 1 349 ? 18.229 7.630 2.359 1.00 66.06 349 ALA A N 1
ATOM 2655 C CA . ALA A 1 349 ? 19.098 8.640 2.954 1.00 66.06 349 ALA A CA 1
ATOM 2656 C C . ALA A 1 349 ? 19.982 9.297 1.894 1.00 66.06 349 ALA A C 1
ATOM 2658 O O . ALA A 1 349 ? 20.946 8.689 1.435 1.00 66.06 349 ALA A O 1
ATOM 2659 N N . ALA A 1 350 ? 19.685 10.554 1.563 1.00 52.00 350 ALA A N 1
ATOM 2660 C CA . ALA A 1 350 ? 20.433 11.347 0.581 1.00 52.00 350 ALA A CA 1
ATOM 2661 C C . ALA A 1 350 ? 21.932 11.473 0.881 1.00 52.00 350 ALA A C 1
ATOM 2663 O O . ALA A 1 350 ? 22.748 11.604 -0.023 1.00 52.00 350 ALA A O 1
ATOM 2664 N N . ASP A 1 351 ? 22.281 11.465 2.161 1.00 52.56 351 ASP A N 1
ATOM 2665 C CA . ASP A 1 351 ? 23.573 11.894 2.699 1.00 52.56 351 ASP A CA 1
ATOM 2666 C C . ASP A 1 351 ? 24.033 11.005 3.869 1.00 52.56 351 ASP A C 1
ATOM 2668 O O . ASP A 1 351 ? 24.947 11.347 4.616 1.00 52.56 351 ASP A O 1
ATOM 2672 N N . GLY A 1 352 ? 23.356 9.871 4.085 1.00 50.75 352 GLY A N 1
ATOM 2673 C CA . GLY A 1 352 ? 23.603 9.006 5.235 1.00 50.75 352 GLY A CA 1
ATOM 2674 C C . GLY A 1 352 ? 23.092 9.541 6.584 1.00 50.75 352 GLY A C 1
ATOM 2675 O O . GLY A 1 352 ? 23.172 8.784 7.554 1.00 50.75 352 GLY A O 1
ATOM 2676 N N . SER A 1 353 ? 22.487 10.736 6.665 1.00 49.12 353 SER A N 1
ATOM 2677 C CA . SER A 1 353 ? 22.129 11.407 7.932 1.00 49.12 353 SER A CA 1
ATOM 2678 C C . SER A 1 353 ? 20.711 11.125 8.447 1.00 49.12 353 SER A C 1
ATOM 2680 O O . SER A 1 353 ? 20.481 11.186 9.654 1.00 49.12 353 SER A O 1
ATOM 2682 N N . ILE A 1 354 ? 19.768 10.751 7.572 1.00 57.69 354 ILE A N 1
ATOM 2683 C CA . ILE A 1 354 ? 18.379 10.477 7.982 1.00 57.69 354 ILE A CA 1
ATOM 2684 C C . ILE A 1 354 ? 18.341 9.265 8.926 1.00 57.69 354 ILE A C 1
ATOM 2686 O O . ILE A 1 354 ? 18.912 8.203 8.626 1.00 57.69 354 ILE A O 1
ATOM 2690 N N . SER A 1 355 ? 17.691 9.435 10.082 1.00 60.53 355 SER A N 1
ATOM 2691 C CA . SER A 1 355 ? 17.371 8.348 11.003 1.00 60.53 355 SER A CA 1
ATOM 2692 C C . SER A 1 355 ? 16.417 7.381 10.309 1.00 60.53 355 SER A C 1
ATOM 2694 O O . SER A 1 355 ? 15.392 7.792 9.786 1.00 60.53 355 SER A O 1
ATOM 2696 N N . LYS A 1 356 ? 16.734 6.081 10.324 1.00 77.62 356 LYS A N 1
ATOM 2697 C CA . LYS A 1 356 ? 15.918 5.043 9.662 1.00 77.62 356 LYS A CA 1
ATOM 2698 C C . LYS A 1 356 ? 14.448 5.066 10.093 1.00 77.62 356 LYS A C 1
ATOM 2700 O O . LYS A 1 356 ? 13.608 4.605 9.341 1.00 77.62 356 LYS A O 1
ATOM 2705 N N . PHE A 1 357 ? 14.145 5.589 11.285 1.00 88.75 357 PHE A N 1
ATOM 2706 C CA . PHE A 1 357 ? 12.791 6.011 11.624 1.00 88.75 357 PHE A CA 1
ATOM 2707 C C . PHE A 1 357 ? 12.689 7.521 11.640 1.00 88.75 357 PHE A C 1
ATOM 2709 O O . PHE A 1 357 ? 13.491 8.198 12.290 1.00 88.75 357 PHE A O 1
ATOM 2716 N N . VAL A 1 358 ? 11.656 8.013 10.982 1.00 90.25 358 VAL A N 1
ATOM 2717 C CA . VAL A 1 358 ? 11.275 9.413 10.967 1.00 90.25 358 VAL A CA 1
ATOM 2718 C C . VAL A 1 358 ? 9.918 9.571 11.626 1.00 90.25 358 VAL A C 1
ATOM 2720 O O . VAL A 1 358 ? 9.119 8.635 11.739 1.00 90.25 358 VAL A O 1
ATOM 2723 N N . TRP A 1 359 ? 9.704 10.781 12.111 1.00 90.00 359 TRP A N 1
ATOM 2724 C CA . TRP A 1 359 ? 8.477 11.200 12.746 1.00 90.00 359 TRP A CA 1
ATOM 2725 C C . TRP A 1 359 ? 7.845 12.257 11.857 1.00 90.00 359 TRP A C 1
ATOM 2727 O O . TRP A 1 359 ? 8.472 13.284 11.608 1.00 90.00 359 TRP A O 1
ATOM 2737 N N . GLU A 1 360 ? 6.631 12.016 11.374 1.00 93.81 360 GLU A N 1
ATOM 2738 C CA . GLU A 1 360 ? 5.988 12.915 10.417 1.00 93.81 360 GLU A CA 1
ATOM 2739 C C . GLU A 1 360 ? 4.549 13.218 10.823 1.00 93.81 360 GLU A C 1
ATOM 2741 O O . GLU A 1 360 ? 3.843 12.351 11.332 1.00 93.81 360 GLU A O 1
ATOM 2746 N N . SER A 1 361 ? 4.106 14.461 10.626 1.00 95.00 361 SER A N 1
ATOM 2747 C CA . SER A 1 361 ? 2.720 14.834 10.928 1.00 95.00 361 SER A CA 1
ATOM 2748 C C . SER A 1 361 ? 1.755 14.101 10.000 1.00 95.00 361 SER A C 1
ATOM 2750 O O . SER A 1 361 ? 2.034 13.941 8.814 1.00 95.00 361 SER A O 1
ATOM 2752 N N . MET A 1 362 ? 0.595 13.681 10.507 1.00 93.69 362 MET A N 1
ATOM 2753 C CA . MET A 1 362 ? -0.374 12.932 9.700 1.00 93.69 362 MET A CA 1
ATOM 2754 C C . MET A 1 362 ? -0.873 13.755 8.506 1.00 93.69 362 MET A C 1
ATOM 2756 O O . MET A 1 362 ? -1.063 13.223 7.414 1.00 93.69 362 MET A O 1
ATOM 2760 N N . LYS A 1 363 ? -0.981 15.077 8.682 1.00 93.81 363 LYS A N 1
ATOM 2761 C CA . LYS A 1 363 ? -1.212 16.034 7.596 1.00 93.81 363 LYS A CA 1
ATOM 2762 C C . LYS A 1 363 ? -0.191 15.886 6.463 1.00 93.81 363 LYS A C 1
ATOM 2764 O O . LYS A 1 363 ? -0.575 15.838 5.296 1.00 93.81 363 LYS A O 1
ATOM 2769 N N . ASN A 1 364 ? 1.096 15.818 6.801 1.00 95.44 364 ASN A N 1
ATOM 2770 C CA . ASN A 1 364 ? 2.166 15.658 5.822 1.00 95.44 364 ASN A CA 1
ATOM 2771 C C . ASN A 1 364 ? 2.163 14.259 5.209 1.00 95.44 364 ASN A C 1
ATOM 2773 O O . ASN A 1 364 ? 2.256 14.163 3.994 1.00 95.44 364 ASN A O 1
ATOM 2777 N N . VAL A 1 365 ? 1.972 13.193 5.995 1.00 95.62 365 VAL A N 1
ATOM 2778 C CA . VAL A 1 365 ? 1.843 11.820 5.464 1.00 95.62 365 VAL A CA 1
ATOM 2779 C C . VAL A 1 365 ? 0.731 11.746 4.422 1.00 95.62 365 VAL A C 1
ATOM 2781 O O . VAL A 1 365 ? 0.949 11.265 3.310 1.00 95.62 365 VAL A O 1
ATOM 2784 N N . ARG A 1 366 ? -0.443 12.303 4.739 1.00 94.62 366 ARG A N 1
ATOM 2785 C CA . ARG A 1 366 ? -1.555 12.425 3.795 1.00 94.62 366 ARG A CA 1
ATOM 2786 C C . ARG A 1 366 ? -1.130 13.175 2.536 1.00 94.62 366 ARG A C 1
ATOM 2788 O O . ARG A 1 366 ? -1.338 12.673 1.437 1.00 94.62 366 ARG A O 1
ATOM 2795 N N . GLN A 1 367 ? -0.545 14.365 2.679 1.00 94.44 367 GLN A N 1
ATOM 2796 C CA . GLN A 1 367 ? -0.157 15.182 1.529 1.00 94.44 367 GLN A CA 1
ATOM 2797 C C . GLN A 1 367 ? 0.873 14.473 0.640 1.00 94.44 367 GLN A C 1
ATOM 2799 O O . GLN A 1 367 ? 0.703 14.447 -0.570 1.00 94.44 367 GLN A O 1
ATOM 2804 N N . GLN A 1 368 ? 1.887 13.841 1.232 1.00 94.38 368 GLN A N 1
ATOM 2805 C CA . GLN A 1 368 ? 2.927 13.100 0.518 1.00 94.38 368 GLN A CA 1
ATOM 2806 C C . GLN A 1 368 ? 2.344 11.974 -0.343 1.00 94.38 368 GLN A C 1
ATOM 2808 O O . GLN A 1 368 ? 2.756 11.806 -1.487 1.00 94.38 368 GLN A O 1
ATOM 2813 N N . ASN A 1 369 ? 1.369 11.219 0.169 1.00 94.25 369 ASN A N 1
ATOM 2814 C CA . ASN A 1 369 ? 0.733 10.146 -0.602 1.00 94.25 369 ASN A CA 1
ATOM 2815 C C . ASN A 1 369 ? -0.277 10.686 -1.636 1.00 94.25 369 ASN A C 1
ATOM 2817 O O . ASN A 1 369 ? -0.431 10.101 -2.704 1.00 94.25 369 ASN A O 1
ATOM 2821 N N . LEU A 1 370 ? -0.932 11.826 -1.381 1.00 90.69 370 LEU A N 1
ATOM 2822 C CA . LEU A 1 370 ? -1.804 12.484 -2.370 1.00 90.69 370 LEU A CA 1
ATOM 2823 C C . LEU A 1 370 ? -1.030 13.148 -3.518 1.00 90.69 370 LEU A C 1
ATOM 2825 O O . LEU A 1 370 ? -1.540 13.216 -4.642 1.00 90.69 370 LEU A O 1
ATOM 2829 N N . ASP A 1 371 ? 0.186 13.617 -3.237 1.00 89.69 371 ASP A N 1
ATOM 2830 C CA . ASP A 1 371 ? 1.113 14.173 -4.225 1.00 89.69 371 ASP A CA 1
ATOM 2831 C C . ASP A 1 371 ? 1.649 13.095 -5.180 1.00 89.69 371 ASP A C 1
ATOM 2833 O O . ASP A 1 371 ? 2.119 13.432 -6.267 1.00 89.69 371 ASP A O 1
ATOM 2837 N N . ASN A 1 372 ? 1.518 11.805 -4.837 1.00 84.75 372 ASN A N 1
ATOM 2838 C CA . ASN A 1 372 ? 1.725 10.706 -5.778 1.00 84.75 372 ASN A CA 1
ATOM 2839 C C . ASN A 1 372 ? 0.529 10.574 -6.729 1.00 84.75 372 ASN A C 1
ATOM 2841 O O . ASN A 1 372 ? -0.261 9.634 -6.654 1.00 84.75 372 ASN A O 1
ATOM 2845 N N . THR A 1 373 ? 0.359 11.555 -7.610 1.00 74.81 373 THR A N 1
ATOM 2846 C CA . THR A 1 373 ? -0.840 11.720 -8.439 1.00 74.81 373 THR A CA 1
ATOM 2847 C C . THR A 1 373 ? -1.154 10.550 -9.369 1.00 74.81 373 THR A C 1
ATOM 2849 O O . THR A 1 373 ? -2.318 10.408 -9.722 1.00 74.81 373 THR A O 1
ATOM 2852 N N . GLY A 1 374 ? -0.161 9.736 -9.748 1.00 66.62 374 GLY A N 1
ATOM 2853 C CA . GLY A 1 374 ? -0.360 8.579 -10.633 1.00 66.62 374 GLY A CA 1
ATOM 2854 C C . GLY A 1 374 ? -0.876 7.325 -9.923 1.00 66.62 374 GLY A C 1
ATOM 2855 O O . GLY A 1 374 ? -1.401 6.434 -10.575 1.00 66.62 374 GLY A O 1
ATOM 2856 N N . HIS A 1 375 ? -0.764 7.257 -8.592 1.00 73.62 375 HIS A N 1
ATOM 2857 C CA . HIS A 1 375 ? -1.125 6.055 -7.838 1.00 73.62 375 HIS A CA 1
ATOM 2858 C C . HIS A 1 375 ? -2.063 6.359 -6.665 1.00 73.62 375 HIS A C 1
ATOM 2860 O O . HIS A 1 375 ? -3.082 5.685 -6.522 1.00 73.62 375 HIS A O 1
ATOM 2866 N N . ARG A 1 376 ? -1.805 7.420 -5.879 1.00 83.81 376 ARG A N 1
ATOM 2867 C CA . ARG A 1 376 ? -2.592 7.837 -4.695 1.00 83.81 376 ARG A CA 1
ATOM 2868 C C . ARG A 1 376 ? -3.182 6.639 -3.953 1.00 83.81 376 ARG A C 1
ATOM 2870 O O . ARG A 1 376 ? -4.405 6.544 -3.797 1.00 83.81 376 ARG A O 1
ATOM 2877 N N . ASN A 1 377 ? -2.313 5.722 -3.545 1.00 87.06 377 ASN A N 1
ATOM 2878 C CA . ASN A 1 377 ? -2.696 4.464 -2.928 1.00 87.06 377 ASN A CA 1
ATOM 2879 C C . ASN A 1 377 ? -1.724 4.048 -1.815 1.00 87.06 377 ASN A C 1
ATOM 2881 O O . ASN A 1 377 ? -0.655 4.630 -1.659 1.00 87.06 377 ASN A O 1
ATOM 2885 N N . ILE A 1 378 ? -2.139 3.082 -0.999 1.00 90.62 378 ILE A N 1
ATOM 2886 C CA . ILE A 1 378 ? -1.324 2.413 0.029 1.00 90.62 378 ILE A CA 1
ATOM 2887 C C . ILE A 1 378 ? -1.712 0.933 0.086 1.00 90.62 378 ILE A C 1
ATOM 2889 O O . ILE A 1 378 ? -2.806 0.592 -0.363 1.00 90.62 378 ILE A O 1
ATOM 2893 N N . ALA A 1 379 ? -0.876 0.081 0.689 1.00 90.69 379 ALA A N 1
ATOM 2894 C CA . ALA A 1 379 ? -1.229 -1.314 0.969 1.00 90.69 379 ALA A CA 1
ATOM 2895 C C . ALA A 1 379 ? -1.245 -1.612 2.478 1.00 90.69 379 ALA A C 1
ATOM 2897 O O . ALA A 1 379 ? -0.323 -1.215 3.203 1.00 90.69 379 ALA A O 1
ATOM 2898 N N . TYR A 1 380 ? -2.289 -2.305 2.946 1.00 88.44 380 TYR A N 1
ATOM 2899 C CA . TYR A 1 380 ? -2.510 -2.634 4.363 1.00 88.44 380 TYR A CA 1
ATOM 2900 C C . TYR A 1 380 ? -3.319 -3.913 4.570 1.00 88.44 380 TYR A C 1
ATOM 2902 O O . TYR A 1 380 ? -4.010 -4.363 3.629 1.00 88.44 380 TYR A O 1
#

pLDDT: mean 77.41, std 19.86, range [27.19, 97.69]

Secondary structure (DSSP, 8-state):
---PPPPPPPPP------------PPP---TTHHHHHHHHHHHHHHHHHHTS-------------S--PPP-HHHHTSPEEETTEEEETTTEEESS-----GGGG---SS---EE--HHHHHHHHHTS-HHHHHHHHHHHHHHHHHHHHHHHHHHHHHHTPPPPHHHHHHSTTHHHHHHTTTT-SSSS----TT-EEES-----SPPPSSTT-HHHHHHHHHHHH-TTTTTTS---HHHHHHHTT--SSEE-HHHHHHHHHHH-HHHHHHHSS--EEE-TT--HHHHHHHHIIIIIIS---EEE--EEETTT-SS---TT-EEEE--EEEEEEE--TT--EEEEE----SSS-S-SEEEEEHHHHHHHHHS-TTT-EEE-